Protein AF-A0A4Z1HH01-F1 (afdb_monomer_lite)

Organism: NCBI:txid54673

Sequence (434 aa):
MNLPHSQAATRRIFIFFFFFFFFFFFFFFFFFFFFFFFFLPLIAPSPYSPDILERINNDNVVVGCFHLFPAVHSRSDLEYDVPVAKSRKILGERSLLKIIENAQELRVSSKKTAKQLSYGTGRKNTQETKHRAVARFNSFRMHSLQQADLKVSLTGEDVLRFMDSIIGVIVPNRRNKPAPNASTAAAIIQVLVEYGIFTYNRSLTPQEKARIHTWYDGAKRDGRLTTGKWAERIRVGISTLSMMSKAWLRFYVKNGTISWDITLYKLFSVVLTSALACRVGDLARSTLSYSLEYTRWQDVDITIRMDSPKSVQWKDFEAQVTLRYTKFKKDTPRNNDVVYLSPLNDESTNHICPLALMILHAMRHGLVMPPSMCPNCQQFSLELIRSSAKEEEPTSFVSSTIVSSIFTAAELFDLWLLVQGTSVNNCSNRQCRL

Structure (mmCIF, N/CA/C/O backbone):
data_AF-A0A4Z1HH01-F1
#
_entry.id   AF-A0A4Z1HH01-F1
#
loop_
_atom_site.group_PDB
_atom_site.id
_atom_site.type_symbol
_atom_site.label_atom_id
_atom_site.label_alt_id
_atom_site.label_comp_id
_atom_site.label_asym_id
_atom_site.label_entity_id
_atom_site.label_seq_id
_atom_site.pdbx_PDB_ins_code
_atom_site.Cartn_x
_atom_site.Cartn_y
_atom_site.Cartn_z
_atom_site.occupancy
_atom_site.B_iso_or_equiv
_atom_site.auth_seq_id
_atom_site.auth_comp_id
_atom_site.auth_asym_id
_atom_site.auth_atom_id
_atom_site.pdbx_PDB_model_num
ATOM 1 N N . MET A 1 1 ? 75.222 27.879 10.783 1.00 40.03 1 MET A N 1
ATOM 2 C CA . MET A 1 1 ? 73.963 28.296 11.440 1.00 40.03 1 MET A CA 1
ATOM 3 C C . MET A 1 1 ? 72.925 27.216 11.183 1.00 40.03 1 MET A C 1
ATOM 5 O O . MET A 1 1 ? 72.367 27.166 10.098 1.00 40.03 1 MET A O 1
ATOM 9 N N . ASN A 1 2 ? 72.749 26.305 12.140 1.00 46.94 2 ASN A N 1
ATOM 10 C CA . ASN A 1 2 ? 71.809 25.189 12.038 1.00 46.94 2 ASN A CA 1
ATOM 11 C C . ASN A 1 2 ? 70.462 25.622 12.629 1.00 46.94 2 ASN A C 1
ATOM 13 O O . ASN A 1 2 ? 70.360 25.834 13.834 1.00 46.94 2 ASN A O 1
ATOM 17 N N . LEU A 1 3 ? 69.449 25.779 11.777 1.00 54.88 3 LEU A N 1
ATOM 18 C CA . LEU A 1 3 ? 68.059 25.984 12.192 1.00 54.88 3 LEU A CA 1
ATOM 19 C C . LEU A 1 3 ? 67.403 24.622 12.500 1.00 54.88 3 LEU A C 1
ATOM 21 O O . LEU A 1 3 ? 67.668 23.644 11.796 1.00 54.88 3 LEU A O 1
ATOM 25 N N . PRO A 1 4 ? 66.545 24.515 13.531 1.00 54.03 4 PRO A N 1
ATOM 26 C CA . PRO A 1 4 ? 66.042 23.230 13.996 1.00 54.03 4 PRO A CA 1
ATOM 27 C C . PRO A 1 4 ? 64.875 22.751 13.120 1.00 54.03 4 PRO A C 1
ATOM 29 O O . PRO A 1 4 ? 63.727 23.155 13.302 1.00 54.03 4 PRO A O 1
ATOM 32 N N . HIS A 1 5 ? 65.142 21.822 12.198 1.00 58.06 5 HIS A N 1
ATOM 33 C CA . HIS A 1 5 ? 64.122 21.184 11.347 1.00 58.06 5 HIS A CA 1
ATOM 34 C C . HIS A 1 5 ? 63.060 20.364 12.115 1.00 58.06 5 HIS A C 1
ATOM 36 O O . HIS A 1 5 ? 62.034 20.001 11.543 1.00 58.06 5 HIS A O 1
ATOM 42 N N . SER A 1 6 ? 63.253 20.121 13.415 1.00 58.69 6 SER A N 1
ATOM 43 C CA . SER A 1 6 ? 62.326 19.352 14.260 1.00 58.69 6 SER A CA 1
ATOM 44 C C . SER A 1 6 ? 61.034 20.112 14.618 1.00 58.69 6 SER A C 1
ATOM 46 O O . SER A 1 6 ? 59.965 19.512 14.710 1.00 58.69 6 SER A O 1
ATOM 48 N N . GLN A 1 7 ? 61.063 21.447 14.728 1.00 58.03 7 GLN A N 1
ATOM 49 C CA . GLN A 1 7 ? 59.871 22.205 15.152 1.00 58.03 7 GLN A CA 1
ATOM 50 C C . GLN A 1 7 ? 58.813 22.367 14.046 1.00 58.03 7 GLN A C 1
ATOM 52 O O . GLN A 1 7 ? 57.629 22.551 14.335 1.00 58.03 7 GLN A O 1
ATOM 57 N N . ALA A 1 8 ? 59.207 22.265 12.772 1.00 60.69 8 ALA A N 1
ATOM 58 C CA . ALA A 1 8 ? 58.297 22.447 11.641 1.00 60.69 8 ALA A CA 1
ATOM 59 C C . ALA A 1 8 ? 57.335 21.259 11.445 1.00 60.69 8 ALA A C 1
ATOM 61 O O . ALA A 1 8 ? 56.186 21.462 11.047 1.00 60.69 8 ALA A O 1
ATOM 62 N N . ALA A 1 9 ? 57.773 20.032 11.748 1.00 65.62 9 ALA A N 1
ATOM 63 C CA . ALA A 1 9 ? 56.953 18.828 11.602 1.00 65.62 9 ALA A CA 1
ATOM 64 C C . ALA A 1 9 ? 55.835 18.768 12.657 1.00 65.62 9 ALA A C 1
ATOM 66 O O . ALA A 1 9 ? 54.666 18.582 12.315 1.00 65.62 9 ALA A O 1
ATOM 67 N N . THR A 1 10 ? 56.163 19.040 13.922 1.00 70.25 10 THR A N 1
ATOM 68 C CA . THR A 1 10 ? 55.194 19.048 15.031 1.00 70.25 10 THR A CA 1
ATOM 69 C C . THR A 1 10 ? 54.125 20.123 14.842 1.00 70.25 10 THR A C 1
ATOM 71 O O . THR A 1 10 ? 52.947 19.891 15.111 1.00 70.25 10 THR A O 1
ATOM 74 N N . ARG A 1 11 ? 54.499 21.284 14.286 1.00 73.19 11 ARG A N 1
ATOM 75 C CA . ARG A 1 11 ? 53.557 22.377 14.010 1.00 73.19 11 ARG A CA 1
ATOM 76 C C . ARG A 1 11 ? 52.563 22.027 12.896 1.00 73.19 11 ARG A C 1
ATOM 78 O O . ARG A 1 11 ? 51.399 22.400 12.993 1.00 73.19 11 ARG A O 1
ATOM 85 N N . ARG A 1 12 ? 52.980 21.268 11.874 1.00 77.00 12 ARG A N 1
ATOM 86 C CA . ARG A 1 12 ? 52.087 20.789 10.798 1.00 77.00 12 ARG A CA 1
ATOM 87 C C . ARG A 1 12 ? 51.097 19.737 11.291 1.00 77.00 12 ARG A C 1
ATOM 89 O O . ARG A 1 12 ? 49.925 19.809 10.937 1.00 77.00 12 ARG A O 1
ATOM 96 N N . ILE A 1 13 ? 51.546 18.813 12.139 1.00 81.75 13 ILE A N 1
ATOM 97 C CA . ILE A 1 13 ? 50.675 17.802 12.757 1.00 81.75 13 ILE A CA 1
ATOM 98 C C . ILE A 1 13 ? 49.653 18.473 13.679 1.00 81.75 13 ILE A C 1
ATOM 100 O O . ILE A 1 13 ? 48.470 18.151 13.620 1.00 81.75 13 ILE A O 1
ATOM 104 N N . PHE A 1 14 ? 50.081 19.462 14.467 1.00 84.81 14 PHE A N 1
ATOM 105 C CA . PHE A 1 14 ? 49.182 20.229 15.326 1.00 84.81 14 PHE A CA 1
ATOM 106 C C . PHE A 1 14 ? 48.130 21.010 14.523 1.00 84.81 14 PHE A C 1
ATOM 108 O O . PHE A 1 14 ? 46.950 20.957 14.856 1.00 84.81 14 PHE A O 1
ATOM 115 N N . ILE A 1 15 ? 48.522 21.680 13.431 1.00 84.38 15 ILE A N 1
ATOM 116 C CA . ILE A 1 15 ? 47.585 22.409 12.558 1.00 84.38 15 ILE A CA 1
ATOM 117 C C . ILE A 1 15 ? 46.594 21.449 11.886 1.00 84.38 15 ILE A C 1
ATOM 119 O O . ILE A 1 15 ? 45.404 21.748 11.826 1.00 84.38 15 ILE A O 1
ATOM 123 N N . PHE A 1 16 ? 47.056 20.286 11.421 1.00 86.69 16 PHE A N 1
ATOM 124 C CA . PHE A 1 16 ? 46.181 19.267 10.842 1.00 86.69 16 PHE A CA 1
ATOM 125 C C . PHE A 1 16 ? 45.179 18.727 11.869 1.00 86.69 16 PHE A C 1
ATOM 127 O O . PHE A 1 16 ? 43.988 18.653 11.578 1.00 86.69 16 PHE A O 1
ATOM 134 N N . PHE A 1 17 ? 45.634 18.407 13.083 1.00 87.69 17 PHE A N 1
ATOM 135 C CA . PHE A 1 17 ? 44.762 17.914 14.149 1.00 87.69 17 PHE A CA 1
ATOM 136 C C . PHE A 1 17 ? 43.756 18.978 14.604 1.00 87.69 17 PHE A C 1
ATOM 138 O O . PHE A 1 17 ? 42.582 18.673 14.792 1.00 87.69 17 PHE A O 1
ATOM 145 N N . PHE A 1 18 ? 44.185 20.239 14.707 1.00 88.44 18 PHE A N 1
ATOM 146 C CA . PHE A 1 18 ? 43.308 21.366 15.017 1.00 88.44 18 PHE A CA 1
ATOM 147 C C . PHE A 1 18 ? 42.238 21.570 13.934 1.00 88.44 18 PHE A C 1
ATOM 149 O O . PHE A 1 18 ? 41.060 21.715 14.255 1.00 88.44 18 PHE A O 1
ATOM 156 N N . PHE A 1 19 ? 42.618 21.512 12.654 1.00 88.69 19 PHE A N 1
ATOM 157 C CA . PHE A 1 19 ? 41.676 21.629 11.540 1.00 88.69 19 PHE A CA 1
ATOM 158 C C . PHE A 1 19 ? 40.703 20.444 11.479 1.00 88.69 19 PHE A C 1
ATOM 160 O O . PHE A 1 19 ? 39.504 20.641 11.294 1.00 88.69 19 PHE A O 1
ATOM 167 N N . PHE A 1 20 ? 41.192 19.220 11.693 1.00 89.31 20 PHE A N 1
ATOM 168 C CA . PHE A 1 20 ? 40.362 18.018 11.750 1.00 89.31 20 PHE A CA 1
ATOM 169 C C . PHE A 1 20 ? 39.361 18.071 12.910 1.00 89.31 20 PHE A C 1
ATOM 171 O O . PHE A 1 20 ? 38.178 17.804 12.710 1.00 89.31 20 PHE A O 1
ATOM 178 N N . PHE A 1 21 ? 39.805 18.478 14.102 1.00 89.31 21 PHE A N 1
ATOM 179 C CA . PHE A 1 21 ? 38.939 18.643 15.269 1.00 89.31 21 PHE A CA 1
ATOM 180 C C . PHE A 1 21 ? 37.884 19.735 15.048 1.00 89.31 21 PHE A C 1
ATOM 182 O O . PHE A 1 21 ? 36.710 19.525 15.349 1.00 89.31 21 PHE A O 1
ATOM 189 N N . PHE A 1 22 ? 38.273 20.873 14.466 1.00 88.75 22 PHE A N 1
ATOM 190 C CA . PHE A 1 22 ? 37.346 21.956 14.136 1.00 88.75 22 PHE A CA 1
ATOM 191 C C . PHE A 1 22 ? 36.303 21.525 13.093 1.00 88.75 22 PHE A C 1
ATOM 193 O O . PHE A 1 22 ? 35.111 21.766 13.276 1.00 88.75 22 PHE A O 1
ATOM 200 N N . PHE A 1 23 ? 36.726 20.829 12.033 1.00 87.06 23 PHE A N 1
ATOM 201 C CA . PHE A 1 23 ? 35.827 20.284 11.014 1.00 87.06 23 PHE A CA 1
ATOM 202 C C . PHE A 1 23 ? 34.860 19.244 11.595 1.00 87.06 23 PHE A C 1
ATOM 204 O O . PHE A 1 23 ? 33.663 19.280 11.309 1.00 87.06 23 PHE A O 1
ATOM 211 N N . PHE A 1 24 ? 35.357 18.351 12.454 1.00 87.56 24 PHE A N 1
ATOM 212 C CA . PHE A 1 24 ? 34.543 17.367 13.160 1.00 87.56 24 PHE A CA 1
ATOM 213 C C . PHE A 1 24 ? 33.503 18.062 14.048 1.00 87.56 24 PHE A C 1
ATOM 215 O O . PHE A 1 24 ? 32.315 17.794 13.907 1.00 87.56 24 PHE A O 1
ATOM 222 N N . PHE A 1 25 ? 33.906 19.019 14.887 1.00 87.56 25 PHE A N 1
ATOM 223 C CA . PHE A 1 25 ? 32.987 19.785 15.737 1.00 87.56 25 PHE A CA 1
ATOM 224 C C . PHE A 1 25 ? 31.898 20.507 14.928 1.00 87.56 25 PHE A C 1
ATOM 226 O O . PHE A 1 25 ? 30.715 20.427 15.264 1.00 87.56 25 PHE A O 1
ATOM 233 N N . PHE A 1 26 ? 32.280 21.149 13.822 1.00 84.88 26 PHE A N 1
ATOM 234 C CA . PHE A 1 26 ? 31.349 21.796 12.902 1.00 84.88 26 PHE A CA 1
ATOM 235 C C . PHE A 1 26 ? 30.350 20.781 12.323 1.00 84.88 26 PHE A C 1
ATOM 237 O O . PHE A 1 26 ? 29.149 21.026 12.356 1.00 84.88 26 PHE A O 1
ATOM 244 N N . PHE A 1 27 ? 30.803 19.597 11.897 1.00 83.69 27 PHE A N 1
ATOM 245 C CA . PHE A 1 27 ? 29.930 18.517 11.424 1.00 83.69 27 PHE A CA 1
ATOM 246 C C . PHE A 1 27 ? 28.899 18.065 12.478 1.00 83.69 27 PHE A C 1
ATOM 248 O O . PHE A 1 27 ? 27.717 17.933 12.148 1.00 83.69 27 PHE A O 1
ATOM 255 N N . PHE A 1 28 ? 29.291 17.900 13.750 1.00 82.69 28 PHE A N 1
ATOM 256 C CA . PHE A 1 28 ? 28.327 17.596 14.823 1.00 82.69 28 PHE A CA 1
ATOM 257 C C . PHE A 1 28 ? 27.339 18.735 15.054 1.00 82.69 28 PHE A C 1
ATOM 259 O O . PHE A 1 28 ? 26.158 18.478 15.266 1.00 82.69 28 PHE A O 1
ATOM 266 N N . PHE A 1 29 ? 27.780 19.987 14.961 1.00 82.56 29 PHE A N 1
ATOM 267 C CA . PHE A 1 29 ? 26.905 21.149 15.088 1.00 82.56 29 PHE A CA 1
ATOM 268 C C . PHE A 1 29 ? 25.815 21.178 13.999 1.00 82.56 29 PHE A C 1
ATOM 270 O O . PHE A 1 29 ? 24.641 21.351 14.330 1.00 82.56 29 PHE A O 1
ATOM 277 N N . PHE A 1 30 ? 26.140 20.885 12.728 1.00 78.94 30 PHE A N 1
ATOM 278 C CA . PHE A 1 30 ? 25.108 20.710 11.687 1.00 78.94 30 PHE A CA 1
ATOM 279 C C . PHE A 1 30 ? 24.183 19.544 11.978 1.00 78.94 30 PHE A C 1
ATOM 281 O O . PHE A 1 30 ? 22.972 19.682 11.822 1.00 78.94 30 PHE A O 1
ATOM 288 N N . PHE A 1 31 ? 24.725 18.409 12.419 1.00 77.31 31 PHE A N 1
ATOM 289 C CA . PHE A 1 31 ? 23.915 17.255 12.788 1.00 77.31 31 PHE A CA 1
ATOM 290 C C . PHE A 1 31 ? 22.901 17.60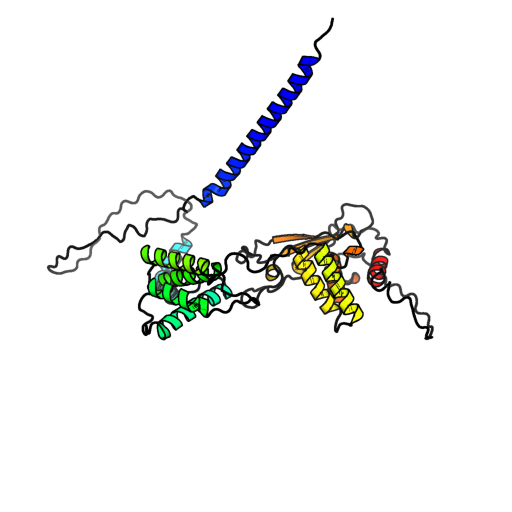7 13.887 1.00 77.31 31 PHE A C 1
ATOM 292 O O . PHE A 1 31 ? 21.723 17.287 13.747 1.00 77.31 31 PHE A O 1
ATOM 299 N N . PHE A 1 32 ? 23.305 18.353 14.919 1.00 79.00 32 PHE A N 1
ATOM 300 C CA . PHE A 1 32 ? 22.388 18.833 15.952 1.00 79.00 32 PHE A CA 1
ATOM 301 C C . PHE A 1 32 ? 21.321 19.784 15.397 1.00 79.00 32 PHE A C 1
ATOM 303 O O . PHE A 1 32 ? 20.152 19.614 15.731 1.00 79.00 32 PHE A O 1
ATOM 310 N N . PHE A 1 33 ? 21.651 20.714 14.494 1.00 77.38 33 PHE A N 1
ATOM 311 C CA . PHE A 1 33 ? 20.625 21.539 13.840 1.00 77.38 33 PHE A CA 1
ATOM 312 C C . PHE A 1 33 ? 19.644 20.722 13.004 1.00 77.38 33 PHE A C 1
ATOM 314 O O . PHE A 1 33 ? 18.440 20.960 13.079 1.00 77.38 33 PHE A O 1
ATOM 321 N N . PHE A 1 34 ? 20.118 19.725 12.252 1.00 75.44 34 PHE A N 1
ATOM 322 C CA . PHE A 1 34 ? 19.225 18.817 11.536 1.00 75.44 34 PHE A CA 1
ATOM 323 C C . PHE A 1 34 ? 18.320 18.043 12.515 1.00 75.44 34 PHE A C 1
ATOM 325 O O . PHE A 1 34 ? 17.134 17.869 12.245 1.00 75.44 34 PHE A O 1
ATOM 332 N N . PHE A 1 35 ? 18.820 17.666 13.696 1.00 74.38 35 PHE A N 1
ATOM 333 C CA . PHE A 1 35 ? 18.011 17.062 14.759 1.00 74.38 35 PHE A CA 1
ATOM 334 C C . PHE A 1 35 ? 16.950 18.017 15.341 1.00 74.38 35 PHE A C 1
ATOM 336 O O . PHE A 1 35 ? 15.771 17.659 15.392 1.00 74.38 35 PHE A O 1
ATOM 343 N N . PHE A 1 36 ? 17.317 19.244 15.720 1.00 74.62 36 PHE A N 1
ATOM 344 C CA . PHE A 1 36 ? 16.387 20.212 16.321 1.00 74.62 36 PHE A CA 1
ATOM 345 C C . PHE A 1 36 ? 15.371 20.799 15.324 1.00 74.62 36 PHE A C 1
ATOM 347 O O . PHE A 1 36 ? 14.230 21.047 15.700 1.00 74.62 36 PHE A O 1
ATOM 354 N N . PHE A 1 37 ? 15.722 20.994 14.050 1.00 74.19 37 PHE A N 1
ATOM 355 C CA . PHE A 1 37 ? 14.785 21.562 13.072 1.00 74.19 37 PHE A CA 1
ATOM 356 C C . PHE A 1 37 ? 13.889 20.515 12.398 1.00 74.19 37 PHE A C 1
ATOM 358 O O . PHE A 1 37 ? 12.735 20.821 12.101 1.00 74.19 37 PHE A O 1
ATOM 365 N N . PHE A 1 38 ? 14.369 19.284 12.177 1.00 68.50 38 PHE A N 1
ATOM 366 C CA . PHE A 1 38 ? 13.587 18.259 11.468 1.00 68.50 38 PHE A CA 1
ATOM 367 C C . PHE A 1 38 ? 12.901 17.243 12.392 1.00 68.50 38 PHE A C 1
ATOM 369 O O . PHE A 1 38 ? 11.846 16.730 12.021 1.00 68.50 38 PHE A O 1
ATOM 376 N N . PHE A 1 39 ? 13.443 16.953 13.583 1.00 60.06 39 PHE A N 1
ATOM 377 C CA . PHE A 1 39 ? 12.904 15.901 14.464 1.00 60.06 39 PHE A CA 1
ATOM 378 C C . PHE A 1 39 ? 12.187 16.424 15.718 1.00 60.06 39 PHE A C 1
ATOM 380 O O . PHE A 1 39 ? 11.318 15.731 16.243 1.00 60.06 39 PHE A O 1
ATOM 387 N N . LEU A 1 40 ? 12.457 17.652 16.172 1.00 56.91 40 LEU A N 1
ATOM 388 C CA . LEU A 1 40 ? 11.729 18.258 17.299 1.00 56.91 40 LEU A CA 1
ATOM 389 C C . LEU A 1 40 ? 10.233 18.539 17.014 1.00 56.91 40 LEU A C 1
ATOM 391 O O . LEU A 1 40 ? 9.419 18.307 17.910 1.00 56.91 40 LEU A O 1
ATOM 395 N N . PRO A 1 41 ? 9.808 18.928 15.788 1.00 55.12 41 PRO A N 1
ATOM 396 C CA . PRO A 1 41 ? 8.384 19.096 15.468 1.00 55.12 41 PRO A CA 1
ATOM 397 C C . PRO A 1 41 ? 7.566 17.792 15.502 1.00 55.12 41 PRO A C 1
ATOM 399 O O . PRO A 1 41 ? 6.342 17.847 15.492 1.00 55.12 41 PRO A O 1
ATOM 402 N N . LEU A 1 42 ? 8.221 16.623 15.532 1.00 56.22 42 LEU A N 1
ATOM 403 C CA . LEU A 1 42 ? 7.571 15.308 15.635 1.00 56.22 42 LEU A CA 1
ATOM 404 C C . LEU A 1 42 ? 7.319 14.866 17.087 1.00 56.22 42 LEU A C 1
ATOM 406 O O . LEU A 1 42 ? 6.561 13.922 17.302 1.00 56.22 42 LEU A O 1
ATOM 410 N N . ILE A 1 43 ? 7.947 15.528 18.065 1.00 55.38 43 ILE A N 1
ATOM 411 C CA . ILE A 1 43 ? 7.765 15.267 19.506 1.00 55.38 43 ILE A CA 1
ATOM 412 C C . ILE A 1 43 ? 6.946 16.387 20.165 1.00 55.38 43 ILE A C 1
ATOM 414 O O . ILE A 1 43 ? 6.349 16.173 21.218 1.00 55.38 43 ILE A O 1
ATOM 418 N N . ALA A 1 44 ? 6.841 17.557 19.528 1.00 50.22 44 ALA A N 1
ATOM 419 C CA . ALA A 1 44 ? 5.861 18.555 19.922 1.00 50.22 44 ALA A CA 1
ATOM 420 C C . ALA A 1 44 ? 4.444 17.966 19.750 1.00 50.22 44 ALA A C 1
ATOM 422 O O . ALA A 1 44 ? 4.077 17.592 18.630 1.00 50.22 44 ALA A O 1
ATOM 423 N N . PRO A 1 45 ? 3.631 17.863 20.819 1.00 42.91 45 PRO A N 1
ATOM 424 C CA . PRO A 1 45 ? 2.222 17.559 20.654 1.00 42.91 45 PRO A CA 1
ATOM 425 C C . PRO A 1 45 ? 1.638 18.617 19.722 1.00 42.91 45 PRO A C 1
ATOM 427 O O . PRO A 1 45 ? 1.855 19.816 19.901 1.00 42.91 45 PRO A O 1
ATOM 430 N N . SER A 1 46 ? 0.946 18.164 18.678 1.00 42.22 46 SER A N 1
ATOM 431 C CA . SER A 1 46 ? 0.258 19.067 17.765 1.00 42.22 46 SER A CA 1
ATOM 432 C C . SER A 1 46 ? -0.592 20.059 18.568 1.00 42.22 46 SER A C 1
ATOM 434 O O . SER A 1 46 ? -1.243 19.619 19.519 1.00 42.22 46 SER A O 1
ATOM 436 N N . PRO A 1 47 ? -0.710 21.331 18.159 1.00 44.19 47 PRO A N 1
ATOM 437 C CA . PRO A 1 47 ? -1.685 22.260 18.721 1.00 44.19 47 PRO A CA 1
ATOM 438 C C . PRO A 1 47 ? -3.117 21.919 18.256 1.00 44.19 47 PRO A C 1
ATOM 440 O O . PRO A 1 47 ? -3.917 22.798 17.950 1.00 44.19 47 PRO A O 1
ATOM 443 N N . TYR A 1 48 ? -3.464 20.631 18.200 1.00 40.81 48 TYR A N 1
ATOM 444 C CA . TYR A 1 48 ? -4.846 20.193 18.303 1.00 40.81 48 TYR A CA 1
ATOM 445 C C . TYR A 1 48 ? -5.203 20.190 19.791 1.00 40.81 48 TYR A C 1
ATOM 447 O O . TYR A 1 48 ? -4.996 19.206 20.491 1.00 40.81 48 TYR A O 1
ATOM 455 N N . SER A 1 49 ? -5.657 21.363 20.239 1.00 41.34 49 SER A N 1
ATOM 456 C CA . SER A 1 49 ? -6.632 21.605 21.311 1.00 41.34 49 SER A CA 1
ATOM 457 C C . SER A 1 49 ? -6.796 20.486 22.361 1.00 41.34 49 SER A C 1
ATOM 459 O O . SER A 1 49 ? -7.476 19.494 22.092 1.00 41.34 49 SER A O 1
ATOM 461 N N . PRO A 1 50 ? -6.300 20.678 23.598 1.00 40.78 50 PRO A N 1
ATOM 462 C CA . PRO A 1 50 ? -6.779 19.926 24.756 1.00 40.78 50 PRO A CA 1
ATOM 463 C C . PRO A 1 50 ? -8.144 20.426 25.283 1.00 40.78 50 PRO A C 1
ATOM 465 O O . PRO A 1 50 ? -8.680 19.860 26.228 1.00 40.78 50 PRO A O 1
ATOM 468 N N . ASP A 1 51 ? -8.760 21.438 24.669 1.00 44.91 51 ASP A N 1
ATOM 469 C CA . ASP A 1 51 ? -9.783 22.269 25.328 1.00 44.91 51 ASP A CA 1
ATOM 470 C C . ASP A 1 51 ? -11.247 21.804 25.193 1.00 44.91 51 ASP A C 1
ATOM 472 O O . ASP A 1 51 ? -12.165 22.522 25.586 1.00 44.91 51 ASP A O 1
ATOM 476 N N . ILE A 1 52 ? -11.517 20.605 24.663 1.00 45.25 52 ILE A N 1
ATOM 477 C CA . ILE A 1 52 ? -12.905 20.103 24.534 1.00 45.25 52 ILE A CA 1
ATOM 478 C C . ILE A 1 52 ? -13.281 19.093 25.634 1.00 45.25 52 ILE A C 1
ATOM 480 O O . ILE A 1 52 ? -14.465 18.907 25.905 1.00 45.25 52 ILE A O 1
ATOM 484 N N . LEU A 1 53 ? -12.317 18.481 26.332 1.00 43.44 53 LEU A N 1
ATOM 485 C CA . LEU A 1 53 ? -12.619 17.460 27.350 1.00 43.44 53 LEU A CA 1
ATOM 486 C C . LEU A 1 53 ? -12.557 17.953 28.803 1.00 43.44 53 LEU A C 1
ATOM 488 O O . LEU A 1 53 ? -13.074 17.263 29.677 1.00 43.44 53 LEU A O 1
ATOM 492 N N . GLU A 1 54 ? -12.021 19.146 29.074 1.00 44.03 54 GLU A N 1
ATOM 493 C CA . GLU A 1 54 ? -11.971 19.696 30.441 1.00 44.03 54 GLU A CA 1
ATOM 494 C C . GLU A 1 54 ? -13.210 20.543 30.809 1.00 44.03 54 GLU A C 1
ATOM 496 O O . GLU A 1 54 ? -13.458 20.815 31.978 1.00 44.03 54 GLU A O 1
ATOM 501 N N . ARG A 1 55 ? -14.072 20.879 29.836 1.00 39.09 55 ARG A N 1
ATOM 502 C CA . ARG A 1 55 ? -15.314 21.654 30.056 1.00 39.09 55 ARG A CA 1
ATOM 503 C C . ARG A 1 55 ? -16.586 20.829 30.293 1.00 39.09 55 ARG A C 1
ATOM 505 O O . ARG A 1 55 ? -17.664 21.406 30.352 1.00 39.09 55 ARG A O 1
ATOM 512 N N . ILE A 1 56 ? -16.498 19.503 30.425 1.00 43.41 56 ILE A N 1
ATOM 513 C CA . ILE A 1 56 ? -17.689 18.642 30.613 1.00 43.41 56 ILE A CA 1
ATOM 514 C C . ILE A 1 56 ? -17.755 18.015 32.019 1.00 43.41 56 ILE A C 1
ATOM 516 O O . ILE A 1 56 ? -18.766 17.415 32.364 1.00 43.41 56 ILE A O 1
ATOM 520 N N . ASN A 1 57 ? -16.735 18.180 32.871 1.00 41.88 57 ASN A N 1
ATOM 521 C CA . ASN A 1 57 ? -16.659 17.432 34.134 1.00 41.88 57 ASN A CA 1
ATOM 522 C C . ASN A 1 57 ? -16.860 18.240 35.427 1.00 41.88 57 ASN A C 1
ATOM 524 O O . ASN A 1 57 ? -16.640 17.698 36.505 1.00 41.88 57 ASN A O 1
ATOM 528 N N . ASN A 1 58 ? -17.317 19.488 35.342 1.00 43.34 58 ASN A N 1
ATOM 529 C CA . ASN A 1 58 ? -17.807 20.229 36.503 1.00 43.34 58 ASN A CA 1
ATOM 530 C C . ASN A 1 58 ? -19.232 20.683 36.218 1.00 43.34 58 ASN A C 1
ATOM 532 O O . ASN A 1 58 ? -19.415 21.744 35.646 1.00 43.34 58 ASN A O 1
ATOM 536 N N . ASP A 1 59 ? -20.199 19.831 36.554 1.00 39.00 59 ASP A N 1
ATOM 537 C CA . ASP A 1 59 ? -21.487 20.246 37.116 1.00 39.00 59 ASP A CA 1
ATOM 538 C C . ASP A 1 59 ? -22.218 19.002 37.632 1.00 39.00 59 ASP A C 1
ATOM 540 O O . ASP A 1 59 ? -23.067 18.400 36.975 1.00 39.00 59 ASP A O 1
ATOM 544 N N . ASN A 1 60 ? -21.858 18.607 38.854 1.00 37.91 60 ASN A N 1
ATOM 545 C CA . ASN A 1 60 ? -22.757 17.848 39.704 1.00 37.91 60 ASN A CA 1
ATOM 546 C C . ASN A 1 60 ? -23.574 18.837 40.547 1.00 37.91 60 ASN A C 1
ATOM 548 O O . ASN A 1 60 ? -23.050 19.454 41.466 1.00 37.91 60 ASN A O 1
ATOM 552 N N . VAL A 1 61 ? -24.872 18.878 40.243 1.00 36.41 61 VAL A N 1
ATOM 553 C CA . VAL A 1 61 ? -25.979 18.848 41.212 1.00 36.41 61 VAL A CA 1
ATOM 554 C C . VAL A 1 61 ? -26.073 20.011 42.210 1.00 36.41 61 VAL A C 1
ATOM 556 O O . VAL A 1 61 ? -25.486 19.964 43.283 1.00 36.41 61 VAL A O 1
ATOM 559 N N . VAL A 1 62 ? -27.036 20.909 41.964 1.00 30.95 62 VAL A N 1
ATOM 560 C CA . VAL A 1 62 ? -28.093 21.184 42.956 1.00 30.95 62 VAL A CA 1
ATOM 561 C C . VAL A 1 62 ? -29.442 21.237 42.237 1.00 30.95 62 VAL A C 1
ATOM 563 O O . VAL A 1 62 ? -29.714 22.111 41.420 1.00 30.95 62 VAL A O 1
ATOM 566 N N . VAL A 1 63 ? -30.286 20.257 42.552 1.00 37.78 63 VAL A N 1
ATOM 567 C CA . VAL A 1 63 ? -31.717 20.250 42.246 1.00 37.78 63 VAL A CA 1
ATOM 568 C C . VAL A 1 63 ? -32.406 21.198 43.225 1.00 37.78 63 VAL A C 1
ATOM 570 O O . VAL A 1 63 ? -32.288 21.028 44.435 1.00 37.78 63 VAL A O 1
ATOM 573 N N . GLY A 1 64 ? -33.154 22.164 42.700 1.00 29.59 64 GLY A N 1
ATOM 574 C CA . GLY A 1 64 ? -34.007 23.061 43.475 1.00 29.59 64 GLY A CA 1
ATOM 575 C C . GLY A 1 64 ? -35.168 23.544 42.616 1.00 29.59 64 GLY A C 1
ATOM 576 O O . GLY A 1 64 ? -35.069 24.546 41.919 1.00 29.59 64 GLY A O 1
ATOM 577 N N . CYS A 1 65 ? -36.250 22.774 42.624 1.00 35.38 65 CYS A N 1
ATOM 578 C CA . CYS A 1 65 ? -37.547 23.128 42.058 1.00 35.38 65 CYS A CA 1
ATOM 579 C C . CYS A 1 65 ? -38.158 24.298 42.856 1.00 35.38 65 CYS A C 1
ATOM 581 O O . CYS A 1 65 ? -38.042 24.260 44.074 1.00 35.38 65 CYS A O 1
ATOM 583 N N . PHE A 1 66 ? -38.800 25.287 42.210 1.00 29.81 66 PHE A N 1
ATOM 584 C CA . PHE A 1 66 ? -40.151 25.800 42.536 1.00 29.81 66 PHE A CA 1
ATOM 585 C C . PHE A 1 66 ? -40.502 27.145 41.842 1.00 29.81 66 PHE A C 1
ATOM 587 O O . PHE A 1 66 ? -39.797 28.136 41.974 1.00 29.81 66 PHE A O 1
ATOM 594 N N . HIS A 1 67 ? -41.690 27.138 41.215 1.00 33.06 67 HIS A N 1
ATOM 595 C CA . HIS A 1 67 ? -42.665 28.229 41.009 1.00 33.06 67 HIS A CA 1
ATOM 596 C C . HIS A 1 67 ? -42.584 29.258 39.842 1.00 33.06 67 HIS A C 1
ATOM 598 O O . HIS A 1 67 ? -41.808 30.201 39.858 1.00 33.06 67 HIS A O 1
ATOM 604 N N . LEU A 1 68 ? -43.608 29.123 38.969 1.00 32.56 68 LEU A N 1
ATOM 605 C CA . LEU A 1 68 ? -44.535 30.134 38.395 1.00 32.56 68 LEU A CA 1
ATOM 606 C C . LEU A 1 68 ? -44.127 31.007 37.165 1.00 32.56 68 LEU A C 1
ATOM 608 O O . LEU A 1 68 ? -43.103 31.670 37.141 1.00 32.56 68 LEU A O 1
ATOM 612 N N . PHE A 1 69 ? -45.028 30.978 36.161 1.00 33.12 69 PHE A N 1
ATOM 613 C CA . PHE A 1 69 ? -45.235 31.779 34.920 1.00 33.12 69 PHE A CA 1
ATOM 614 C C . PHE A 1 69 ? -45.028 33.322 35.018 1.00 33.12 69 PHE A C 1
ATOM 616 O O . PHE A 1 69 ? -44.952 33.804 36.144 1.00 33.12 69 PHE A O 1
ATOM 623 N N . PRO A 1 70 ? -45.151 34.150 33.930 1.00 49.16 70 PRO A N 1
ATOM 624 C CA . PRO A 1 70 ? -45.229 33.912 32.467 1.00 49.16 70 PRO A CA 1
ATOM 625 C C . PRO A 1 70 ? -44.309 34.833 31.595 1.00 49.16 70 PRO A C 1
ATOM 627 O O . PRO A 1 70 ? -43.554 35.665 32.081 1.00 49.16 70 PRO A O 1
ATOM 630 N N . ALA A 1 71 ? -44.419 34.666 30.268 1.00 46.41 71 ALA A N 1
ATOM 631 C CA . ALA A 1 71 ? -43.776 35.388 29.159 1.00 46.41 71 ALA A CA 1
ATOM 632 C C . ALA A 1 71 ? -43.729 36.928 29.228 1.00 46.41 71 ALA A C 1
ATOM 634 O O . ALA A 1 71 ? -44.757 37.538 29.495 1.00 46.41 71 ALA A O 1
ATOM 635 N N . VAL A 1 72 ? -42.618 37.539 28.776 1.00 39.75 72 VAL A N 1
ATOM 636 C CA . VAL A 1 72 ? -42.556 38.917 28.239 1.00 39.75 72 VAL A CA 1
ATOM 637 C C . VAL A 1 72 ? -41.409 39.041 27.213 1.00 39.75 72 VAL A C 1
ATOM 639 O O . VAL A 1 72 ? -40.270 38.670 27.480 1.00 39.75 72 VAL A O 1
ATOM 642 N N . HIS A 1 73 ? -41.725 39.565 26.023 1.00 47.12 73 HIS A N 1
ATOM 643 C CA . HIS A 1 73 ? -40.765 40.168 25.090 1.00 47.12 73 HIS A CA 1
ATOM 644 C C . HIS A 1 73 ? -40.071 41.368 25.752 1.00 47.12 73 HIS A C 1
ATOM 646 O O . HIS A 1 73 ? -40.786 42.237 26.226 1.00 47.12 73 HIS A O 1
ATOM 652 N N . SER A 1 74 ? -38.751 41.529 25.640 1.00 37.44 74 SER A N 1
ATOM 653 C CA . SER A 1 74 ? -38.152 42.790 25.162 1.00 37.44 74 SER A CA 1
ATOM 654 C C . SER A 1 74 ? -36.625 42.719 25.142 1.00 37.44 74 SER A C 1
ATOM 656 O O . SER A 1 74 ? -35.990 42.162 26.029 1.00 37.44 74 SER A O 1
ATOM 658 N N . ARG A 1 75 ? -36.081 43.351 24.101 1.00 47.31 75 ARG A N 1
ATOM 659 C CA . ARG A 1 75 ? -34.730 43.902 23.959 1.00 47.31 75 ARG A CA 1
ATOM 660 C C . ARG A 1 75 ? -34.097 44.344 25.284 1.00 47.31 75 ARG A C 1
ATOM 662 O O . ARG A 1 75 ? -34.708 45.166 25.959 1.00 47.31 75 ARG A O 1
ATOM 669 N N . SER A 1 76 ? -32.834 43.966 25.495 1.00 47.47 76 SER A N 1
ATOM 670 C CA . SER A 1 76 ? -31.701 44.896 25.662 1.00 47.47 76 SER A CA 1
ATOM 671 C C . SER A 1 76 ? -30.459 44.143 26.145 1.00 47.47 76 SER A C 1
ATOM 673 O O . SER A 1 76 ? -30.269 44.024 27.346 1.00 47.47 76 SER A O 1
ATOM 675 N N . ASP A 1 77 ? -29.592 43.713 25.231 1.00 37.16 77 ASP A N 1
ATOM 676 C CA . ASP A 1 77 ? -28.185 43.489 25.567 1.00 37.16 77 ASP A CA 1
ATOM 677 C C . ASP A 1 77 ? -27.356 44.300 24.575 1.00 37.16 77 ASP A C 1
ATOM 679 O O . ASP A 1 77 ? -27.276 44.005 23.382 1.00 37.16 77 ASP A O 1
ATOM 683 N N . LEU A 1 78 ? -26.853 45.430 25.072 1.00 47.56 78 LEU A N 1
ATOM 684 C CA . LEU A 1 78 ? -25.911 46.291 24.378 1.00 47.56 78 LEU A CA 1
ATOM 685 C C . LEU A 1 78 ? -24.531 45.638 24.542 1.00 47.56 78 LEU A C 1
ATOM 687 O O . LEU A 1 78 ? -23.794 45.944 25.477 1.00 47.56 78 LEU A O 1
ATOM 691 N N . GLU A 1 79 ? -24.211 44.674 23.681 1.00 49.19 79 GLU A N 1
ATOM 692 C CA . GLU A 1 79 ? -22.865 44.107 23.621 1.00 49.19 79 GLU A CA 1
ATOM 693 C C . GLU A 1 79 ? -21.913 45.150 23.012 1.00 49.19 79 GLU A C 1
ATOM 695 O O . GLU A 1 79 ? -22.106 45.632 21.894 1.00 49.19 79 GLU A O 1
ATOM 700 N N . TYR A 1 80 ? -20.896 45.550 23.778 1.00 47.19 80 TYR A N 1
ATOM 701 C CA . TYR A 1 80 ? -19.820 46.403 23.283 1.00 47.19 80 TYR A CA 1
ATOM 702 C C . TYR A 1 80 ? -18.856 45.559 22.451 1.00 47.19 80 TYR A C 1
ATOM 704 O O . TYR A 1 80 ? -18.033 44.821 22.993 1.00 47.19 80 TYR A O 1
ATOM 712 N N . ASP A 1 81 ? -18.934 45.700 21.130 1.00 51.28 81 ASP A N 1
ATOM 713 C CA . ASP A 1 81 ? -17.979 45.069 20.227 1.00 51.28 81 ASP A CA 1
ATOM 714 C C . ASP A 1 81 ? -16.593 45.722 20.327 1.00 51.28 81 ASP A C 1
ATOM 716 O O . ASP A 1 81 ? -16.417 46.937 20.192 1.00 51.28 81 ASP A O 1
ATOM 720 N N . VAL A 1 82 ? -15.574 44.876 20.489 1.00 54.50 82 VAL A N 1
ATOM 721 C CA . VAL A 1 82 ? -14.167 45.238 20.291 1.00 54.50 82 VAL A CA 1
ATOM 722 C C . VAL A 1 82 ? -13.982 45.624 18.813 1.00 54.50 82 VAL A C 1
ATOM 724 O O . VAL A 1 82 ? -14.412 44.869 17.937 1.00 54.50 82 VAL A O 1
ATOM 727 N N . PRO A 1 83 ? -13.341 46.759 18.473 1.00 52.34 83 PRO A N 1
ATOM 728 C CA . PRO A 1 83 ? -13.212 47.181 17.083 1.00 52.34 83 PRO A CA 1
ATOM 729 C C . PRO A 1 83 ? -12.344 46.190 16.298 1.00 52.34 83 PRO A C 1
ATOM 731 O O . PRO A 1 83 ? -11.118 46.168 16.411 1.00 52.34 83 PRO A O 1
ATOM 734 N N . VAL A 1 84 ? -12.986 45.365 15.469 1.00 54.38 84 VAL A N 1
ATOM 735 C CA . VAL A 1 84 ? -12.303 44.429 14.573 1.00 54.38 84 VAL A CA 1
ATOM 736 C C . VAL A 1 84 ? -11.579 45.228 13.488 1.00 54.38 84 VAL A C 1
ATOM 738 O O . VAL A 1 84 ? -12.195 45.951 12.697 1.00 54.38 84 VAL A O 1
ATOM 741 N N . ALA A 1 85 ? -10.252 45.096 13.448 1.00 53.09 85 ALA A N 1
ATOM 742 C CA . ALA A 1 85 ? -9.396 45.699 12.435 1.00 53.09 85 ALA A CA 1
ATOM 743 C C . ALA A 1 85 ? -9.928 45.399 11.019 1.00 53.09 85 ALA A C 1
ATOM 745 O O . ALA A 1 85 ? -10.201 44.249 10.670 1.00 53.09 85 ALA A O 1
ATOM 746 N N . LYS A 1 86 ? -10.078 46.443 10.191 1.00 53.97 86 LYS A N 1
ATOM 747 C CA . LYS A 1 86 ? -10.572 46.363 8.805 1.00 53.97 86 LYS A CA 1
ATOM 748 C C . LYS A 1 86 ? -9.586 45.587 7.919 1.00 53.97 86 LYS A C 1
ATOM 750 O O . LYS A 1 86 ? -8.796 46.173 7.188 1.00 53.97 86 LYS A O 1
ATOM 755 N N . SER A 1 87 ? -9.647 44.262 7.965 1.00 56.03 87 SER A N 1
ATOM 756 C CA . SER A 1 87 ? -8.895 43.361 7.092 1.00 56.03 87 SER A CA 1
ATOM 757 C C . SER A 1 87 ? -9.827 42.778 6.026 1.00 56.03 87 SER A C 1
ATOM 759 O O . SER A 1 87 ? -10.841 42.173 6.354 1.00 56.03 87 SER A O 1
ATOM 761 N N . ARG A 1 88 ? -9.511 43.028 4.746 1.00 60.12 88 ARG A N 1
ATOM 762 C CA . ARG A 1 88 ? -10.064 42.405 3.516 1.00 60.12 88 ARG A CA 1
ATOM 763 C C . ARG A 1 88 ? -11.518 41.882 3.597 1.00 60.12 88 ARG A C 1
ATOM 765 O O . ARG A 1 88 ? -11.767 40.718 3.299 1.00 60.12 88 ARG A O 1
ATOM 772 N N . LYS A 1 89 ? -12.494 42.750 3.904 1.00 56.12 89 LYS A N 1
ATOM 773 C CA . LYS A 1 89 ? -13.933 42.399 4.026 1.00 56.12 89 LYS A CA 1
ATOM 774 C C . LYS A 1 89 ? -14.565 41.712 2.799 1.00 56.12 89 LYS A C 1
ATOM 776 O O . LYS A 1 89 ? -15.573 41.035 2.937 1.00 56.12 89 LYS A O 1
ATOM 781 N N . ILE A 1 90 ? -13.976 41.846 1.610 1.00 61.72 90 ILE A N 1
ATOM 782 C CA . ILE A 1 90 ? -14.580 41.371 0.353 1.00 61.72 90 ILE A CA 1
ATOM 783 C C . ILE A 1 90 ? -14.418 39.845 0.168 1.00 61.72 90 ILE A C 1
ATOM 785 O O . ILE A 1 90 ? -15.251 39.196 -0.470 1.00 61.72 90 ILE A O 1
ATOM 789 N N . LEU A 1 91 ? -13.380 39.232 0.753 1.00 60.75 91 LEU A N 1
ATOM 790 C CA . LEU A 1 91 ? -13.168 37.780 0.694 1.00 60.75 91 LEU A CA 1
ATOM 791 C C . LEU A 1 91 ? -13.966 37.083 1.806 1.00 60.75 91 LEU A C 1
ATOM 793 O O . LEU A 1 91 ? -13.443 36.803 2.877 1.00 60.75 91 LEU A O 1
ATOM 797 N N . GLY A 1 92 ? -15.244 36.808 1.542 1.00 74.50 92 GLY A N 1
ATOM 798 C CA . GLY A 1 92 ? -16.096 35.989 2.419 1.00 74.50 92 GLY A CA 1
ATOM 799 C C . GLY A 1 92 ? -17.533 36.490 2.563 1.00 74.50 92 GLY A C 1
ATOM 800 O O . GLY A 1 92 ? -18.426 35.702 2.868 1.00 74.50 92 GLY A O 1
ATOM 801 N N . GLU A 1 93 ? -17.796 37.762 2.260 1.00 84.06 93 GLU A N 1
ATOM 802 C CA . GLU A 1 93 ? -19.138 38.357 2.359 1.00 84.06 93 GLU A CA 1
ATOM 803 C C . GLU A 1 93 ? -20.160 37.630 1.470 1.00 84.06 93 GLU A C 1
ATOM 805 O O . GLU A 1 93 ? -21.251 37.280 1.915 1.00 84.06 93 GLU A O 1
ATOM 810 N N . ARG A 1 94 ? -19.756 37.251 0.250 1.00 84.44 94 ARG A N 1
ATOM 811 C CA . ARG A 1 94 ? -20.586 36.430 -0.650 1.00 84.44 94 ARG A CA 1
ATOM 812 C C . ARG A 1 94 ? -20.918 35.049 -0.080 1.00 84.44 94 ARG A C 1
ATOM 814 O O . ARG A 1 94 ? -22.011 34.551 -0.323 1.00 84.44 94 ARG A O 1
ATOM 821 N N . SER A 1 95 ? -19.993 34.401 0.632 1.00 89.31 95 SER A N 1
ATOM 822 C CA . SER A 1 95 ? -20.287 33.112 1.274 1.00 89.31 95 SER A CA 1
ATOM 823 C C . SER A 1 95 ? -21.187 33.277 2.494 1.00 89.31 95 SER A C 1
ATOM 825 O O . SER A 1 95 ? -22.046 32.430 2.706 1.00 89.31 95 SER A O 1
ATOM 827 N N . LEU A 1 96 ? -21.040 34.369 3.252 1.00 88.56 96 LEU A N 1
ATOM 828 C CA . LEU A 1 96 ? -21.895 34.665 4.404 1.00 88.56 96 LEU A CA 1
ATOM 829 C C . LEU A 1 96 ? -23.343 34.907 3.976 1.00 88.56 96 LEU A C 1
ATOM 831 O O . LEU A 1 96 ? -24.238 34.250 4.502 1.00 88.56 96 LEU A O 1
ATOM 835 N N . LEU A 1 97 ? -23.566 35.764 2.972 1.00 91.81 97 LEU A N 1
ATOM 836 C CA . LEU A 1 97 ? -24.904 36.009 2.421 1.00 91.81 97 LEU A CA 1
ATOM 837 C C . LEU A 1 97 ? -25.543 34.708 1.927 1.00 91.81 97 LEU A C 1
ATOM 839 O O . LEU A 1 97 ? -26.658 34.391 2.322 1.00 91.81 97 LEU A O 1
ATOM 843 N N . LYS A 1 98 ? -24.795 33.878 1.187 1.00 91.31 98 LYS A N 1
ATOM 844 C CA . LYS A 1 98 ? -25.282 32.566 0.732 1.00 91.31 98 LYS A CA 1
ATOM 845 C C . LYS A 1 98 ? -25.619 31.597 1.866 1.00 91.31 98 LYS A C 1
ATOM 847 O O . LYS A 1 98 ? -26.506 30.767 1.687 1.00 91.31 98 LYS A O 1
ATOM 852 N N . ILE A 1 99 ? -24.905 31.643 2.993 1.00 93.69 99 ILE A N 1
ATOM 853 C CA . ILE A 1 99 ? -25.221 30.812 4.164 1.00 93.69 99 ILE A CA 1
ATOM 854 C C . ILE A 1 99 ? -26.522 31.287 4.813 1.00 93.69 99 ILE A C 1
ATOM 856 O O . ILE A 1 99 ? -27.340 30.449 5.181 1.00 93.69 99 ILE A O 1
ATOM 860 N N . ILE A 1 100 ? -26.717 32.604 4.930 1.00 93.94 100 ILE A N 1
ATOM 861 C CA . ILE A 1 100 ? -27.929 33.201 5.507 1.00 93.94 100 ILE A CA 1
ATOM 862 C C . ILE A 1 100 ? -29.139 32.910 4.611 1.00 93.94 100 ILE A C 1
ATOM 864 O O . ILE A 1 100 ? -30.142 32.393 5.096 1.00 93.94 100 ILE A O 1
ATOM 868 N N . GLU A 1 101 ? -29.019 33.170 3.308 1.00 95.19 101 GLU A N 1
ATOM 869 C CA . GLU A 1 101 ? -30.070 32.925 2.312 1.00 95.19 101 GLU A CA 1
ATOM 870 C C . GLU A 1 101 ? -30.494 31.449 2.282 1.00 95.19 101 GLU A C 1
ATOM 872 O O . GLU A 1 101 ? -31.685 31.149 2.276 1.00 95.19 101 GLU A O 1
ATOM 877 N N . ASN A 1 102 ? -29.535 30.514 2.340 1.00 95.56 102 ASN A N 1
ATOM 878 C CA . ASN A 1 102 ? -29.801 29.072 2.233 1.00 95.56 102 ASN A CA 1
ATOM 879 C C . ASN A 1 102 ? -29.819 28.340 3.590 1.00 95.56 102 ASN A C 1
ATOM 881 O O . ASN A 1 102 ? -29.672 27.114 3.639 1.00 95.56 102 ASN A O 1
ATOM 885 N N . ALA A 1 103 ? -29.978 29.051 4.712 1.00 94.50 103 ALA A N 1
ATOM 886 C CA . ALA A 1 103 ? -29.785 28.492 6.055 1.00 94.50 103 ALA A CA 1
ATOM 887 C C . ALA A 1 103 ? -30.661 27.254 6.337 1.00 94.50 103 ALA A C 1
ATOM 889 O O . ALA A 1 103 ? -30.197 26.272 6.927 1.00 94.50 103 ALA A O 1
ATOM 890 N N . GLN A 1 104 ? -31.917 27.272 5.884 1.00 92.94 104 GLN A N 1
ATOM 891 C CA . GLN A 1 104 ? -32.867 26.176 6.087 1.00 92.94 104 GLN A CA 1
ATOM 892 C C . GLN A 1 104 ? -32.449 24.908 5.318 1.00 92.94 104 GLN A C 1
ATOM 894 O O . GLN A 1 104 ? -32.443 23.808 5.879 1.00 92.94 104 GLN A O 1
ATOM 899 N N . GLU A 1 105 ? -32.035 25.052 4.057 1.00 93.56 105 GLU A N 1
ATOM 900 C CA . GLU A 1 105 ? -31.569 23.941 3.217 1.00 93.56 105 GLU A CA 1
ATOM 901 C C . GLU A 1 105 ? -30.242 23.366 3.725 1.00 93.56 105 GLU A C 1
ATOM 903 O O . GLU A 1 105 ? -30.072 22.144 3.830 1.00 93.56 105 GLU A O 1
ATOM 908 N N . LEU A 1 106 ? -29.313 24.239 4.127 1.00 94.12 106 LEU A N 1
ATOM 909 C CA . LEU A 1 106 ? -28.048 23.850 4.750 1.00 94.12 106 LEU A CA 1
ATOM 910 C C . LEU A 1 106 ? -28.280 23.092 6.063 1.00 94.12 106 LEU A C 1
ATOM 912 O O . LEU A 1 106 ? -27.593 22.109 6.346 1.00 94.12 106 LEU A O 1
ATOM 916 N N . ARG A 1 107 ? -29.294 23.468 6.851 1.00 93.06 107 ARG A N 1
ATOM 917 C CA . ARG A 1 107 ? -29.672 22.753 8.080 1.00 93.06 107 ARG A CA 1
ATOM 918 C C . ARG A 1 107 ? -30.198 21.345 7.799 1.00 93.06 107 ARG A C 1
ATOM 920 O O . ARG A 1 107 ? -29.842 20.411 8.517 1.00 93.06 107 ARG A O 1
ATOM 927 N N . VAL A 1 108 ? -31.044 21.168 6.785 1.00 93.56 108 VAL A N 1
ATOM 928 C CA . VAL A 1 108 ? -31.580 19.841 6.428 1.00 93.56 108 VAL A CA 1
ATOM 929 C C . VAL A 1 108 ? -30.481 18.951 5.844 1.00 93.56 108 VAL A C 1
ATOM 931 O O . VAL A 1 108 ? -30.315 17.811 6.287 1.00 93.56 108 VAL A O 1
ATOM 934 N N . SER A 1 109 ? -29.695 19.469 4.898 1.00 93.00 109 SER A N 1
ATOM 935 C CA . SER A 1 109 ? -28.611 18.722 4.247 1.00 93.00 109 SER A CA 1
ATOM 936 C C . SER A 1 109 ? -27.489 18.341 5.218 1.00 93.00 109 SER A C 1
ATOM 938 O O . SER A 1 109 ? -27.037 17.194 5.198 1.00 93.00 109 SER A O 1
ATOM 940 N N . SER A 1 110 ? -27.094 19.233 6.134 1.00 92.75 110 SER A N 1
ATOM 941 C CA . SER A 1 110 ? -26.099 18.929 7.176 1.00 92.75 110 SER A CA 1
ATOM 942 C C . SER A 1 110 ? -26.590 17.854 8.146 1.00 92.75 110 SER A C 1
ATOM 944 O O . SER A 1 110 ? -25.863 16.896 8.409 1.00 92.75 110 SER A O 1
ATOM 946 N N . LYS A 1 111 ? -27.844 17.931 8.616 1.00 92.12 111 LYS A N 1
ATOM 947 C CA . LYS A 1 111 ? -28.442 16.892 9.475 1.00 92.12 111 LYS A CA 1
ATOM 948 C C . LYS A 1 111 ? -28.539 15.544 8.771 1.00 92.12 111 LYS A C 1
ATOM 950 O O . LYS A 1 111 ? -28.253 14.518 9.387 1.00 92.12 111 LYS A O 1
ATOM 955 N N . LYS A 1 112 ? -28.948 15.533 7.500 1.00 91.31 112 LYS A N 1
ATOM 956 C CA . LYS A 1 112 ? -29.006 14.313 6.688 1.00 91.31 112 LYS A CA 1
ATOM 957 C C . LYS A 1 112 ? -27.615 13.702 6.548 1.00 91.31 112 LYS A C 1
ATOM 959 O O . LYS A 1 112 ? -27.456 12.521 6.827 1.00 91.31 112 LYS A O 1
ATOM 964 N N . THR A 1 113 ? -26.619 14.521 6.211 1.00 88.81 113 THR A N 1
ATOM 965 C CA . THR A 1 113 ? -25.223 14.088 6.082 1.00 88.81 113 THR A CA 1
ATOM 966 C C . THR A 1 113 ? -24.719 13.497 7.394 1.00 88.81 113 THR A C 1
ATOM 968 O O . THR A 1 113 ? -24.262 12.363 7.395 1.00 88.81 113 THR A O 1
ATOM 971 N N . ALA A 1 114 ? -24.895 14.199 8.519 1.00 88.38 114 ALA A N 1
ATOM 972 C CA . ALA A 1 114 ? -24.462 13.737 9.837 1.00 88.38 114 ALA A CA 1
ATOM 973 C C . ALA A 1 114 ? -25.104 12.399 10.247 1.00 88.38 114 ALA A C 1
ATOM 975 O O . ALA A 1 114 ? -24.418 11.528 10.772 1.00 88.38 114 ALA A O 1
ATOM 976 N N . LYS A 1 115 ? -26.402 12.205 9.970 1.00 87.62 115 LYS A N 1
ATOM 977 C CA . LYS A 1 115 ? -27.116 10.950 10.274 1.00 87.62 115 LYS A CA 1
ATOM 978 C C . LYS A 1 115 ? -26.773 9.796 9.329 1.00 87.62 115 LYS A C 1
ATOM 980 O O . LYS A 1 115 ? -26.954 8.645 9.704 1.00 87.62 115 LYS A O 1
ATOM 985 N N . GLN A 1 116 ? -26.334 10.093 8.108 1.00 88.94 116 GLN A N 1
ATOM 986 C CA . GLN A 1 116 ? -25.975 9.093 7.098 1.00 88.94 116 GLN A CA 1
ATOM 987 C C . GLN A 1 116 ? -24.497 8.688 7.150 1.00 88.94 116 GLN A C 1
ATOM 989 O O . GLN A 1 116 ? -24.077 7.839 6.364 1.00 88.94 116 GLN A O 1
ATOM 994 N N . LEU A 1 117 ? -23.701 9.263 8.058 1.00 88.81 117 LEU A N 1
ATOM 995 C CA . LEU A 1 117 ? -22.317 8.846 8.253 1.00 88.81 117 LEU A CA 1
ATOM 996 C C . LEU A 1 117 ? -22.274 7.389 8.727 1.00 88.81 117 LEU A C 1
ATOM 998 O O . LEU A 1 117 ? -22.756 7.048 9.804 1.00 88.81 117 LEU A O 1
ATOM 1002 N N . SER A 1 118 ? -21.649 6.531 7.927 1.00 88.62 118 SER A N 1
ATOM 1003 C CA . SER A 1 118 ? -21.318 5.160 8.302 1.00 88.62 118 SER A CA 1
ATOM 1004 C C . SER A 1 118 ? -19.857 5.061 8.728 1.00 88.62 118 SER A C 1
ATOM 1006 O O . SER A 1 118 ? -18.991 5.728 8.156 1.00 88.62 118 SER A O 1
ATOM 1008 N N . TYR A 1 119 ? -19.555 4.170 9.674 1.00 88.88 119 TYR A N 1
ATOM 1009 C CA . TYR A 1 119 ? -18.173 3.858 10.028 1.00 88.88 119 TYR A CA 1
ATOM 1010 C C . TYR A 1 119 ? -17.423 3.342 8.796 1.00 88.88 119 TYR A C 1
ATOM 1012 O O . TYR A 1 119 ? -17.894 2.416 8.148 1.00 88.88 119 TYR A O 1
ATOM 1020 N N . GLY A 1 120 ? -16.261 3.910 8.478 1.00 84.00 120 GLY A N 1
ATOM 1021 C CA . GLY A 1 120 ? -15.504 3.514 7.291 1.00 84.00 120 GLY A CA 1
ATOM 1022 C C . GLY A 1 120 ? -14.686 4.663 6.727 1.00 84.00 120 GLY A C 1
ATOM 1023 O O . GLY A 1 120 ? -15.039 5.260 5.714 1.00 84.00 120 GLY A O 1
ATOM 1024 N N . THR A 1 121 ? -13.564 4.981 7.367 1.00 85.75 121 THR A N 1
ATOM 1025 C CA . THR A 1 121 ? -12.630 5.996 6.862 1.00 85.75 121 THR A CA 1
ATOM 1026 C C . THR A 1 121 ? -11.561 5.386 5.954 1.00 85.75 121 THR A C 1
ATOM 1028 O O . THR A 1 121 ? -11.143 4.237 6.132 1.00 85.75 121 THR A O 1
ATOM 1031 N N . GLY A 1 122 ? -11.081 6.179 4.993 1.00 85.31 122 GLY A N 1
ATOM 1032 C CA . GLY A 1 122 ? -9.994 5.811 4.083 1.00 85.31 122 GLY A CA 1
ATOM 1033 C C . GLY A 1 122 ? -10.463 5.368 2.696 1.00 85.31 122 GLY A C 1
ATOM 1034 O O . GLY A 1 122 ? -11.588 5.620 2.282 1.00 85.31 122 GLY A O 1
ATOM 1035 N N . ARG A 1 123 ? -9.560 4.728 1.945 1.00 82.19 123 ARG A N 1
ATOM 1036 C CA . ARG A 1 123 ? -9.845 4.203 0.596 1.00 82.19 123 ARG A CA 1
ATOM 1037 C C . ARG A 1 123 ? -10.759 2.980 0.674 1.00 82.19 123 ARG A C 1
ATOM 1039 O O . ARG A 1 123 ? -10.737 2.281 1.682 1.00 82.19 123 ARG A O 1
ATOM 1046 N N . LYS A 1 124 ? -11.444 2.649 -0.425 1.00 84.50 124 LYS A N 1
ATOM 1047 C CA . LYS A 1 124 ? -12.382 1.515 -0.517 1.00 84.50 124 LYS A CA 1
ATOM 1048 C C . LYS A 1 124 ? -11.836 0.205 0.077 1.00 84.50 124 LYS A C 1
ATOM 1050 O O . LYS A 1 124 ? -12.431 -0.338 0.996 1.00 84.50 124 LYS A O 1
ATOM 1055 N N . ASN A 1 125 ? -10.636 -0.233 -0.320 1.00 83.50 125 ASN A N 1
ATOM 1056 C CA . ASN A 1 125 ? -10.023 -1.452 0.242 1.00 83.50 125 ASN A CA 1
ATOM 1057 C C . ASN A 1 125 ? -9.747 -1.355 1.757 1.00 83.50 125 ASN A C 1
ATOM 1059 O O . ASN A 1 125 ? -9.831 -2.347 2.486 1.00 83.50 125 ASN A O 1
ATOM 1063 N N . THR A 1 126 ? -9.383 -0.166 2.247 1.00 88.12 126 THR A N 1
ATOM 1064 C CA . THR A 1 126 ? -9.190 0.080 3.682 1.00 88.12 126 THR A CA 1
ATOM 1065 C C . THR A 1 126 ? -10.527 0.015 4.411 1.00 88.12 126 THR A C 1
ATOM 1067 O O . THR A 1 126 ? -10.608 -0.660 5.433 1.00 88.12 126 THR A O 1
ATOM 1070 N N . GLN A 1 127 ? -11.576 0.632 3.862 1.00 90.81 127 GLN A N 1
ATOM 1071 C CA . GLN A 1 127 ? -12.938 0.562 4.394 1.00 90.81 127 GLN A CA 1
ATOM 1072 C C . GLN A 1 127 ? -13.425 -0.887 4.459 1.00 90.81 127 GLN A C 1
ATOM 1074 O O . GLN A 1 127 ? -13.830 -1.337 5.522 1.00 90.81 127 GLN A O 1
ATOM 1079 N N . GLU A 1 128 ? -13.292 -1.662 3.380 1.00 91.19 128 GLU A N 1
ATOM 1080 C CA . GLU A 1 128 ? -13.659 -3.085 3.347 1.00 91.19 128 GLU A CA 1
ATOM 1081 C C . GLU A 1 128 ? -12.915 -3.904 4.412 1.00 91.19 128 GLU A C 1
ATOM 1083 O O . GLU A 1 128 ? -13.498 -4.773 5.061 1.00 91.19 128 GLU A O 1
ATOM 1088 N N . THR A 1 129 ? -11.632 -3.607 4.641 1.00 90.88 129 THR A N 1
ATOM 1089 C CA . THR A 1 129 ? -10.843 -4.258 5.697 1.00 90.88 129 THR A CA 1
ATOM 1090 C C . THR A 1 129 ? -11.380 -3.910 7.088 1.00 90.88 129 THR A C 1
ATOM 1092 O O . THR A 1 129 ? -11.535 -4.806 7.922 1.00 90.88 129 THR A O 1
ATOM 1095 N N . LYS A 1 130 ? -11.708 -2.633 7.331 1.00 95.00 130 LYS A N 1
ATOM 1096 C CA . LYS A 1 130 ? -12.315 -2.172 8.588 1.00 95.00 130 LYS A CA 1
ATOM 1097 C C . LYS A 1 130 ? -13.686 -2.816 8.812 1.00 95.00 130 LYS A C 1
ATOM 1099 O O . LYS A 1 130 ? -13.916 -3.407 9.864 1.00 95.00 130 LYS A O 1
ATOM 1104 N N . HIS A 1 131 ? -14.557 -2.795 7.803 1.00 94.88 131 HIS A N 1
ATOM 1105 C CA . HIS A 1 131 ? -15.872 -3.434 7.845 1.00 94.88 131 HIS A CA 1
ATOM 1106 C C . HIS A 1 131 ? -15.775 -4.931 8.119 1.00 94.88 131 HIS A C 1
ATOM 1108 O O . HIS A 1 131 ? -16.537 -5.448 8.926 1.00 94.88 131 HIS A O 1
ATOM 1114 N N . ARG A 1 132 ? -14.812 -5.634 7.513 1.00 94.69 132 ARG A N 1
ATOM 1115 C CA . ARG A 1 132 ? -14.596 -7.063 7.771 1.00 94.69 132 ARG A CA 1
ATOM 1116 C C . ARG A 1 132 ? -14.188 -7.334 9.218 1.00 94.69 132 ARG A C 1
ATOM 1118 O O . ARG A 1 132 ? -14.650 -8.314 9.796 1.00 94.69 132 ARG A O 1
ATOM 1125 N N . ALA A 1 133 ? -13.327 -6.501 9.800 1.00 95.25 133 ALA A N 1
ATOM 1126 C CA . ALA A 1 133 ? -12.943 -6.630 11.205 1.00 95.25 133 ALA A CA 1
ATOM 1127 C C . ALA A 1 133 ? -14.145 -6.399 12.138 1.00 95.25 133 ALA A C 1
ATOM 1129 O O . ALA A 1 133 ? -14.384 -7.214 13.027 1.00 95.25 133 ALA A O 1
ATOM 1130 N N . VAL A 1 134 ? -14.947 -5.363 11.874 1.00 96.19 134 VAL A N 1
ATOM 1131 C CA . VAL A 1 134 ? -16.178 -5.070 12.627 1.00 96.19 134 VAL A CA 1
ATOM 1132 C C . VAL A 1 134 ? -17.216 -6.183 12.469 1.00 96.19 134 VAL A C 1
ATOM 1134 O O . VAL A 1 134 ? -17.788 -6.628 13.457 1.00 96.19 134 VAL A O 1
ATOM 1137 N N . ALA A 1 135 ? -17.430 -6.694 11.255 1.00 96.00 135 ALA A N 1
ATOM 1138 C CA . ALA A 1 135 ? -18.369 -7.783 10.998 1.00 96.00 135 ALA A CA 1
ATOM 1139 C C . ALA A 1 135 ? -17.978 -9.058 11.757 1.00 96.00 135 ALA A C 1
ATOM 1141 O O . ALA A 1 135 ? -18.833 -9.699 12.367 1.00 96.00 135 ALA A O 1
ATOM 1142 N N . ARG A 1 136 ? -16.681 -9.397 11.784 1.00 96.12 136 ARG A N 1
ATOM 1143 C CA . ARG A 1 136 ? -16.159 -10.516 12.587 1.00 96.12 136 ARG A CA 1
ATOM 1144 C C . ARG A 1 136 ? -16.399 -10.301 14.077 1.00 96.12 136 ARG A C 1
ATOM 1146 O O . ARG A 1 136 ? -16.842 -11.225 14.750 1.00 96.12 136 ARG A O 1
ATOM 1153 N N . PHE A 1 137 ? -16.141 -9.095 14.575 1.00 96.69 137 PHE A N 1
ATOM 1154 C CA . PHE A 1 137 ? -16.356 -8.758 15.978 1.00 96.69 137 PHE A CA 1
ATOM 1155 C C . PHE A 1 137 ? -17.834 -8.830 16.373 1.00 96.69 137 PHE A C 1
ATOM 1157 O O . PHE A 1 137 ? -18.175 -9.500 17.339 1.00 96.69 137 PHE A O 1
ATOM 1164 N N . ASN A 1 138 ? -18.729 -8.223 15.594 1.00 95.81 138 ASN A N 1
ATOM 1165 C CA . ASN A 1 138 ? -20.166 -8.271 15.864 1.00 95.81 138 ASN A CA 1
ATOM 1166 C C . ASN A 1 138 ? -20.715 -9.702 15.763 1.00 95.81 138 ASN A C 1
ATOM 1168 O O . ASN A 1 138 ? -21.528 -10.095 16.593 1.00 95.81 138 ASN A O 1
ATOM 1172 N N . SER A 1 139 ? -20.222 -10.511 14.818 1.00 95.81 139 SER A N 1
ATOM 1173 C CA . SER A 1 139 ? -20.572 -11.939 14.744 1.00 95.81 139 SER A CA 1
ATOM 1174 C C . SER A 1 139 ? -20.135 -12.688 16.006 1.00 95.81 139 SER A C 1
ATOM 1176 O O . SER A 1 139 ? -20.906 -13.464 16.560 1.00 95.81 139 SER A O 1
ATOM 1178 N N . PHE A 1 140 ? -18.929 -12.416 16.513 1.00 96.25 140 PHE A N 1
ATOM 1179 C CA . PHE A 1 140 ? -18.456 -12.980 17.778 1.00 96.25 140 PHE A CA 1
ATOM 1180 C C . PHE A 1 140 ? -19.308 -12.527 18.974 1.00 96.25 140 PHE A C 1
ATOM 1182 O O . PHE A 1 140 ? -19.670 -13.346 19.814 1.00 96.25 140 PHE A O 1
ATOM 1189 N N . ARG A 1 141 ? -19.699 -11.249 19.042 1.00 95.19 141 ARG A N 1
ATOM 1190 C CA . ARG A 1 141 ? -20.583 -10.749 20.107 1.00 95.19 141 ARG A CA 1
ATOM 1191 C C . ARG A 1 141 ? -21.937 -11.459 20.107 1.00 95.19 141 ARG A C 1
ATOM 1193 O O . ARG A 1 141 ? -22.369 -11.935 21.152 1.00 95.19 141 ARG A O 1
ATOM 1200 N N . MET A 1 142 ? -22.567 -11.584 18.941 1.00 94.81 142 MET A N 1
ATOM 1201 C CA . MET A 1 142 ? -23.878 -12.227 18.819 1.00 94.81 142 MET A CA 1
ATOM 1202 C C . MET A 1 142 ? -23.815 -13.728 19.110 1.00 94.81 142 MET A C 1
ATOM 1204 O O . MET A 1 142 ? -24.635 -14.239 19.865 1.00 94.81 142 MET A O 1
ATOM 1208 N N . HIS A 1 143 ? -22.846 -14.439 18.530 1.00 95.19 143 HIS A N 1
ATOM 1209 C CA . HIS A 1 143 ? -22.838 -15.904 18.556 1.00 95.19 143 HIS A CA 1
ATOM 1210 C C . HIS A 1 143 ? -22.009 -16.504 19.696 1.00 95.19 143 HIS A C 1
ATOM 1212 O O . HIS A 1 143 ? -22.349 -17.576 20.185 1.00 95.19 143 HIS A O 1
ATOM 1218 N N . SER A 1 144 ? -20.933 -15.843 20.131 1.00 94.19 144 SER A N 1
ATOM 1219 C CA . SER A 1 144 ? -20.039 -16.356 21.180 1.00 94.19 144 SER A CA 1
ATOM 1220 C C . SER A 1 144 ? -20.297 -15.718 22.543 1.00 94.19 144 SER A C 1
ATOM 1222 O O . SER A 1 144 ? -20.234 -16.412 23.552 1.00 94.19 144 SER A O 1
ATOM 1224 N N . LEU A 1 145 ? -20.600 -14.415 22.592 1.00 93.88 145 LEU A N 1
ATOM 1225 C CA . LEU A 1 145 ? -20.950 -13.727 23.845 1.00 93.88 145 LEU A CA 1
ATOM 1226 C C . LEU A 1 145 ? -22.459 -13.699 24.117 1.00 93.88 145 LEU A C 1
ATOM 1228 O O . LEU A 1 145 ? -22.863 -13.208 25.167 1.00 93.88 145 LEU A O 1
ATOM 1232 N N . GLN A 1 146 ? -23.277 -14.204 23.183 1.00 92.31 146 GLN A N 1
ATOM 1233 C CA . GLN A 1 146 ? -24.744 -14.201 23.261 1.00 92.31 146 GLN A CA 1
ATOM 1234 C C . GLN A 1 146 ? -25.333 -12.798 23.505 1.00 92.31 146 GLN A C 1
ATOM 1236 O O . GLN A 1 146 ? -26.408 -12.635 24.078 1.00 92.31 146 GLN A O 1
ATOM 1241 N N . GLN A 1 147 ? -24.634 -11.758 23.042 1.00 90.00 147 GLN A N 1
ATOM 1242 C CA . GLN A 1 147 ? -25.095 -10.376 23.109 1.00 90.00 147 GLN A CA 1
ATOM 1243 C C . GLN A 1 147 ? -26.001 -10.098 21.906 1.00 90.00 147 GLN A C 1
ATOM 1245 O O . GLN A 1 147 ? -25.529 -9.713 20.836 1.00 90.00 147 GLN A O 1
ATOM 1250 N N . ALA A 1 148 ? -27.306 -10.318 22.081 1.00 80.38 148 ALA A N 1
ATOM 1251 C CA . ALA A 1 148 ? -28.298 -10.098 21.028 1.00 80.38 148 ALA A CA 1
ATOM 1252 C C . ALA A 1 148 ? -28.434 -8.613 20.636 1.00 80.38 148 ALA A C 1
ATOM 1254 O O . ALA A 1 148 ? -28.697 -8.307 19.474 1.00 80.38 148 ALA A O 1
ATOM 1255 N N . ASP A 1 149 ? -28.223 -7.689 21.583 1.00 87.25 149 ASP A N 1
ATOM 1256 C CA . ASP A 1 149 ? -28.320 -6.252 21.326 1.00 87.25 149 ASP A CA 1
ATOM 1257 C C . ASP A 1 149 ? -26.949 -5.609 21.068 1.00 87.25 149 ASP A C 1
ATOM 1259 O O . ASP A 1 149 ? -26.173 -5.311 21.980 1.00 87.25 149 ASP A O 1
ATOM 1263 N N . LEU A 1 150 ? -26.673 -5.329 19.793 1.00 87.94 150 LEU A N 1
ATOM 1264 C CA . LEU A 1 150 ? -25.473 -4.612 19.364 1.00 87.94 150 LEU A CA 1
ATOM 1265 C C . LEU A 1 150 ? -25.519 -3.107 19.668 1.00 87.94 150 LEU A C 1
ATOM 1267 O O . LEU A 1 150 ? -24.528 -2.426 19.401 1.00 87.94 150 LEU A O 1
ATOM 1271 N N . LYS A 1 151 ? -26.614 -2.567 20.222 1.00 87.00 151 LYS A N 1
ATOM 1272 C CA . LYS A 1 151 ? -26.664 -1.182 20.723 1.00 87.00 151 LYS A CA 1
ATOM 1273 C C . LYS A 1 151 ? -25.896 -1.015 22.028 1.00 87.00 151 LYS A C 1
ATOM 1275 O O . LYS A 1 151 ? -25.442 0.089 22.321 1.00 87.00 151 LYS A O 1
ATOM 1280 N N . VAL A 1 152 ? -25.707 -2.098 22.784 1.00 87.81 152 VAL A N 1
ATOM 1281 C CA . VAL A 1 152 ? -24.868 -2.083 23.982 1.00 87.81 152 VAL A CA 1
ATOM 1282 C C . VAL A 1 152 ? -23.423 -1.808 23.573 1.00 87.81 152 VAL A C 1
ATOM 1284 O O . VAL A 1 152 ? -22.878 -2.462 22.672 1.00 87.81 152 VAL A O 1
ATOM 1287 N N . SER A 1 153 ? -22.800 -0.836 24.242 1.00 88.81 153 SER A N 1
ATOM 1288 C CA . SER A 1 153 ? -21.419 -0.442 23.976 1.00 88.81 153 SER A CA 1
ATOM 1289 C C . SER A 1 153 ? -20.463 -1.611 24.179 1.00 88.81 153 SER A C 1
ATOM 1291 O O . SER A 1 153 ? -20.604 -2.359 25.144 1.00 88.81 153 SER A O 1
ATOM 1293 N N . LEU A 1 154 ? -19.456 -1.725 23.315 1.00 92.62 154 LEU A N 1
ATOM 1294 C CA . LEU A 1 154 ? -18.388 -2.705 23.503 1.00 92.62 154 LEU A CA 1
ATOM 1295 C C . LEU A 1 154 ? -17.565 -2.407 24.765 1.00 92.62 154 LEU A C 1
ATOM 1297 O O . LEU A 1 154 ? -17.294 -1.247 25.088 1.00 92.62 154 LEU A O 1
ATOM 1301 N N . THR A 1 155 ? -17.126 -3.462 25.441 1.00 93.44 155 THR A N 1
ATOM 1302 C CA . THR A 1 155 ? -16.204 -3.397 26.580 1.00 93.44 155 THR A CA 1
ATOM 1303 C C . THR A 1 155 ? -14.800 -3.845 26.177 1.00 93.44 155 THR A C 1
ATOM 1305 O O . THR A 1 155 ? -14.603 -4.527 25.167 1.00 93.44 155 THR A O 1
ATOM 1308 N N . GLY A 1 156 ? -13.794 -3.486 26.975 1.00 93.88 156 GLY A N 1
ATOM 1309 C CA . GLY A 1 156 ? -12.433 -3.990 26.780 1.00 93.88 156 GLY A CA 1
ATOM 1310 C C . GLY A 1 156 ? -12.332 -5.508 26.937 1.00 93.88 156 GLY A C 1
ATOM 1311 O O . GLY A 1 156 ? -11.508 -6.133 26.273 1.00 93.88 156 GLY A O 1
ATOM 1312 N N . GLU A 1 157 ? -13.202 -6.104 27.757 1.00 95.19 157 GLU A N 1
ATOM 1313 C CA . GLU A 1 157 ? -13.311 -7.557 27.906 1.00 95.19 157 GLU A CA 1
ATOM 1314 C C . GLU A 1 157 ? -13.821 -8.214 26.617 1.00 95.19 157 GLU A C 1
ATOM 1316 O O . GLU A 1 157 ? -13.239 -9.200 26.168 1.00 95.19 157 GLU A O 1
ATOM 1321 N N . ASP A 1 158 ? -14.844 -7.641 25.967 1.00 95.44 158 ASP A N 1
ATOM 1322 C CA . ASP A 1 158 ? -15.353 -8.152 24.685 1.00 95.44 158 ASP A CA 1
ATOM 1323 C C . ASP A 1 158 ? -14.248 -8.156 23.622 1.00 95.44 158 ASP A C 1
ATOM 1325 O O . ASP A 1 158 ? -14.079 -9.136 22.892 1.00 95.44 158 ASP A O 1
ATOM 1329 N N . VAL A 1 159 ? -13.470 -7.067 23.552 1.00 96.38 159 VAL A N 1
ATOM 1330 C CA . VAL A 1 159 ? -12.337 -6.939 22.626 1.00 96.38 159 VAL A CA 1
ATOM 1331 C C . VAL A 1 159 ? -11.260 -7.969 22.948 1.00 96.38 159 VAL A C 1
ATOM 1333 O O . VAL A 1 159 ? -10.795 -8.646 22.037 1.00 96.38 159 VAL A O 1
ATOM 1336 N N . LEU A 1 160 ? -10.877 -8.128 24.216 1.00 97.19 160 LEU A N 1
ATOM 1337 C CA . LEU A 1 160 ? -9.857 -9.094 24.629 1.00 97.19 160 LEU A CA 1
ATOM 1338 C C . LEU A 1 160 ? -10.274 -10.528 24.277 1.00 97.19 160 LEU A C 1
ATOM 1340 O O . LEU A 1 160 ? -9.515 -11.240 23.622 1.00 97.19 160 LEU A O 1
ATOM 1344 N N . ARG A 1 161 ? -11.499 -10.932 24.633 1.00 97.25 161 ARG A N 1
ATOM 1345 C CA . ARG A 1 161 ? -12.034 -12.274 24.343 1.00 97.25 161 ARG A CA 1
ATOM 1346 C C . ARG A 1 161 ? -12.152 -12.535 22.845 1.00 97.25 161 ARG A C 1
ATOM 1348 O O . ARG A 1 161 ? -11.816 -13.627 22.379 1.00 97.25 161 ARG A O 1
ATOM 1355 N N . PHE A 1 162 ? -12.590 -11.533 22.083 1.00 97.50 162 PHE A N 1
ATOM 1356 C CA . PHE A 1 162 ? -12.611 -11.614 20.627 1.00 97.50 162 PHE A CA 1
ATOM 1357 C C . PHE A 1 162 ? -11.208 -11.810 20.070 1.00 97.50 162 PHE A C 1
ATOM 1359 O O . PHE A 1 162 ? -10.999 -12.691 19.240 1.00 97.50 162 PHE A O 1
ATOM 1366 N N . MET A 1 163 ? -10.252 -11.000 20.523 1.00 97.06 163 MET A N 1
ATOM 1367 C CA . MET A 1 163 ? -8.884 -11.045 20.035 1.00 97.06 163 MET A CA 1
ATOM 1368 C C . MET A 1 163 ? -8.207 -12.378 20.362 1.00 97.06 163 MET A C 1
ATOM 1370 O O . MET A 1 163 ? -7.532 -12.924 19.493 1.00 97.06 163 MET A O 1
ATOM 1374 N N . ASP A 1 164 ? -8.446 -12.947 21.545 1.00 96.00 164 ASP A N 1
ATOM 1375 C CA . ASP A 1 164 ? -7.944 -14.276 21.902 1.00 96.00 164 ASP A CA 1
ATOM 1376 C C . ASP A 1 164 ? -8.528 -15.379 21.003 1.00 96.00 164 ASP A C 1
ATOM 1378 O O . ASP A 1 164 ? -7.804 -16.241 20.502 1.00 96.00 164 ASP A O 1
ATOM 1382 N N . SER A 1 165 ? -9.822 -15.293 20.696 1.00 95.94 165 SER A N 1
ATOM 1383 C CA . SER A 1 165 ? -10.509 -16.278 19.854 1.00 95.94 165 SER A CA 1
ATOM 1384 C C . SER A 1 165 ? -10.104 -16.160 18.379 1.00 95.94 165 SER A C 1
ATOM 1386 O O . SER A 1 165 ? -9.774 -17.144 17.717 1.00 95.94 165 SER A O 1
ATOM 1388 N N . ILE A 1 166 ? -10.095 -14.940 17.835 1.00 95.31 166 ILE A N 1
ATOM 1389 C CA . ILE A 1 166 ? -9.944 -14.701 16.396 1.00 95.31 166 ILE A CA 1
ATOM 1390 C C . ILE A 1 166 ? -8.535 -15.023 15.891 1.00 95.31 166 ILE A C 1
ATOM 1392 O O . ILE A 1 166 ? -8.390 -15.428 14.739 1.00 95.31 166 ILE A O 1
ATOM 1396 N N . ILE A 1 167 ? -7.492 -14.891 16.721 1.00 94.06 167 ILE A N 1
ATOM 1397 C CA . ILE A 1 167 ? -6.122 -15.230 16.302 1.00 94.06 167 ILE A CA 1
ATOM 1398 C C . ILE A 1 167 ? -5.938 -16.731 16.051 1.00 94.06 167 ILE A C 1
ATOM 1400 O O . ILE A 1 167 ? -5.095 -17.086 15.234 1.00 94.06 167 ILE A O 1
ATOM 1404 N N . GLY A 1 168 ? -6.748 -17.587 16.690 1.00 91.00 168 GLY A N 1
ATOM 1405 C CA . GLY A 1 168 ? -6.786 -19.027 16.414 1.00 91.00 168 GLY A CA 1
ATOM 1406 C C . GLY A 1 168 ? -7.569 -19.388 15.148 1.00 91.00 168 GLY A C 1
ATOM 1407 O O . GLY A 1 168 ? -7.353 -20.445 14.569 1.00 91.00 168 GLY A O 1
ATOM 1408 N N . VAL A 1 169 ? -8.454 -18.498 14.688 1.00 92.12 169 VAL A N 1
ATOM 1409 C CA . VAL A 1 169 ? -9.312 -18.714 13.509 1.00 92.12 169 VAL A CA 1
ATOM 1410 C C . VAL A 1 169 ? -8.718 -18.089 12.241 1.00 92.12 169 VAL A C 1
ATOM 1412 O O . VAL A 1 169 ? -8.953 -18.563 11.129 1.00 92.12 169 VAL A O 1
ATOM 1415 N N . ILE A 1 170 ? -7.954 -16.998 12.363 1.00 90.12 170 ILE A N 1
ATOM 1416 C CA . ILE A 1 170 ? -7.355 -16.319 11.209 1.00 90.12 170 ILE A CA 1
ATOM 1417 C C . ILE A 1 170 ? -6.264 -17.196 10.593 1.00 90.12 170 ILE A C 1
ATOM 1419 O O . ILE A 1 170 ? -5.173 -17.333 11.139 1.00 90.12 170 ILE A O 1
ATOM 1423 N N . VAL A 1 171 ? -6.522 -17.671 9.375 1.00 86.56 171 VAL A N 1
ATOM 1424 C CA . VAL A 1 171 ? -5.523 -18.358 8.551 1.00 86.56 171 VAL A CA 1
ATOM 1425 C C . VAL A 1 171 ? -4.586 -17.332 7.898 1.00 86.56 171 VAL A C 1
ATOM 1427 O O . VAL A 1 171 ? -5.046 -16.447 7.163 1.00 86.56 171 VAL A O 1
ATOM 1430 N N . PRO A 1 172 ? -3.263 -17.401 8.131 1.00 88.56 172 PRO A N 1
ATOM 1431 C CA . PRO A 1 172 ? -2.316 -16.514 7.471 1.00 88.56 172 PRO A CA 1
ATOM 1432 C C . PRO A 1 172 ? -2.241 -16.773 5.958 1.00 88.56 172 PRO A C 1
ATOM 1434 O O . PRO A 1 172 ? -2.126 -17.907 5.511 1.00 88.56 172 PRO A O 1
ATOM 1437 N N . ASN A 1 173 ? -2.183 -15.709 5.150 1.00 84.25 173 ASN A N 1
ATOM 1438 C CA . ASN A 1 173 ? -2.081 -15.791 3.680 1.00 84.25 173 ASN A CA 1
ATOM 1439 C C . ASN A 1 173 ? -0.686 -16.235 3.162 1.00 84.25 173 ASN A C 1
ATOM 1441 O O . ASN A 1 173 ? -0.271 -15.892 2.058 1.00 84.25 173 ASN A O 1
ATOM 1445 N N . ARG A 1 174 ? 0.130 -16.901 3.984 1.00 86.19 174 ARG A N 1
ATOM 1446 C CA . ARG A 1 174 ? 1.485 -17.336 3.615 1.00 86.19 174 ARG A CA 1
ATOM 1447 C C . ARG A 1 174 ? 1.644 -18.804 3.965 1.00 86.19 174 ARG A C 1
ATOM 1449 O O . ARG A 1 174 ? 1.365 -19.199 5.093 1.00 86.19 174 ARG A O 1
ATOM 1456 N N . ARG A 1 175 ? 2.139 -19.581 3.000 1.00 83.69 175 ARG A N 1
ATOM 1457 C CA . ARG A 1 175 ? 2.436 -21.003 3.182 1.00 83.69 175 ARG A CA 1
ATOM 1458 C C . ARG A 1 175 ? 3.373 -21.188 4.380 1.00 83.69 175 ARG A C 1
ATOM 1460 O O . ARG A 1 175 ? 4.339 -20.438 4.522 1.00 83.69 175 ARG A O 1
ATOM 1467 N N . ASN A 1 176 ? 3.056 -22.168 5.224 1.00 87.62 176 ASN A N 1
ATOM 1468 C CA . ASN A 1 176 ? 3.807 -22.552 6.425 1.00 87.62 176 ASN A CA 1
ATOM 1469 C C . ASN A 1 176 ? 3.927 -21.469 7.512 1.00 87.62 176 ASN A C 1
ATOM 1471 O O . ASN A 1 176 ? 4.750 -21.611 8.411 1.00 87.62 176 ASN A O 1
ATOM 1475 N N . LYS A 1 177 ? 3.139 -20.388 7.462 1.00 91.12 177 LYS A N 1
ATOM 1476 C CA . LYS A 1 177 ? 3.128 -19.394 8.540 1.00 91.12 177 LYS A CA 1
ATOM 1477 C C . LYS A 1 177 ? 2.214 -19.884 9.674 1.00 91.12 177 LYS A C 1
ATOM 1479 O O . LYS A 1 177 ? 1.017 -20.007 9.428 1.00 91.12 177 LYS A O 1
ATOM 1484 N N . PRO A 1 178 ? 2.737 -20.125 10.892 1.00 89.75 178 PRO A N 1
ATOM 1485 C CA . PRO A 1 178 ? 1.989 -20.803 11.954 1.00 89.75 178 PRO A CA 1
ATOM 1486 C C . PRO A 1 178 ? 0.905 -19.925 12.586 1.00 89.75 178 PRO A C 1
ATOM 1488 O O . PRO A 1 178 ? -0.110 -20.432 13.042 1.00 89.75 178 PRO A O 1
ATOM 1491 N N . ALA A 1 179 ? 1.108 -18.605 12.606 1.00 92.88 179 ALA A N 1
ATOM 1492 C CA . ALA A 1 179 ? 0.246 -17.678 13.330 1.00 92.88 179 ALA A CA 1
ATOM 1493 C C . ALA A 1 179 ? 0.137 -16.313 12.623 1.00 92.88 179 ALA A C 1
ATOM 1495 O O . ALA A 1 179 ? 1.004 -15.966 11.805 1.00 92.88 179 ALA A O 1
ATOM 1496 N N . PRO A 1 180 ? -0.901 -15.496 12.890 1.00 94.31 180 PRO A N 1
ATOM 1497 C CA . PRO A 1 180 ? -1.017 -14.143 12.346 1.00 94.31 180 PRO A CA 1
ATOM 1498 C C . PRO A 1 180 ? 0.100 -13.206 12.840 1.00 94.31 180 PRO A C 1
ATOM 1500 O O . PRO A 1 180 ? 0.844 -13.506 13.768 1.00 94.31 180 PRO A O 1
ATOM 1503 N N . ASN A 1 181 ? 0.294 -12.073 12.153 1.00 94.38 181 ASN A N 1
ATOM 1504 C CA . ASN A 1 181 ? 1.312 -11.098 12.557 1.00 94.38 181 ASN A CA 1
ATOM 1505 C C . ASN A 1 181 ? 0.781 -10.234 13.707 1.00 94.38 181 ASN A C 1
ATOM 1507 O O . ASN A 1 181 ? -0.364 -9.784 13.650 1.00 94.38 181 ASN A O 1
ATOM 1511 N N . ALA A 1 182 ? 1.627 -9.940 14.692 1.00 95.12 182 ALA A N 1
ATOM 1512 C CA . ALA A 1 182 ? 1.313 -9.027 15.785 1.00 95.12 182 ALA A CA 1
ATOM 1513 C C . ALA A 1 182 ? 0.805 -7.662 15.268 1.00 95.12 182 ALA A C 1
ATOM 1515 O O . ALA A 1 182 ? -0.211 -7.153 15.731 1.00 95.12 182 ALA A O 1
ATOM 1516 N N . SER A 1 183 ? 1.408 -7.133 14.196 1.00 93.94 183 SER A N 1
ATOM 1517 C CA . SER A 1 183 ? 0.937 -5.898 13.538 1.00 93.94 183 SER A CA 1
ATOM 1518 C C . SER A 1 183 ? -0.492 -5.990 12.985 1.00 93.94 183 SER A C 1
ATOM 1520 O O . SER A 1 183 ? -1.216 -4.998 12.978 1.00 93.94 183 SER A O 1
ATOM 1522 N N . THR A 1 184 ? -0.928 -7.173 12.542 1.00 93.00 184 THR A N 1
ATOM 1523 C CA . THR A 1 184 ? -2.308 -7.402 12.094 1.00 93.00 184 THR A CA 1
ATOM 1524 C C . THR A 1 184 ? -3.273 -7.383 13.274 1.00 93.00 184 THR A C 1
ATOM 1526 O O . THR A 1 184 ? -4.326 -6.763 13.175 1.00 93.00 184 THR A O 1
ATOM 1529 N N . ALA A 1 185 ? -2.905 -8.011 14.394 1.00 94.94 185 ALA A N 1
ATOM 1530 C CA . ALA A 1 185 ? -3.708 -7.976 15.614 1.00 94.94 185 ALA A CA 1
ATOM 1531 C C . ALA A 1 185 ? -3.848 -6.543 16.156 1.00 94.94 185 ALA A C 1
ATOM 1533 O O . ALA A 1 185 ? -4.960 -6.102 16.430 1.00 94.94 185 ALA A O 1
ATOM 1534 N N . ALA A 1 186 ? -2.749 -5.783 16.204 1.00 95.69 186 ALA A N 1
ATOM 1535 C CA . ALA A 1 186 ? -2.765 -4.376 16.605 1.00 95.69 186 ALA A CA 1
ATOM 1536 C C . ALA A 1 186 ? -3.672 -3.518 15.703 1.00 95.69 186 ALA A C 1
ATOM 1538 O O . ALA A 1 186 ? -4.459 -2.716 16.203 1.00 95.69 186 ALA A O 1
ATOM 1539 N N . ALA A 1 187 ? -3.623 -3.727 14.382 1.00 95.25 187 ALA A N 1
ATOM 1540 C CA . ALA A 1 187 ? -4.493 -3.020 13.444 1.00 95.25 187 ALA A CA 1
ATOM 1541 C C . ALA A 1 187 ? -5.981 -3.340 13.667 1.00 95.25 187 ALA A C 1
ATOM 1543 O O . ALA A 1 187 ? -6.814 -2.441 13.592 1.00 95.25 187 ALA A O 1
ATOM 1544 N N . ILE A 1 188 ? -6.326 -4.597 13.970 1.00 95.75 188 ILE A N 1
ATOM 1545 C CA . ILE A 1 188 ? -7.707 -4.980 14.302 1.00 95.75 188 ILE A CA 1
ATOM 1546 C C . ILE A 1 188 ? -8.155 -4.287 15.593 1.00 95.75 188 ILE A C 1
ATOM 1548 O O . ILE A 1 188 ? -9.225 -3.687 15.603 1.00 95.75 188 ILE A O 1
ATOM 1552 N N . ILE A 1 189 ? -7.333 -4.303 16.649 1.00 96.25 189 ILE A N 1
ATOM 1553 C CA . ILE A 1 189 ? -7.643 -3.626 17.920 1.00 96.25 189 ILE A CA 1
ATOM 1554 C C . ILE A 1 189 ? -7.917 -2.139 17.681 1.00 96.25 189 ILE A C 1
ATOM 1556 O O . ILE A 1 189 ? -8.931 -1.623 18.141 1.00 96.25 189 ILE A O 1
ATOM 1560 N N . GLN A 1 190 ? -7.062 -1.461 16.911 1.00 95.69 190 GLN A N 1
ATOM 1561 C CA . GLN A 1 190 ? -7.255 -0.050 16.585 1.00 95.69 190 GLN A CA 1
ATOM 1562 C C . GLN A 1 190 ? -8.585 0.198 15.859 1.00 95.69 190 GLN A C 1
ATOM 1564 O O . GLN A 1 190 ? -9.310 1.127 16.209 1.00 95.69 190 GLN A O 1
ATOM 1569 N N . VAL A 1 191 ? -8.941 -0.650 14.889 1.00 96.06 191 VAL A N 1
ATOM 1570 C CA . VAL A 1 191 ? -10.231 -0.563 14.187 1.00 96.06 191 VAL A CA 1
ATOM 1571 C C . VAL A 1 191 ? -11.404 -0.704 15.156 1.00 96.06 191 VAL A C 1
ATOM 1573 O O . VAL A 1 191 ? -12.363 0.055 15.053 1.00 96.06 191 VAL A O 1
ATOM 1576 N N . LEU A 1 192 ? -11.329 -1.623 16.122 1.00 95.69 192 LEU A N 1
ATOM 1577 C CA . LEU A 1 192 ? -12.392 -1.810 17.114 1.00 95.69 192 LEU A CA 1
ATOM 1578 C C . LEU A 1 192 ? -12.508 -0.631 18.084 1.00 95.69 192 LEU A C 1
ATOM 1580 O O . LEU A 1 192 ? -13.620 -0.242 18.430 1.00 95.69 192 LEU A O 1
ATOM 1584 N N . VAL A 1 193 ? -11.388 -0.020 18.475 1.00 94.94 193 VAL A N 1
ATOM 1585 C CA . VAL A 1 193 ? -11.389 1.205 19.291 1.00 94.94 193 VAL A CA 1
ATOM 1586 C C . VAL A 1 193 ? -12.027 2.366 18.526 1.00 94.94 193 VAL A C 1
ATOM 1588 O O . VAL A 1 193 ? -12.912 3.034 19.056 1.00 94.94 193 VAL A O 1
ATOM 1591 N N . GLU A 1 194 ? -11.634 2.580 17.267 1.00 94.81 194 GLU A N 1
ATOM 1592 C CA . GLU A 1 194 ? -12.232 3.610 16.404 1.00 94.81 194 GLU A CA 1
ATOM 1593 C C . GLU A 1 194 ? -13.733 3.366 16.185 1.00 94.81 194 GLU A C 1
ATOM 1595 O O . GLU A 1 194 ? -14.526 4.305 16.218 1.00 94.81 194 GLU A O 1
ATOM 1600 N N . TYR A 1 195 ? -14.133 2.108 15.985 1.00 95.56 195 TYR A N 1
ATOM 1601 C CA . TYR A 1 195 ? -15.535 1.711 15.862 1.00 95.56 195 TYR A CA 1
ATOM 1602 C C . TYR A 1 195 ? -16.321 1.980 17.152 1.00 95.56 195 TYR A C 1
ATOM 1604 O O . TYR A 1 195 ? -17.458 2.450 17.084 1.00 95.56 195 TYR A O 1
ATOM 1612 N N . GLY A 1 196 ? -15.708 1.735 18.315 1.00 94.50 196 GLY A N 1
ATOM 1613 C CA . GLY A 1 196 ? -16.279 2.018 19.629 1.00 94.50 196 GLY A CA 1
ATOM 1614 C C . GLY A 1 196 ? -16.597 3.498 19.832 1.00 94.50 196 GLY A C 1
ATOM 1615 O O . GLY A 1 196 ? -17.714 3.853 20.214 1.00 94.50 196 GLY A O 1
ATOM 1616 N N . ILE A 1 197 ? -15.636 4.357 19.487 1.00 94.25 197 ILE A N 1
ATOM 1617 C CA . ILE A 1 197 ? -15.783 5.814 19.557 1.00 94.25 197 ILE A CA 1
ATOM 1618 C C . ILE A 1 197 ? -16.857 6.284 18.572 1.00 94.25 197 ILE A C 1
ATOM 1620 O O . ILE A 1 197 ? -17.757 7.020 18.957 1.00 94.25 197 ILE A O 1
ATOM 1624 N N . PHE A 1 198 ? -16.801 5.828 17.318 1.00 93.94 198 PHE A N 1
ATOM 1625 C CA . PHE A 1 198 ? -17.739 6.264 16.283 1.00 93.94 198 PHE A CA 1
ATOM 1626 C C . PHE A 1 198 ? -19.188 5.842 16.569 1.00 93.94 198 PHE A C 1
ATOM 1628 O O . PHE A 1 198 ? -20.111 6.618 16.345 1.00 93.94 198 PHE A O 1
ATOM 1635 N N . THR A 1 199 ? -19.394 4.612 17.045 1.00 93.25 199 THR A N 1
ATOM 1636 C CA . THR A 1 199 ? -20.736 4.012 17.150 1.00 93.25 199 THR A CA 1
ATOM 1637 C C . THR A 1 199 ? -21.384 4.261 18.507 1.00 93.25 199 THR A C 1
ATOM 1639 O O . THR A 1 199 ? -22.592 4.466 18.577 1.00 93.25 199 THR A O 1
ATOM 1642 N N . TYR A 1 200 ? -20.595 4.245 19.586 1.00 93.12 200 TYR A N 1
ATOM 1643 C CA . TYR A 1 200 ? -21.106 4.299 20.961 1.00 93.12 200 TYR A CA 1
ATOM 1644 C C . TYR A 1 200 ? -20.631 5.527 21.738 1.00 93.12 200 TYR A C 1
ATOM 1646 O O . TYR A 1 200 ? -20.953 5.645 22.916 1.00 93.12 200 TYR A O 1
ATOM 1654 N N . ASN A 1 201 ? -19.830 6.406 21.121 1.00 93.19 201 ASN A N 1
ATOM 1655 C CA . ASN A 1 201 ? -19.157 7.510 21.809 1.00 93.19 201 ASN A CA 1
ATOM 1656 C C . ASN A 1 201 ? -18.374 7.043 23.055 1.00 93.19 201 ASN A C 1
ATOM 1658 O O . ASN A 1 201 ? -18.321 7.725 24.076 1.00 93.19 201 ASN A O 1
ATOM 1662 N N . ARG A 1 202 ? -17.786 5.840 22.986 1.00 93.50 202 ARG A N 1
ATOM 1663 C CA . ARG A 1 202 ? -17.050 5.213 24.090 1.00 93.50 202 ARG A CA 1
ATOM 1664 C C . ARG A 1 202 ? -15.621 4.910 23.666 1.00 93.50 202 ARG A C 1
ATOM 1666 O O . ARG A 1 202 ? -15.385 4.213 22.683 1.00 93.50 202 ARG A O 1
ATOM 1673 N N . SER A 1 203 ? -14.672 5.370 24.471 1.00 93.44 203 SER A N 1
ATOM 1674 C CA . SER A 1 203 ? -13.270 4.959 24.395 1.00 93.44 203 SER A CA 1
ATOM 1675 C C . SER A 1 203 ? -12.982 3.880 25.439 1.00 93.44 203 SER A C 1
ATOM 1677 O O . SER A 1 203 ? -13.645 3.823 26.474 1.00 93.44 203 SER A O 1
ATOM 1679 N N . LEU A 1 204 ? -11.983 3.034 25.183 1.00 93.81 204 LEU A N 1
ATOM 1680 C CA . LEU A 1 204 ? -11.521 2.066 26.178 1.00 93.81 204 LEU A CA 1
ATOM 1681 C C . LEU A 1 204 ? -10.872 2.786 27.365 1.00 93.81 204 LEU A C 1
ATOM 1683 O O . LEU A 1 204 ? -10.057 3.699 27.174 1.00 93.81 204 LEU A O 1
ATOM 1687 N N . THR A 1 205 ? -11.189 2.336 28.578 1.00 95.88 205 THR A N 1
ATOM 1688 C CA . THR A 1 205 ? -10.595 2.874 29.806 1.00 95.88 205 THR A CA 1
ATOM 1689 C C . THR A 1 205 ? -9.094 2.556 29.874 1.00 95.88 205 THR A C 1
ATOM 1691 O O . THR A 1 205 ? -8.620 1.621 29.215 1.00 95.88 205 THR A O 1
ATOM 1694 N N . PRO A 1 206 ? -8.304 3.296 30.674 1.00 96.38 206 PRO A N 1
ATOM 1695 C CA . PRO A 1 206 ? -6.886 2.985 30.869 1.00 96.38 206 PRO A CA 1
ATOM 1696 C C . PRO A 1 206 ? -6.648 1.543 31.342 1.00 96.38 206 PRO A C 1
ATOM 1698 O O . PRO A 1 206 ? -5.738 0.875 30.854 1.00 96.38 206 PRO A O 1
ATOM 1701 N N . GLN A 1 207 ? -7.513 1.034 32.224 1.00 96.75 207 GLN A N 1
ATOM 1702 C CA . GLN A 1 207 ? -7.441 -0.338 32.726 1.00 96.75 207 GLN A CA 1
ATOM 1703 C C . GLN A 1 207 ? -7.720 -1.371 31.625 1.00 96.75 207 GLN A C 1
ATOM 1705 O O . GLN A 1 207 ? -6.990 -2.352 31.496 1.00 96.75 207 GLN A O 1
ATOM 1710 N N . GLU A 1 208 ? -8.745 -1.149 30.798 1.00 96.50 208 GLU A N 1
ATOM 1711 C CA . GLU A 1 208 ? -9.059 -2.018 29.658 1.00 96.50 208 GLU A CA 1
ATOM 1712 C C . GLU A 1 208 ? -7.895 -2.069 28.658 1.00 96.50 208 GLU A C 1
ATOM 1714 O O . GLU A 1 208 ? -7.486 -3.149 28.226 1.00 96.50 208 GLU A O 1
ATOM 1719 N N . LYS A 1 209 ? -7.309 -0.908 28.338 1.00 96.00 209 LYS A N 1
ATOM 1720 C CA . LYS A 1 209 ? -6.132 -0.812 27.462 1.00 96.00 209 LYS A CA 1
ATOM 1721 C C . LYS A 1 209 ? -4.938 -1.575 28.031 1.00 96.00 209 LYS A C 1
ATOM 1723 O O . LYS A 1 209 ? -4.295 -2.310 27.285 1.00 96.00 209 LYS A O 1
ATOM 1728 N N . ALA A 1 210 ? -4.670 -1.441 29.331 1.00 97.06 210 ALA A N 1
ATOM 1729 C CA . ALA A 1 210 ? -3.588 -2.162 29.995 1.00 97.06 210 ALA A CA 1
ATOM 1730 C C . ALA A 1 210 ? -3.776 -3.683 29.885 1.00 97.06 210 ALA A C 1
ATOM 1732 O O . ALA A 1 210 ? -2.851 -4.379 29.477 1.00 97.06 210 ALA A O 1
ATOM 1733 N N . ARG A 1 211 ? -4.988 -4.199 30.134 1.00 97.75 211 ARG A N 1
ATOM 1734 C CA . ARG A 1 211 ? -5.287 -5.638 30.010 1.00 97.75 211 ARG A CA 1
ATOM 1735 C C . ARG A 1 211 ? -5.105 -6.157 28.583 1.00 97.75 211 ARG A C 1
ATOM 1737 O O . ARG A 1 211 ? -4.501 -7.211 28.392 1.00 97.75 211 ARG A O 1
ATOM 1744 N N . ILE A 1 212 ? -5.572 -5.410 27.580 1.00 97.19 212 ILE A N 1
ATOM 1745 C CA . ILE A 1 212 ? -5.377 -5.764 26.164 1.00 97.19 212 ILE A CA 1
ATOM 1746 C C . ILE A 1 212 ? -3.887 -5.756 25.803 1.00 97.19 212 ILE A C 1
ATOM 1748 O O . ILE A 1 212 ? -3.431 -6.639 25.081 1.00 97.19 212 ILE A O 1
ATOM 1752 N N . HIS A 1 213 ? -3.116 -4.798 26.322 1.00 96.38 213 HIS A N 1
ATOM 1753 C CA . HIS A 1 213 ? -1.671 -4.747 26.107 1.00 96.38 213 HIS A CA 1
ATOM 1754 C C . HIS A 1 213 ? -0.960 -5.947 26.745 1.00 96.38 213 HIS A C 1
ATOM 1756 O O . HIS A 1 213 ? -0.148 -6.598 26.089 1.00 96.38 213 HIS A O 1
ATOM 1762 N N . THR A 1 214 ? -1.305 -6.299 27.986 1.00 97.88 214 THR A N 1
ATOM 1763 C CA . THR A 1 214 ? -0.769 -7.487 28.666 1.00 97.88 214 THR A CA 1
ATOM 1764 C C . THR A 1 214 ? -1.082 -8.765 27.890 1.00 97.88 214 THR A C 1
ATOM 1766 O O . THR A 1 214 ? -0.194 -9.596 27.698 1.00 97.88 214 THR A O 1
ATOM 1769 N N . TRP A 1 215 ? -2.313 -8.910 27.386 1.00 97.25 215 TRP A N 1
ATOM 1770 C CA . TRP A 1 215 ? -2.684 -10.026 26.513 1.00 97.25 215 TRP A CA 1
ATOM 1771 C C . TRP A 1 215 ? -1.864 -10.033 25.216 1.00 97.25 215 TRP A C 1
ATOM 1773 O O . TRP A 1 215 ? -1.329 -11.069 24.833 1.00 97.25 215 TRP A O 1
ATOM 1783 N N . TYR A 1 216 ? -1.712 -8.881 24.560 1.00 97.06 216 TYR A N 1
ATOM 1784 C CA . TYR A 1 216 ? -0.959 -8.756 23.311 1.00 97.06 216 TYR A CA 1
ATOM 1785 C C . TYR A 1 216 ? 0.513 -9.156 23.484 1.00 97.06 216 TYR A C 1
ATOM 1787 O O . TYR A 1 216 ? 1.090 -9.817 22.617 1.00 97.06 216 TYR A O 1
ATOM 1795 N N . ASP A 1 217 ? 1.120 -8.799 24.617 1.00 96.81 217 ASP A N 1
ATOM 1796 C CA . ASP A 1 217 ? 2.471 -9.226 24.979 1.00 96.81 217 ASP A CA 1
ATOM 1797 C C . ASP A 1 217 ? 2.552 -10.718 25.309 1.00 96.81 217 ASP A C 1
ATOM 1799 O O . ASP A 1 217 ? 3.485 -11.386 24.860 1.00 96.81 217 ASP A O 1
ATOM 1803 N N . GLY A 1 218 ? 1.566 -11.259 26.031 1.00 97.31 218 GLY A N 1
ATOM 1804 C CA . GLY A 1 218 ? 1.417 -12.699 26.263 1.00 97.31 218 GLY A CA 1
ATOM 1805 C C . GLY A 1 218 ? 1.347 -13.484 24.954 1.00 97.31 218 GLY A C 1
ATOM 1806 O O . GLY A 1 218 ? 2.205 -14.316 24.690 1.00 97.31 218 GLY A O 1
ATOM 1807 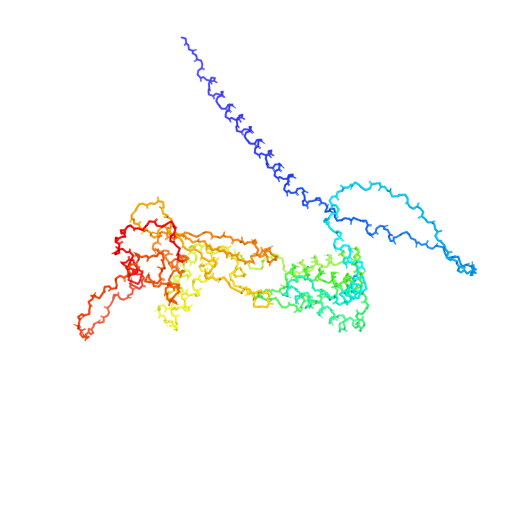N N . ALA A 1 219 ? 0.434 -13.114 24.056 1.00 96.50 219 ALA A N 1
ATOM 1808 C CA . ALA A 1 219 ? 0.234 -13.790 22.776 1.00 96.50 219 ALA A CA 1
ATOM 1809 C C . ALA A 1 219 ? 1.479 -13.774 21.866 1.00 96.50 219 ALA A C 1
ATOM 1811 O O . ALA A 1 219 ? 1.679 -14.702 21.080 1.00 96.50 219 ALA A O 1
ATOM 1812 N N . LYS A 1 220 ? 2.335 -12.746 21.963 1.00 96.12 220 LYS A N 1
ATOM 1813 C CA . LYS A 1 220 ? 3.649 -12.735 21.293 1.00 96.12 220 LYS A CA 1
ATOM 1814 C C . LYS A 1 220 ? 4.621 -13.729 21.931 1.00 96.12 220 LYS A C 1
ATOM 1816 O O . LYS A 1 220 ? 5.302 -14.441 21.200 1.00 96.12 220 LYS A O 1
ATOM 1821 N N . ARG A 1 221 ? 4.702 -13.764 23.267 1.00 96.31 221 ARG A N 1
ATOM 1822 C CA . ARG A 1 221 ? 5.580 -14.691 24.004 1.00 96.31 221 ARG A CA 1
ATOM 1823 C C . ARG A 1 221 ? 5.183 -16.148 23.779 1.00 96.31 221 ARG A C 1
ATOM 1825 O O . ARG A 1 221 ? 6.057 -16.974 23.556 1.00 96.31 221 ARG A O 1
ATOM 1832 N N . ASP A 1 222 ? 3.885 -16.423 23.722 1.00 95.31 222 ASP A N 1
ATOM 1833 C CA . ASP A 1 222 ? 3.329 -17.766 23.526 1.00 95.31 222 ASP A CA 1
ATOM 1834 C C . ASP A 1 222 ? 3.412 -18.248 22.063 1.00 95.31 222 ASP A C 1
ATOM 1836 O O . ASP A 1 222 ? 2.896 -19.307 21.717 1.00 95.31 222 ASP A O 1
ATOM 1840 N N . GLY A 1 223 ? 3.985 -17.451 21.153 1.00 93.56 223 GLY A N 1
ATOM 1841 C CA . GLY A 1 223 ? 4.080 -17.789 19.729 1.00 93.56 223 GLY A CA 1
ATOM 1842 C C . GLY A 1 223 ? 2.747 -17.757 18.967 1.00 93.56 223 GLY A C 1
ATOM 1843 O O . GLY A 1 223 ? 2.727 -18.011 17.761 1.00 93.56 223 GLY A O 1
ATOM 1844 N N . ARG A 1 224 ? 1.639 -17.372 19.620 1.00 95.06 224 ARG A N 1
ATOM 1845 C CA . ARG A 1 224 ? 0.318 -17.172 18.990 1.00 95.06 224 ARG A CA 1
ATOM 1846 C C . ARG A 1 224 ? 0.286 -15.958 18.054 1.00 95.06 224 ARG A C 1
ATOM 1848 O O . ARG A 1 224 ? -0.646 -15.811 17.265 1.00 95.06 224 ARG A O 1
ATOM 1855 N N . LEU A 1 225 ? 1.297 -15.089 18.118 1.00 95.88 225 LEU A N 1
ATOM 1856 C CA . LEU A 1 225 ? 1.527 -13.983 17.191 1.00 95.88 225 LEU A CA 1
ATOM 1857 C C . LEU A 1 225 ? 2.986 -13.952 16.732 1.00 95.88 225 LEU A C 1
ATOM 1859 O O . LEU A 1 225 ? 3.906 -13.853 17.537 1.00 95.88 225 LEU A O 1
ATOM 1863 N N . THR A 1 226 ? 3.209 -13.930 15.416 1.00 94.00 226 THR A N 1
ATOM 1864 C CA . THR A 1 226 ? 4.558 -13.751 14.854 1.00 94.00 226 THR A CA 1
ATOM 1865 C C . THR A 1 226 ? 4.956 -12.276 14.870 1.00 94.00 226 THR A C 1
ATOM 1867 O O . THR A 1 226 ? 4.165 -11.430 14.435 1.00 94.00 226 THR A O 1
ATOM 1870 N N . THR A 1 227 ? 6.193 -11.965 15.250 1.00 92.06 227 THR A N 1
ATOM 1871 C CA . THR A 1 227 ? 6.766 -10.612 15.179 1.00 92.06 227 THR A CA 1
ATOM 1872 C C . THR A 1 227 ? 7.610 -10.420 13.914 1.00 92.06 227 THR A C 1
ATOM 1874 O O . THR A 1 227 ? 8.043 -11.372 13.267 1.00 92.06 227 THR A O 1
ATOM 1877 N N . GLY A 1 228 ? 7.809 -9.163 13.509 1.00 88.94 228 GLY A N 1
ATOM 1878 C CA . GLY A 1 228 ? 8.642 -8.830 12.354 1.00 88.94 228 GLY A CA 1
ATOM 1879 C C . GLY A 1 228 ? 8.064 -9.268 11.002 1.00 88.94 228 GLY A C 1
ATOM 1880 O O . GLY A 1 228 ? 6.847 -9.363 10.798 1.00 88.94 228 GLY A O 1
ATOM 1881 N N . LYS A 1 229 ? 8.958 -9.459 10.027 1.00 85.81 229 LYS A N 1
ATOM 1882 C CA . LYS A 1 229 ? 8.610 -9.932 8.682 1.00 85.81 229 LYS A CA 1
ATOM 1883 C C . LYS A 1 229 ? 8.817 -11.437 8.632 1.00 85.81 229 LYS A C 1
ATOM 1885 O O . LYS A 1 229 ? 9.908 -11.905 8.908 1.00 85.81 229 LYS A O 1
ATOM 1890 N N . TRP A 1 230 ? 7.775 -12.159 8.230 1.00 86.75 230 TRP A N 1
ATOM 1891 C CA . TRP A 1 230 ? 7.816 -13.620 8.123 1.00 86.75 230 TRP A CA 1
ATOM 1892 C C . TRP A 1 230 ? 8.815 -14.126 7.078 1.00 86.75 230 TRP A C 1
ATOM 1894 O O . TRP A 1 230 ? 9.507 -15.104 7.310 1.00 86.75 230 TRP A O 1
ATOM 1904 N N . ALA A 1 231 ? 8.866 -13.467 5.921 1.00 84.81 231 ALA A N 1
ATOM 1905 C CA . ALA A 1 231 ? 9.794 -13.807 4.854 1.00 84.81 231 ALA A CA 1
ATOM 1906 C C . ALA A 1 231 ? 10.899 -12.756 4.776 1.00 84.81 231 ALA A C 1
ATOM 1908 O O . ALA A 1 231 ? 10.627 -11.549 4.882 1.00 84.81 231 ALA A O 1
ATOM 1909 N N . GLU A 1 232 ? 12.122 -13.223 4.543 1.00 86.31 232 GLU A N 1
ATOM 1910 C CA . GLU A 1 232 ? 13.252 -12.362 4.234 1.00 86.31 232 GLU A CA 1
ATOM 1911 C C . GLU A 1 232 ? 12.969 -11.554 2.961 1.00 86.31 232 GLU A C 1
ATOM 1913 O O . GLU A 1 232 ? 12.376 -12.036 1.991 1.00 86.31 232 GLU A O 1
ATOM 1918 N N . ARG A 1 233 ? 13.358 -10.276 2.974 1.00 83.25 233 ARG A N 1
ATOM 1919 C CA . ARG A 1 233 ? 13.239 -9.425 1.791 1.00 83.25 233 ARG A CA 1
ATOM 1920 C C . ARG A 1 233 ? 14.488 -9.576 0.941 1.00 83.25 233 ARG A C 1
ATOM 1922 O O . ARG A 1 233 ? 15.487 -8.916 1.206 1.00 83.25 233 ARG A O 1
ATOM 1929 N N . ILE A 1 234 ? 14.378 -10.361 -0.119 1.00 85.62 234 ILE A N 1
ATOM 1930 C CA . ILE A 1 234 ? 15.407 -10.433 -1.153 1.00 85.62 234 ILE A CA 1
ATOM 1931 C C . ILE A 1 234 ? 15.330 -9.155 -1.992 1.00 85.62 234 ILE A C 1
ATOM 1933 O O . ILE A 1 234 ? 14.263 -8.790 -2.495 1.00 85.62 234 ILE A O 1
ATOM 1937 N N . ARG A 1 235 ? 16.455 -8.445 -2.111 1.00 84.75 235 ARG A N 1
ATOM 1938 C CA . ARG A 1 235 ? 16.574 -7.302 -3.021 1.00 84.75 235 ARG A CA 1
ATOM 1939 C C . ARG A 1 235 ? 16.936 -7.823 -4.403 1.00 84.75 235 ARG A C 1
ATOM 1941 O O . ARG A 1 235 ? 17.897 -8.569 -4.548 1.00 84.75 235 ARG A O 1
ATOM 1948 N N . VAL A 1 236 ? 16.174 -7.411 -5.407 1.00 86.19 236 VAL A N 1
ATOM 1949 C CA . VAL A 1 236 ? 16.468 -7.722 -6.806 1.00 86.19 236 VAL A CA 1
ATOM 1950 C C . VAL A 1 236 ? 17.333 -6.593 -7.351 1.00 86.19 236 VAL A C 1
ATOM 1952 O O . VAL A 1 236 ? 16.877 -5.456 -7.443 1.00 86.19 236 VAL A O 1
ATOM 1955 N N . GLY A 1 237 ? 18.596 -6.900 -7.642 1.00 90.75 237 GLY A N 1
ATOM 1956 C CA . GLY A 1 237 ? 19.512 -5.983 -8.318 1.00 90.75 237 GLY A CA 1
ATOM 1957 C C . GLY A 1 237 ? 19.452 -6.128 -9.838 1.00 90.75 237 GLY A C 1
ATOM 1958 O O . GLY A 1 237 ? 18.771 -7.008 -10.370 1.00 90.75 237 GLY A O 1
ATOM 1959 N N . ILE A 1 238 ? 20.226 -5.299 -10.540 1.00 90.62 238 ILE A N 1
ATOM 1960 C CA . ILE A 1 238 ? 20.309 -5.324 -12.008 1.00 90.62 238 ILE A CA 1
ATOM 1961 C C . ILE A 1 238 ? 20.808 -6.675 -12.549 1.00 90.62 238 ILE A C 1
ATOM 1963 O O . ILE A 1 238 ? 20.297 -7.167 -13.551 1.00 90.62 238 ILE A O 1
ATOM 1967 N N . SER A 1 239 ? 21.744 -7.327 -11.851 1.00 91.81 239 SER A N 1
ATOM 1968 C CA . SER A 1 239 ? 22.269 -8.648 -12.220 1.00 91.81 239 SER A CA 1
ATOM 1969 C C . SER A 1 239 ? 21.203 -9.740 -12.118 1.00 91.81 239 SER A C 1
ATOM 1971 O O . SER A 1 239 ? 21.032 -10.532 -13.044 1.00 91.81 239 SER A O 1
ATOM 1973 N N . THR A 1 240 ? 20.433 -9.750 -11.027 1.00 93.75 240 THR A N 1
ATOM 1974 C CA . THR A 1 240 ? 19.311 -10.674 -10.835 1.00 93.75 240 THR A CA 1
ATOM 1975 C C . THR A 1 240 ? 18.222 -10.432 -11.875 1.00 93.75 240 THR A C 1
ATOM 1977 O O . THR A 1 240 ? 17.757 -11.385 -12.495 1.00 93.75 240 THR A O 1
ATOM 1980 N N . LEU A 1 241 ? 17.862 -9.168 -12.132 1.00 93.88 241 LEU A N 1
ATOM 1981 C CA . LEU A 1 241 ? 16.892 -8.808 -13.169 1.00 93.88 241 LEU A CA 1
ATOM 1982 C C . LEU A 1 241 ? 17.359 -9.268 -14.557 1.00 93.88 241 LEU A C 1
ATOM 1984 O O . LEU A 1 241 ? 16.576 -9.848 -15.307 1.00 93.88 241 LEU A O 1
ATOM 1988 N N . SER A 1 242 ? 18.641 -9.074 -14.874 1.00 94.00 242 SER A N 1
ATOM 1989 C CA . SER A 1 242 ? 19.264 -9.539 -16.117 1.00 94.00 242 SER A CA 1
ATOM 1990 C C . SER A 1 242 ? 19.176 -11.057 -16.264 1.00 94.00 242 SER A C 1
ATOM 1992 O O . SER A 1 242 ? 18.754 -11.550 -17.310 1.00 94.00 242 SER A O 1
ATOM 1994 N N . MET A 1 243 ? 19.507 -11.802 -15.208 1.00 94.50 243 MET A N 1
ATOM 1995 C CA . MET A 1 243 ? 19.437 -13.263 -15.195 1.00 94.50 243 MET A CA 1
ATOM 1996 C C . MET A 1 243 ? 18.001 -13.768 -15.373 1.00 94.50 243 MET A C 1
ATOM 1998 O O . MET A 1 243 ? 17.760 -14.640 -16.206 1.00 94.50 243 MET A O 1
ATOM 2002 N N . MET A 1 244 ? 17.043 -13.187 -14.643 1.00 94.81 244 MET A N 1
ATOM 2003 C CA . MET A 1 244 ? 15.619 -13.521 -14.755 1.00 94.81 244 MET A CA 1
ATOM 2004 C C . MET A 1 244 ? 15.090 -13.252 -16.165 1.00 94.81 244 MET A C 1
ATOM 2006 O O . MET A 1 244 ? 14.412 -14.098 -16.743 1.00 94.81 244 MET A O 1
ATOM 2010 N N . SER A 1 245 ? 15.446 -12.103 -16.737 1.00 94.00 245 SER A N 1
ATOM 2011 C CA . SER A 1 245 ? 15.022 -11.688 -18.075 1.00 94.00 245 SER A CA 1
ATOM 2012 C C . SER A 1 245 ? 15.598 -12.605 -19.160 1.00 94.00 245 SER A C 1
ATOM 2014 O O . SER A 1 245 ? 14.865 -13.058 -20.037 1.00 94.00 245 SER A O 1
ATOM 2016 N N . LYS A 1 246 ? 16.884 -12.979 -19.064 1.00 93.12 246 LYS A N 1
ATOM 2017 C CA . LYS A 1 246 ? 17.504 -13.969 -19.965 1.00 93.12 246 LYS A CA 1
ATOM 2018 C C . LYS A 1 246 ? 16.857 -15.346 -19.833 1.00 93.12 246 LYS A C 1
ATOM 2020 O O . LYS A 1 246 ? 16.603 -15.989 -20.846 1.00 93.12 246 LYS A O 1
ATOM 2025 N N . ALA A 1 247 ? 16.591 -15.806 -18.610 1.00 95.12 247 ALA A N 1
ATOM 2026 C CA . ALA A 1 247 ? 15.932 -17.090 -18.377 1.00 95.12 247 ALA A CA 1
ATOM 2027 C C . ALA A 1 247 ? 14.511 -17.114 -18.963 1.00 95.12 247 ALA A C 1
ATOM 2029 O O . ALA A 1 247 ? 14.150 -18.078 -19.634 1.00 95.12 247 ALA A O 1
ATOM 2030 N N . TRP A 1 248 ? 13.745 -16.032 -18.777 1.00 94.25 248 TRP A N 1
ATOM 2031 C CA . TRP A 1 248 ? 12.418 -15.845 -19.367 1.00 94.25 248 TRP A CA 1
ATOM 2032 C C . TRP A 1 248 ? 12.464 -15.938 -20.894 1.00 94.25 248 TRP A C 1
ATOM 2034 O O . TRP A 1 248 ? 11.765 -16.757 -21.483 1.00 94.25 248 TRP A O 1
ATOM 2044 N N . LEU A 1 249 ? 13.337 -15.160 -21.538 1.00 90.69 249 LEU A N 1
ATOM 2045 C CA . LEU A 1 249 ? 13.471 -15.156 -22.996 1.00 90.69 249 LEU A CA 1
ATOM 2046 C C . LEU A 1 249 ? 13.916 -16.523 -23.532 1.00 90.69 249 LEU A C 1
ATOM 2048 O O . LEU A 1 249 ? 13.273 -17.064 -24.426 1.00 90.69 249 LEU A O 1
ATOM 2052 N N . ARG A 1 250 ? 14.951 -17.137 -22.942 1.00 92.69 250 ARG A N 1
ATOM 2053 C CA . ARG A 1 250 ? 15.431 -18.476 -23.338 1.00 92.69 250 ARG A CA 1
ATOM 2054 C C . ARG A 1 250 ? 14.350 -19.545 -23.219 1.00 92.69 250 ARG A C 1
ATOM 2056 O O . ARG A 1 250 ? 14.279 -20.428 -24.069 1.00 92.69 250 ARG A O 1
ATOM 2063 N N . PHE A 1 251 ? 13.514 -19.470 -22.183 1.00 94.12 251 PHE A N 1
ATOM 2064 C CA . PHE A 1 251 ? 12.401 -20.395 -22.005 1.00 94.12 251 PHE A CA 1
ATOM 2065 C C . PHE A 1 251 ? 11.412 -20.314 -23.175 1.00 94.12 251 PHE A C 1
ATOM 2067 O O . PHE A 1 251 ? 11.055 -21.353 -23.724 1.00 94.12 251 PHE A O 1
ATOM 2074 N N . TYR A 1 252 ? 11.008 -19.112 -23.592 1.00 91.19 252 TYR A N 1
ATOM 2075 C CA . TYR A 1 252 ? 10.049 -18.949 -24.693 1.00 91.19 252 TYR A CA 1
ATOM 2076 C C . TYR A 1 252 ? 10.662 -19.151 -26.079 1.00 91.19 252 TYR A C 1
ATOM 2078 O O . TYR A 1 252 ? 9.967 -19.619 -26.972 1.00 91.19 252 TYR A O 1
ATOM 2086 N N . VAL A 1 253 ? 11.961 -18.893 -26.258 1.00 89.06 253 VAL A N 1
ATOM 2087 C CA . VAL A 1 253 ? 12.676 -19.294 -27.483 1.00 89.06 253 VAL A CA 1
ATOM 2088 C C . VAL A 1 253 ? 12.671 -20.816 -27.629 1.00 89.06 253 VAL A C 1
ATOM 2090 O O . VAL A 1 253 ? 12.392 -21.330 -28.706 1.00 89.06 253 VAL A O 1
ATOM 2093 N N . LYS A 1 254 ? 12.952 -21.553 -26.545 1.00 91.88 254 LYS A N 1
ATOM 2094 C CA . LYS A 1 254 ? 13.045 -23.018 -26.587 1.00 91.88 254 LYS A CA 1
ATOM 2095 C C . LYS A 1 254 ? 11.686 -23.708 -26.711 1.00 91.88 254 LYS A C 1
ATOM 2097 O O . LYS A 1 254 ? 11.586 -24.711 -27.406 1.00 91.88 254 LYS A O 1
ATOM 2102 N N . ASN A 1 255 ? 10.674 -23.223 -25.994 1.00 93.75 255 ASN A N 1
ATOM 2103 C CA . ASN A 1 255 ? 9.372 -23.893 -25.900 1.00 93.75 255 ASN A CA 1
ATOM 2104 C C . ASN A 1 255 ? 8.297 -23.270 -26.808 1.00 93.75 255 ASN A C 1
ATOM 2106 O O . ASN A 1 255 ? 7.188 -23.792 -26.877 1.00 93.75 255 ASN A O 1
ATOM 2110 N N . GLY A 1 256 ? 8.605 -22.159 -27.481 1.00 88.62 256 GLY A N 1
ATOM 2111 C CA . GLY A 1 256 ? 7.631 -21.354 -28.213 1.00 88.62 256 GLY A CA 1
ATOM 2112 C C . GLY A 1 256 ? 6.762 -20.484 -27.297 1.00 88.62 256 GLY A C 1
ATOM 2113 O O . GLY A 1 256 ? 6.700 -20.661 -26.079 1.00 88.62 256 GLY A O 1
ATOM 2114 N N . THR A 1 257 ? 6.073 -19.511 -27.895 1.00 90.56 257 THR A N 1
ATOM 2115 C CA . THR A 1 257 ? 5.059 -18.678 -27.235 1.00 90.56 257 THR A CA 1
ATOM 2116 C C . THR A 1 257 ? 3.889 -18.431 -28.179 1.00 90.56 257 THR A C 1
ATOM 2118 O O . THR A 1 257 ? 4.067 -18.415 -29.393 1.00 90.56 257 THR A O 1
ATOM 2121 N N . ILE A 1 258 ? 2.695 -18.209 -27.624 1.00 89.06 258 ILE A N 1
ATOM 2122 C CA . ILE A 1 258 ? 1.492 -17.880 -28.406 1.00 89.06 258 ILE A CA 1
ATOM 2123 C C . ILE A 1 258 ? 1.651 -16.515 -29.092 1.00 89.06 258 ILE A C 1
ATOM 2125 O O . ILE A 1 258 ? 1.214 -16.326 -30.220 1.00 89.06 258 ILE A O 1
ATOM 2129 N N . SER A 1 259 ? 2.265 -15.548 -28.405 1.00 89.38 259 SER A N 1
ATOM 2130 C CA . SER A 1 259 ? 2.512 -14.207 -28.938 1.00 89.38 259 SER A CA 1
ATOM 2131 C C . SER A 1 259 ? 3.765 -13.609 -28.311 1.00 89.38 259 SER A C 1
ATOM 2133 O O . SER A 1 259 ? 3.888 -13.498 -27.081 1.00 89.38 259 SER A O 1
ATOM 2135 N N . TRP A 1 260 ? 4.692 -13.187 -29.169 1.00 87.12 260 TRP A N 1
ATOM 2136 C CA . TRP A 1 260 ? 5.878 -12.449 -28.749 1.00 87.12 260 TRP A CA 1
ATOM 2137 C C . TRP A 1 260 ? 5.527 -11.079 -28.173 1.00 87.12 260 TRP A C 1
ATOM 2139 O O . TRP A 1 260 ? 6.176 -10.658 -27.222 1.00 87.12 260 TRP A O 1
ATOM 2149 N N . ASP A 1 261 ? 4.451 -10.440 -28.632 1.00 88.69 261 ASP A N 1
ATOM 2150 C CA . ASP A 1 261 ? 4.009 -9.141 -28.111 1.00 88.69 261 ASP A CA 1
ATOM 2151 C C . ASP A 1 261 ? 3.623 -9.239 -26.635 1.00 88.69 261 ASP A C 1
ATOM 2153 O O . ASP A 1 261 ? 4.123 -8.484 -25.803 1.00 88.69 261 ASP A O 1
ATOM 2157 N N . ILE A 1 262 ? 2.810 -10.239 -26.275 1.00 90.00 262 ILE A N 1
ATOM 2158 C CA . ILE A 1 262 ? 2.412 -10.478 -24.880 1.00 90.00 262 ILE A CA 1
ATOM 2159 C C . ILE A 1 262 ? 3.628 -10.874 -24.032 1.00 90.00 262 ILE A C 1
ATOM 2161 O O . ILE A 1 262 ? 3.756 -10.463 -22.875 1.00 90.00 262 ILE A O 1
ATOM 2165 N N . THR A 1 263 ? 4.527 -11.683 -24.594 1.00 90.12 263 THR A N 1
ATOM 2166 C CA . THR A 1 263 ? 5.719 -12.182 -23.891 1.00 90.12 263 THR A CA 1
ATOM 2167 C C . THR A 1 263 ? 6.697 -11.053 -23.573 1.00 90.12 263 THR A C 1
ATOM 2169 O O . THR A 1 263 ? 7.174 -10.954 -22.437 1.00 90.12 263 THR A O 1
ATOM 2172 N N . LEU A 1 264 ? 6.955 -10.183 -24.550 1.00 89.88 264 LEU A N 1
ATOM 2173 C CA . LEU A 1 264 ? 7.809 -9.007 -24.414 1.00 89.88 264 LEU A CA 1
ATOM 2174 C C . LEU A 1 264 ? 7.150 -7.939 -23.546 1.00 89.88 264 LEU A C 1
ATOM 2176 O O . LEU A 1 264 ? 7.830 -7.361 -22.708 1.00 89.88 264 LEU A O 1
ATOM 2180 N N . TYR A 1 265 ? 5.835 -7.732 -23.652 1.00 90.81 265 TYR A N 1
ATOM 2181 C CA . TYR A 1 265 ? 5.108 -6.805 -22.784 1.00 90.81 265 TYR A CA 1
ATOM 2182 C C . TYR A 1 265 ? 5.200 -7.206 -21.305 1.00 90.81 265 TYR A C 1
ATOM 2184 O O . TYR A 1 265 ? 5.458 -6.368 -20.441 1.00 90.81 265 TYR A O 1
ATOM 2192 N N . LYS A 1 266 ? 5.058 -8.502 -20.992 1.00 93.12 266 LYS A N 1
ATOM 2193 C CA . LYS A 1 266 ? 5.241 -9.007 -19.621 1.00 93.12 266 LYS A CA 1
ATOM 2194 C C . LYS A 1 266 ? 6.654 -8.735 -19.111 1.00 93.12 266 LYS A C 1
ATOM 2196 O O . LYS A 1 266 ? 6.797 -8.222 -18.002 1.00 93.12 266 LYS A O 1
ATOM 2201 N N . LEU A 1 267 ? 7.676 -9.018 -19.919 1.00 93.56 267 LEU A N 1
ATOM 2202 C CA . LEU A 1 267 ? 9.067 -8.705 -19.582 1.00 93.56 267 LEU A CA 1
ATOM 2203 C C . LEU A 1 267 ? 9.260 -7.196 -19.355 1.00 93.56 267 LEU A C 1
ATOM 2205 O O . LEU A 1 267 ? 9.757 -6.784 -18.306 1.00 93.56 267 LEU A O 1
ATOM 2209 N N . PHE A 1 268 ? 8.799 -6.382 -20.304 1.00 93.25 268 PHE A N 1
ATOM 2210 C CA . PHE A 1 268 ? 8.852 -4.927 -20.252 1.00 93.25 268 PHE A CA 1
ATOM 2211 C C . PHE A 1 268 ? 8.193 -4.380 -18.986 1.00 93.25 268 PHE A C 1
ATOM 2213 O O . PHE A 1 268 ? 8.794 -3.552 -18.315 1.00 93.25 268 PHE A O 1
ATOM 2220 N N . SER A 1 269 ? 7.023 -4.883 -18.584 1.00 93.44 269 SER A N 1
ATOM 2221 C CA . SER A 1 269 ? 6.334 -4.415 -17.373 1.00 93.44 269 SER A CA 1
ATOM 2222 C C . SER A 1 269 ? 7.176 -4.587 -16.094 1.00 93.44 269 SER A C 1
ATOM 2224 O O . SER A 1 269 ? 7.195 -3.705 -15.228 1.00 93.44 269 SER A O 1
ATOM 2226 N N . VAL A 1 270 ? 7.934 -5.686 -15.989 1.00 93.94 270 VAL A N 1
ATOM 2227 C CA . VAL A 1 270 ? 8.827 -5.968 -14.852 1.00 93.94 270 VAL A CA 1
ATOM 2228 C C . VAL A 1 270 ? 10.076 -5.090 -14.905 1.00 93.94 270 VAL A C 1
ATOM 2230 O O . VAL A 1 270 ? 10.470 -4.518 -13.883 1.00 93.94 270 VAL A O 1
ATOM 2233 N N . VAL A 1 271 ? 10.684 -4.952 -16.085 1.00 94.75 271 VAL A N 1
ATOM 2234 C CA . VAL A 1 271 ? 11.854 -4.089 -16.297 1.00 94.75 271 VAL A CA 1
ATOM 2235 C C . VAL A 1 271 ? 11.507 -2.624 -16.030 1.00 94.75 271 VAL A C 1
ATOM 2237 O O . VAL A 1 271 ? 12.218 -1.964 -15.279 1.00 94.75 271 VAL A O 1
ATOM 2240 N N . LEU A 1 272 ? 10.382 -2.134 -16.553 1.00 94.19 272 LEU A N 1
ATOM 2241 C CA . LEU A 1 272 ? 9.918 -0.759 -16.378 1.00 94.19 272 LEU A CA 1
ATOM 2242 C C . LEU A 1 272 ? 9.657 -0.439 -14.903 1.00 94.19 272 LEU A C 1
ATOM 2244 O O . LEU A 1 272 ? 10.152 0.564 -14.397 1.00 94.19 272 LEU A O 1
ATOM 2248 N N . THR A 1 273 ? 8.946 -1.314 -14.183 1.00 93.94 273 THR A N 1
ATOM 2249 C CA . THR A 1 273 ? 8.705 -1.130 -12.738 1.00 93.94 273 THR A CA 1
ATOM 2250 C C . THR A 1 273 ? 10.023 -1.056 -11.959 1.00 93.94 273 THR A C 1
ATOM 2252 O O . THR A 1 273 ? 10.159 -0.256 -11.033 1.00 93.94 273 THR A O 1
ATOM 2255 N N . SER A 1 274 ? 11.004 -1.878 -12.348 1.00 93.12 274 SER A N 1
ATOM 2256 C CA . SER A 1 274 ? 12.330 -1.908 -11.722 1.00 93.12 274 SER A CA 1
ATOM 2257 C C . SER A 1 274 ? 13.132 -0.637 -12.020 1.00 93.12 274 SER A C 1
ATOM 2259 O O . SER A 1 274 ? 13.699 -0.051 -11.102 1.00 93.12 274 SER A O 1
ATOM 2261 N N . ALA A 1 275 ? 13.141 -0.184 -13.276 1.00 93.50 275 ALA A N 1
ATOM 2262 C CA . ALA A 1 275 ? 13.854 1.012 -13.719 1.00 93.50 275 ALA A CA 1
ATOM 2263 C C . ALA A 1 275 ? 13.285 2.301 -13.110 1.00 93.50 275 ALA A C 1
ATOM 2265 O O . ALA A 1 275 ? 14.038 3.190 -12.727 1.00 93.50 275 ALA A O 1
ATOM 2266 N N . LEU A 1 276 ? 11.961 2.379 -12.962 1.00 93.50 276 LEU A N 1
ATOM 2267 C CA . LEU A 1 276 ? 11.287 3.517 -12.336 1.00 93.50 276 LEU A CA 1
ATOM 2268 C C . LEU A 1 276 ? 11.352 3.496 -10.801 1.00 93.50 276 LEU A C 1
ATOM 2270 O O . LEU A 1 276 ? 10.875 4.431 -10.160 1.00 93.50 276 LEU A O 1
ATOM 2274 N N . ALA A 1 277 ? 11.893 2.424 -10.207 1.00 91.25 277 ALA A N 1
ATOM 2275 C CA . ALA A 1 277 ? 11.962 2.206 -8.762 1.00 91.25 277 ALA A CA 1
ATOM 2276 C C . ALA A 1 277 ? 10.615 2.439 -8.038 1.00 91.25 277 ALA A C 1
ATOM 2278 O O . ALA A 1 277 ? 10.567 2.891 -6.889 1.00 91.25 277 ALA A O 1
ATOM 2279 N N . CYS A 1 278 ? 9.506 2.128 -8.711 1.00 91.25 278 CYS A N 1
ATOM 2280 C CA . CYS A 1 278 ? 8.157 2.433 -8.249 1.00 91.25 278 CYS A CA 1
ATOM 2281 C C . CYS A 1 278 ? 7.401 1.170 -7.817 1.00 91.25 278 CYS A C 1
ATOM 2283 O O . CYS A 1 278 ? 7.867 0.035 -7.953 1.00 91.25 278 CYS A O 1
ATOM 2285 N N . ARG A 1 279 ? 6.215 1.344 -7.225 1.00 89.94 279 ARG A N 1
ATOM 2286 C CA . ARG A 1 279 ? 5.328 0.212 -6.934 1.00 89.94 279 ARG A CA 1
ATOM 2287 C C . ARG A 1 279 ? 4.575 -0.152 -8.202 1.00 89.94 279 ARG A C 1
ATOM 2289 O O . ARG A 1 279 ? 4.176 0.723 -8.956 1.00 89.94 279 ARG A O 1
ATOM 2296 N N . VAL A 1 280 ? 4.219 -1.428 -8.338 1.00 89.19 280 VAL A N 1
ATOM 2297 C CA . VAL A 1 280 ? 3.304 -1.879 -9.403 1.00 89.19 280 VAL A CA 1
ATOM 2298 C C . VAL A 1 280 ? 2.013 -1.048 -9.407 1.00 89.19 280 VAL A C 1
ATOM 2300 O O . VAL A 1 280 ? 1.542 -0.649 -10.460 1.00 89.19 280 VAL A O 1
ATOM 2303 N N . GLY A 1 281 ? 1.506 -0.698 -8.218 1.00 87.31 281 GLY A N 1
ATOM 2304 C CA . GLY A 1 281 ? 0.328 0.157 -8.042 1.00 87.31 281 GLY A CA 1
ATOM 2305 C C . GLY A 1 281 ? 0.477 1.616 -8.497 1.00 87.31 281 GLY A C 1
ATOM 2306 O O . GLY A 1 281 ? -0.531 2.313 -8.557 1.00 87.31 281 GLY A O 1
ATOM 2307 N N . ASP A 1 282 ? 1.700 2.079 -8.769 1.00 88.81 282 ASP A N 1
ATOM 2308 C CA . ASP A 1 282 ? 1.969 3.408 -9.329 1.00 88.81 282 ASP A CA 1
ATOM 2309 C C . ASP A 1 282 ? 1.863 3.379 -10.874 1.00 88.81 282 ASP A C 1
ATOM 2311 O O . ASP A 1 282 ? 1.529 4.392 -11.481 1.00 88.81 282 ASP A O 1
ATOM 2315 N N . LEU A 1 283 ? 2.070 2.210 -11.504 1.00 89.19 283 LEU A N 1
ATOM 2316 C CA . LEU A 1 283 ? 1.922 2.003 -12.953 1.00 89.19 283 LEU A CA 1
ATOM 2317 C C . LEU A 1 283 ? 0.558 1.434 -13.350 1.00 89.19 283 LEU A C 1
ATOM 2319 O O . LEU A 1 283 ? -0.027 1.883 -14.331 1.00 89.19 283 LEU A O 1
ATOM 2323 N N . ALA A 1 284 ? 0.047 0.466 -12.589 1.00 87.50 284 ALA A N 1
ATOM 2324 C CA . ALA A 1 284 ? -1.218 -0.225 -12.819 1.00 87.50 284 ALA A CA 1
ATOM 2325 C C . ALA A 1 284 ? -2.058 -0.223 -11.533 1.00 87.50 284 ALA A C 1
ATOM 2327 O O . ALA A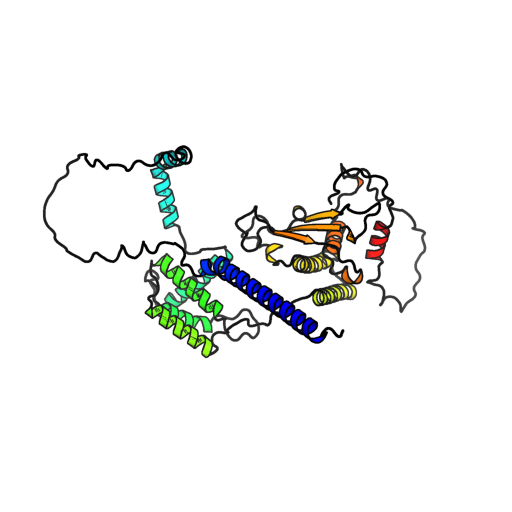 1 284 ? -1.702 -0.807 -10.509 1.00 87.50 284 ALA A O 1
ATOM 2328 N N . ARG A 1 285 ? -3.182 0.481 -11.584 1.00 82.88 285 ARG A N 1
ATOM 2329 C CA . ARG A 1 285 ? -4.067 0.828 -10.474 1.00 82.88 285 ARG A CA 1
ATOM 2330 C C . ARG A 1 285 ? -5.339 -0.015 -10.521 1.00 82.88 285 ARG A C 1
ATOM 2332 O O . ARG A 1 285 ? -5.719 -0.562 -11.547 1.00 82.88 285 ARG A O 1
ATOM 2339 N N . SER A 1 286 ? -6.009 -0.121 -9.376 1.00 71.31 286 SER A N 1
ATOM 2340 C CA . SER A 1 286 ? -7.264 -0.869 -9.252 1.00 71.31 286 SER A CA 1
ATOM 2341 C C . SER A 1 286 ? -8.422 -0.155 -9.951 1.00 71.31 286 SER A C 1
ATOM 2343 O O . SER A 1 286 ? -8.642 1.031 -9.691 1.00 71.31 286 SER A O 1
ATOM 2345 N N . THR A 1 287 ? -9.229 -0.908 -10.693 1.00 66.44 287 THR A N 1
ATOM 2346 C CA . THR A 1 287 ? -10.367 -0.404 -11.482 1.00 66.44 287 THR A CA 1
ATOM 2347 C C . THR A 1 287 ? -11.437 0.327 -10.662 1.00 66.44 287 THR A C 1
ATOM 2349 O O . THR A 1 287 ? -12.102 1.247 -11.117 1.00 66.44 287 THR A O 1
ATOM 2352 N N . LEU A 1 288 ? -11.586 -0.029 -9.386 1.00 64.56 288 LEU A N 1
ATOM 2353 C CA . LEU A 1 288 ? -12.699 0.432 -8.552 1.00 64.56 288 LEU A CA 1
ATOM 2354 C C . LEU A 1 288 ? -12.513 1.816 -7.905 1.00 64.56 288 LEU A C 1
ATOM 2356 O O . LEU A 1 288 ? -13.351 2.212 -7.094 1.00 64.56 288 LEU A O 1
ATOM 2360 N N . SER A 1 289 ? -11.394 2.518 -8.113 1.00 64.56 289 SER A N 1
ATOM 2361 C CA . SER A 1 289 ? -11.081 3.721 -7.311 1.00 64.56 289 SER A CA 1
ATOM 2362 C C . SER A 1 289 ? -10.315 4.829 -8.028 1.00 64.56 289 SER A C 1
ATOM 2364 O O . SER A 1 289 ? -10.029 5.848 -7.397 1.00 64.56 289 SER A O 1
ATOM 2366 N N . TYR A 1 290 ? -9.967 4.655 -9.302 1.00 68.31 290 TYR A N 1
ATOM 2367 C CA . TYR A 1 290 ? -9.189 5.638 -10.049 1.00 68.31 290 TYR A CA 1
ATOM 2368 C C . TYR A 1 290 ? -9.825 5.891 -11.409 1.00 68.31 290 TYR A C 1
ATOM 2370 O O . TYR A 1 290 ? -10.184 4.950 -12.100 1.00 68.31 290 TYR A O 1
ATOM 2378 N N . SER A 1 291 ? -9.920 7.162 -11.803 1.00 73.31 291 SER A N 1
ATOM 2379 C CA . SER A 1 291 ? -10.353 7.545 -13.154 1.00 73.31 291 SER A CA 1
ATOM 2380 C C . SER A 1 291 ? -9.350 7.130 -14.231 1.00 73.31 291 SER A C 1
ATOM 2382 O O . SER A 1 291 ? -9.711 6.967 -15.389 1.00 73.31 291 SER A O 1
ATOM 2384 N N . LEU A 1 292 ? -8.082 6.981 -13.845 1.00 77.88 292 LEU A N 1
ATOM 2385 C CA . LEU A 1 292 ? -7.013 6.497 -14.698 1.00 77.88 292 LEU A CA 1
ATOM 2386 C C . LEU A 1 292 ? -6.409 5.249 -14.055 1.00 77.88 292 LEU A C 1
ATOM 2388 O O . LEU A 1 292 ? -5.927 5.306 -12.922 1.00 77.88 292 LEU A O 1
ATOM 2392 N N . GLU A 1 293 ? -6.432 4.137 -14.779 1.00 83.88 293 GLU A N 1
ATOM 2393 C CA . GLU A 1 293 ? -6.063 2.825 -14.244 1.00 83.88 293 GLU A CA 1
ATOM 2394 C C . GLU A 1 293 ? -4.627 2.424 -14.581 1.00 83.88 293 GLU A C 1
ATOM 2396 O O . GLU A 1 293 ? -4.035 1.618 -13.878 1.00 83.88 293 GLU A O 1
ATOM 2401 N N . TYR A 1 294 ? -4.015 3.009 -15.603 1.00 87.19 294 TYR A N 1
ATOM 2402 C CA . TYR A 1 294 ? -2.663 2.652 -16.029 1.00 87.19 294 TYR A CA 1
ATOM 2403 C C . TYR A 1 294 ? -1.893 3.870 -16.537 1.00 87.19 294 TYR A C 1
ATOM 2405 O O . TYR A 1 294 ? -2.485 4.891 -16.900 1.00 87.19 294 TYR A O 1
ATOM 2413 N N . THR A 1 295 ? -0.564 3.804 -16.478 1.00 88.38 295 THR A N 1
ATOM 2414 C CA . THR A 1 295 ? 0.312 4.787 -17.131 1.00 88.38 295 THR A CA 1
ATOM 2415 C C . THR A 1 295 ? 0.104 4.717 -18.637 1.00 88.38 295 THR A C 1
ATOM 2417 O O . THR A 1 295 ? 0.034 3.628 -19.205 1.00 88.38 295 THR A O 1
ATOM 2420 N N . ARG A 1 296 ? -0.035 5.875 -19.280 1.00 88.06 296 ARG A N 1
ATOM 2421 C CA . ARG A 1 296 ? -0.307 5.975 -20.717 1.00 88.06 296 ARG A CA 1
ATOM 2422 C C . ARG A 1 296 ? 0.926 6.468 -21.462 1.00 88.06 296 ARG A C 1
ATOM 2424 O O . ARG A 1 296 ? 1.799 7.084 -20.864 1.00 88.06 296 ARG A O 1
ATOM 2431 N N . TRP A 1 297 ? 0.932 6.297 -22.780 1.00 88.06 297 TRP A N 1
ATOM 2432 C CA . TRP A 1 297 ? 1.962 6.870 -23.651 1.00 88.06 297 TRP A CA 1
ATOM 2433 C C . TRP A 1 297 ? 2.090 8.387 -23.514 1.00 88.06 297 TRP A C 1
ATOM 2435 O O . TRP A 1 297 ? 3.192 8.888 -23.426 1.00 88.06 297 TRP A O 1
ATOM 2445 N N . GLN A 1 298 ? 0.981 9.108 -23.332 1.00 88.25 298 GLN A N 1
ATOM 2446 C CA . GLN A 1 298 ? 0.989 10.550 -23.031 1.00 88.25 298 GLN A CA 1
ATOM 2447 C C . GLN A 1 298 ? 1.653 10.944 -21.692 1.00 88.25 298 GLN A C 1
ATOM 2449 O O . GLN A 1 298 ? 1.695 12.122 -21.350 1.00 88.25 298 GLN A O 1
ATOM 2454 N N . ASP A 1 299 ? 2.040 9.971 -20.866 1.00 89.69 299 ASP A N 1
ATOM 2455 C CA . ASP A 1 299 ? 2.785 10.198 -19.630 1.00 89.69 299 ASP A CA 1
ATOM 2456 C C . ASP A 1 299 ? 4.286 9.888 -19.813 1.00 89.69 299 ASP A C 1
ATOM 2458 O O . ASP A 1 299 ? 5.038 9.955 -18.842 1.00 89.69 299 ASP A O 1
ATOM 2462 N N . VAL A 1 300 ? 4.708 9.541 -21.034 1.00 91.38 300 VAL A N 1
ATOM 2463 C CA . VAL A 1 300 ? 6.083 9.237 -21.428 1.00 91.38 300 VAL A CA 1
ATOM 2464 C C . VAL A 1 300 ? 6.493 10.199 -22.538 1.00 91.38 300 VAL A C 1
ATOM 2466 O O . VAL A 1 300 ? 5.882 10.204 -23.599 1.00 91.38 300 VAL A O 1
ATOM 2469 N N . ASP A 1 301 ? 7.559 10.956 -22.316 1.00 90.31 301 ASP A N 1
ATOM 2470 C CA . ASP A 1 301 ? 8.197 11.771 -23.349 1.00 90.31 301 ASP A CA 1
ATOM 2471 C C . ASP A 1 301 ? 9.570 11.165 -23.660 1.00 90.31 301 ASP A C 1
ATOM 2473 O O . ASP A 1 301 ? 10.400 11.052 -22.758 1.00 90.31 301 ASP A O 1
ATOM 2477 N N . ILE A 1 302 ? 9.821 10.765 -24.911 1.00 88.50 302 ILE A N 1
ATOM 2478 C CA . ILE A 1 302 ? 11.148 10.320 -25.366 1.00 88.50 302 ILE A CA 1
ATOM 2479 C C . ILE A 1 302 ? 11.760 11.434 -26.212 1.00 88.50 302 ILE A C 1
ATOM 2481 O O . ILE A 1 302 ? 11.180 11.881 -27.203 1.00 88.50 302 ILE A O 1
ATOM 2485 N N . THR A 1 303 ? 12.945 11.885 -25.821 1.00 85.50 303 THR A N 1
ATOM 2486 C CA . THR A 1 303 ? 13.646 13.009 -26.444 1.00 85.50 303 THR A CA 1
ATOM 2487 C C . THR A 1 303 ? 15.085 12.647 -26.764 1.00 85.50 303 THR A C 1
ATOM 2489 O O . THR A 1 303 ? 15.695 11.834 -26.076 1.00 85.50 303 THR A O 1
ATOM 2492 N N . ILE A 1 304 ? 15.646 13.287 -27.787 1.00 83.75 304 ILE A N 1
ATOM 2493 C CA . ILE A 1 304 ? 17.066 13.179 -28.126 1.00 83.75 304 ILE A CA 1
ATOM 2494 C C . ILE A 1 304 ? 17.768 14.442 -27.630 1.00 83.75 304 ILE A C 1
ATOM 2496 O O . ILE A 1 304 ? 17.370 15.561 -27.972 1.00 83.75 304 ILE A O 1
ATOM 2500 N N . ARG A 1 305 ? 18.816 14.275 -26.826 1.00 72.06 305 ARG A N 1
ATOM 2501 C CA . ARG A 1 305 ? 19.619 15.378 -26.306 1.00 72.06 305 ARG A CA 1
ATOM 2502 C C . ARG A 1 305 ? 20.535 15.920 -27.405 1.00 72.06 305 ARG A C 1
ATOM 2504 O O . ARG A 1 305 ? 21.412 15.223 -27.898 1.00 72.06 305 ARG A O 1
ATOM 2511 N N . MET A 1 306 ? 20.344 17.181 -27.794 1.00 67.12 306 MET A N 1
ATOM 2512 C CA . MET A 1 306 ? 21.006 17.778 -28.969 1.00 67.12 306 MET A CA 1
ATOM 2513 C C . MET A 1 306 ? 22.384 18.411 -28.685 1.00 67.12 306 MET A C 1
ATOM 2515 O O . MET A 1 306 ? 22.856 19.226 -29.473 1.00 67.12 306 MET A O 1
ATOM 2519 N N . ASP A 1 307 ? 23.058 18.048 -27.591 1.00 64.69 307 ASP A N 1
ATOM 2520 C CA . ASP A 1 307 ? 24.304 18.709 -27.157 1.00 64.69 307 ASP A CA 1
ATOM 2521 C C . ASP A 1 307 ? 25.570 18.284 -27.961 1.00 64.69 307 ASP A C 1
ATOM 2523 O O . ASP A 1 307 ? 26.681 18.645 -27.580 1.00 64.69 307 ASP A O 1
ATOM 2527 N N . SER A 1 308 ? 25.450 17.530 -29.070 1.00 49.62 308 SER A N 1
ATOM 2528 C CA . SER A 1 308 ? 26.590 16.974 -29.845 1.00 49.62 308 SER A CA 1
ATOM 2529 C C . SER A 1 308 ? 26.371 16.994 -31.377 1.00 49.62 308 SER A C 1
ATOM 2531 O O . SER A 1 308 ? 25.227 16.960 -31.826 1.00 49.62 308 SER A O 1
ATOM 2533 N N . PRO A 1 309 ? 27.436 17.035 -32.214 1.00 51.12 309 PRO A N 1
ATOM 2534 C CA . PRO A 1 309 ? 27.338 17.384 -33.635 1.00 51.12 309 PRO A CA 1
ATOM 2535 C C . PRO A 1 309 ? 26.955 16.209 -34.563 1.00 51.12 309 PRO A C 1
ATOM 2537 O O . PRO A 1 309 ? 27.500 15.115 -34.473 1.00 51.12 309 PRO A O 1
ATOM 2540 N N . LYS A 1 310 ? 26.084 16.506 -35.539 1.00 62.25 310 LYS A N 1
ATOM 2541 C CA . LYS A 1 310 ? 25.803 15.813 -36.822 1.00 62.25 310 LYS A CA 1
ATOM 2542 C C . LYS A 1 310 ? 25.290 14.356 -36.831 1.00 62.25 310 LYS A C 1
ATOM 2544 O O . LYS A 1 310 ? 24.639 14.013 -37.813 1.00 62.25 310 LYS A O 1
ATOM 2549 N N . SER A 1 311 ? 25.496 13.521 -35.808 1.00 67.81 311 SER A N 1
ATOM 2550 C CA . SER A 1 311 ? 24.971 12.136 -35.779 1.00 67.81 311 SER A CA 1
ATOM 2551 C C . SER A 1 311 ? 24.309 11.787 -34.445 1.00 67.81 311 SER A C 1
ATOM 2553 O O . SER A 1 311 ? 24.964 11.880 -33.410 1.00 67.81 311 SER A O 1
ATOM 2555 N N . VAL A 1 312 ? 23.050 11.342 -34.480 1.00 73.62 312 VAL A N 1
ATOM 2556 C CA . VAL A 1 312 ? 22.317 10.849 -33.302 1.00 73.62 312 VAL A CA 1
ATOM 2557 C C . VAL A 1 312 ? 22.808 9.446 -32.944 1.00 73.62 312 VAL A C 1
ATOM 2559 O O . VAL A 1 312 ? 22.800 8.555 -33.789 1.00 73.62 312 VAL A O 1
ATOM 2562 N N . GLN A 1 313 ? 23.222 9.243 -31.696 1.00 79.06 313 GLN A N 1
ATOM 2563 C CA . GLN A 1 313 ? 23.654 7.954 -31.158 1.00 79.06 313 GLN A CA 1
ATOM 2564 C C . GLN A 1 313 ? 22.639 7.416 -30.143 1.00 79.06 313 GLN A C 1
ATOM 2566 O O . GLN A 1 313 ? 21.885 8.169 -29.530 1.00 79.06 313 GLN A O 1
ATOM 2571 N N . TRP A 1 314 ? 22.656 6.100 -29.897 1.00 81.44 314 TRP A N 1
ATOM 2572 C CA . TRP A 1 314 ? 21.749 5.458 -28.931 1.00 81.44 314 TRP A CA 1
ATOM 2573 C C . TRP A 1 314 ? 21.816 6.087 -27.535 1.00 81.44 314 TRP A C 1
ATOM 2575 O O . TRP A 1 314 ? 20.787 6.280 -26.902 1.00 81.44 314 TRP A O 1
ATOM 2585 N N . LYS A 1 315 ? 23.012 6.476 -27.085 1.00 82.56 315 LYS A N 1
ATOM 2586 C CA . LYS A 1 315 ? 23.251 7.134 -25.789 1.00 82.56 315 LYS A CA 1
ATOM 2587 C C . LYS A 1 315 ? 22.596 8.516 -25.645 1.00 82.56 315 LYS A C 1
ATOM 2589 O O . LYS A 1 315 ? 22.497 9.007 -24.525 1.00 82.56 315 LYS A O 1
ATOM 2594 N N . ASP A 1 316 ? 22.196 9.141 -26.754 1.00 82.12 316 ASP A N 1
ATOM 2595 C CA . ASP A 1 316 ? 21.647 10.501 -26.770 1.00 82.12 316 ASP A CA 1
ATOM 2596 C C . ASP A 1 316 ? 20.137 10.515 -26.484 1.00 82.12 316 ASP A C 1
ATOM 2598 O O . ASP A 1 316 ? 19.541 11.582 -26.344 1.00 82.12 316 ASP A O 1
ATOM 2602 N N . PHE A 1 317 ? 19.505 9.341 -26.398 1.00 85.50 317 PHE A N 1
ATOM 2603 C CA . PHE A 1 317 ? 18.104 9.220 -26.020 1.00 85.50 317 PHE A CA 1
ATOM 2604 C C . PHE A 1 317 ? 17.926 9.436 -24.516 1.00 85.50 317 PHE A C 1
ATOM 2606 O O . PHE A 1 317 ? 18.676 8.926 -23.689 1.00 85.50 317 PHE A O 1
ATOM 2613 N N . GLU A 1 318 ? 16.868 10.140 -24.151 1.00 90.12 318 GLU A N 1
ATOM 2614 C CA . GLU A 1 318 ? 16.409 10.306 -22.780 1.00 90.12 318 GLU A CA 1
ATOM 2615 C C . GLU A 1 318 ? 14.894 10.109 -22.766 1.00 90.12 318 GLU A C 1
ATOM 2617 O O . GLU A 1 318 ? 14.201 10.468 -23.719 1.00 90.12 318 GLU A O 1
ATOM 2622 N N . ALA A 1 319 ? 14.366 9.517 -21.699 1.00 91.75 319 ALA A N 1
ATOM 2623 C CA . ALA A 1 319 ? 12.929 9.416 -21.507 1.00 91.75 319 ALA A CA 1
ATOM 2624 C C . ALA A 1 319 ? 12.521 10.009 -20.165 1.00 91.75 319 ALA A C 1
ATOM 2626 O O . ALA A 1 319 ? 13.137 9.744 -19.133 1.00 91.75 319 ALA A O 1
ATOM 2627 N N . GLN A 1 320 ? 11.441 10.773 -20.173 1.00 94.56 320 GLN A N 1
ATOM 2628 C CA . GLN A 1 320 ? 10.789 11.295 -18.990 1.00 94.56 320 GLN A CA 1
ATOM 2629 C C . GLN A 1 320 ? 9.478 10.539 -18.785 1.00 94.56 320 GLN A C 1
ATOM 2631 O O . GLN A 1 320 ? 8.615 10.531 -19.655 1.00 94.56 320 GLN A O 1
ATOM 2636 N N . VAL A 1 321 ? 9.306 9.922 -17.617 1.00 94.31 321 VAL A N 1
ATOM 2637 C CA . VAL A 1 321 ? 8.089 9.186 -17.259 1.00 94.31 321 VAL A CA 1
ATOM 2638 C C . VAL A 1 321 ? 7.397 9.872 -16.090 1.00 94.31 321 VAL A C 1
ATOM 2640 O O . VAL A 1 321 ? 7.949 9.985 -14.994 1.00 94.31 321 VAL A O 1
ATOM 2643 N N . THR A 1 322 ? 6.160 10.306 -16.311 1.00 93.06 322 THR A N 1
ATOM 2644 C CA . THR A 1 322 ? 5.316 10.951 -15.304 1.00 93.06 322 THR A CA 1
ATOM 2645 C C . THR A 1 322 ? 4.456 9.914 -14.585 1.00 93.06 322 THR A C 1
ATOM 2647 O O . THR A 1 322 ? 3.497 9.367 -15.128 1.00 93.06 322 THR A O 1
ATOM 2650 N N . LEU A 1 323 ? 4.754 9.677 -13.312 1.00 91.38 323 LEU A N 1
ATOM 2651 C CA . LEU A 1 323 ? 3.988 8.803 -12.434 1.00 91.38 323 LEU A CA 1
ATOM 2652 C C . LEU A 1 323 ? 2.876 9.589 -11.740 1.00 91.38 323 LEU A C 1
ATOM 2654 O O . LEU A 1 323 ? 3.113 10.458 -10.895 1.00 91.38 323 LEU A O 1
ATOM 2658 N N . ARG A 1 324 ? 1.632 9.256 -12.086 1.00 87.56 324 ARG A N 1
ATOM 2659 C CA . ARG A 1 324 ? 0.439 9.880 -11.505 1.00 87.56 324 ARG A CA 1
ATOM 2660 C C . ARG A 1 324 ? -0.098 9.067 -10.336 1.00 87.56 324 ARG A C 1
ATOM 2662 O O . ARG A 1 324 ? -0.066 7.841 -10.356 1.00 87.56 324 ARG A O 1
ATOM 2669 N N . TYR A 1 325 ? -0.687 9.755 -9.357 1.00 84.56 325 TYR A N 1
ATOM 2670 C CA . TYR A 1 325 ? -1.340 9.132 -8.195 1.00 84.56 325 TYR A CA 1
ATOM 2671 C C . TYR A 1 325 ? -0.418 8.200 -7.394 1.00 84.56 325 TYR A C 1
ATOM 2673 O O . TYR A 1 325 ? -0.874 7.198 -6.824 1.00 84.56 325 TYR A O 1
ATOM 2681 N N . THR A 1 326 ? 0.870 8.539 -7.324 1.00 86.50 326 THR A N 1
ATOM 2682 C CA . THR A 1 326 ? 1.834 7.797 -6.514 1.00 86.50 326 THR A CA 1
ATOM 2683 C C . THR A 1 326 ? 1.417 7.798 -5.048 1.00 86.50 326 THR A C 1
ATOM 2685 O O . THR A 1 326 ? 0.573 8.580 -4.585 1.00 86.50 326 THR A O 1
ATOM 2688 N N . LYS A 1 327 ? 1.972 6.860 -4.278 1.00 82.88 327 LYS A N 1
ATOM 2689 C CA . LYS A 1 327 ? 1.692 6.772 -2.841 1.00 82.88 327 LYS A CA 1
ATOM 2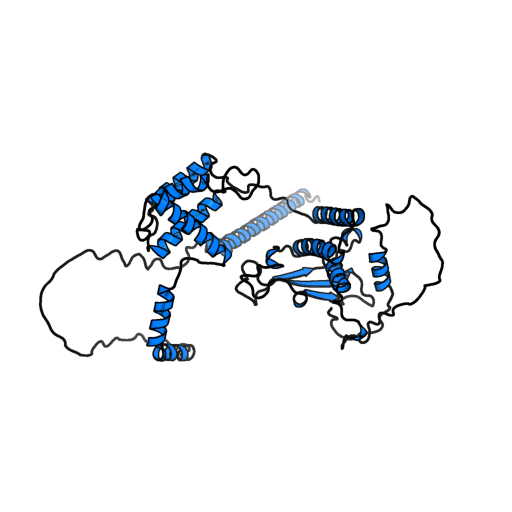690 C C . LYS A 1 327 ? 1.856 8.149 -2.170 1.00 82.88 327 LYS A C 1
ATOM 2692 O O . LYS A 1 327 ? 2.862 8.813 -2.363 1.00 82.88 327 LYS A O 1
ATOM 2697 N N . PHE A 1 328 ? 0.871 8.526 -1.350 1.00 80.75 328 PHE A N 1
ATOM 2698 C CA . PHE A 1 328 ? 0.748 9.825 -0.663 1.00 80.75 328 PHE A CA 1
ATOM 2699 C C . PHE A 1 328 ? 0.334 11.024 -1.533 1.00 80.75 328 PHE A C 1
ATOM 2701 O O . PHE A 1 328 ? -0.083 12.029 -0.975 1.00 80.75 328 PHE A O 1
ATOM 2708 N N . LYS A 1 329 ? 0.330 10.904 -2.866 1.00 84.06 329 LYS A N 1
ATOM 2709 C CA . LYS A 1 329 ? -0.072 11.972 -3.803 1.00 84.06 329 LYS A CA 1
ATOM 2710 C C . LYS A 1 329 ? -1.379 11.667 -4.546 1.00 84.06 329 LYS A C 1
ATOM 2712 O O . LYS A 1 329 ? -1.673 12.214 -5.603 1.00 84.06 329 LYS A O 1
ATOM 2717 N N . LYS A 1 330 ? -2.191 10.765 -3.990 1.00 78.06 330 LYS A N 1
ATOM 2718 C CA . LYS A 1 330 ? -3.396 10.223 -4.643 1.00 78.06 330 LYS A CA 1
ATOM 2719 C C . LYS A 1 330 ? -4.565 11.209 -4.719 1.00 78.06 330 LYS A C 1
ATOM 2721 O O . LYS A 1 330 ? -5.426 11.030 -5.570 1.00 78.06 330 LYS A O 1
ATOM 2726 N N . ASP A 1 331 ? -4.588 12.217 -3.848 1.00 79.75 331 ASP A N 1
ATOM 2727 C CA . ASP A 1 331 ? -5.628 13.259 -3.793 1.00 79.75 331 ASP A CA 1
ATOM 2728 C C . ASP A 1 331 ? -5.147 14.599 -4.376 1.00 79.75 331 ASP A C 1
ATOM 2730 O O . ASP A 1 331 ? -5.883 15.580 -4.406 1.00 79.75 331 ASP A O 1
ATOM 2734 N N . THR A 1 332 ? -3.912 14.641 -4.884 1.00 82.50 332 THR A N 1
ATOM 2735 C CA . THR A 1 332 ? -3.280 15.838 -5.447 1.00 82.50 332 THR A CA 1
ATOM 2736 C C . THR A 1 332 ? -2.941 15.599 -6.918 1.00 82.50 332 THR A C 1
ATOM 2738 O O . THR A 1 332 ? -1.779 15.366 -7.242 1.00 82.50 332 THR A O 1
ATOM 2741 N N . PRO A 1 333 ? -3.922 15.665 -7.840 1.00 73.00 333 PRO A N 1
ATOM 2742 C CA . PRO A 1 333 ? -3.746 15.260 -9.244 1.00 73.00 333 PRO A CA 1
ATOM 2743 C C . PRO A 1 333 ? -2.694 16.075 -10.017 1.00 73.00 333 PRO A C 1
ATOM 2745 O O . PRO A 1 333 ? -2.242 15.664 -11.087 1.00 73.00 333 PRO A O 1
ATOM 2748 N N . ARG A 1 334 ? -2.305 17.240 -9.487 1.00 81.25 334 ARG A N 1
ATOM 2749 C CA . ARG A 1 334 ? -1.281 18.122 -10.064 1.00 81.25 334 ARG A CA 1
ATOM 2750 C C . ARG A 1 334 ? 0.123 17.892 -9.496 1.00 81.25 334 ARG A C 1
ATOM 2752 O O . ARG A 1 334 ? 1.072 18.454 -10.022 1.00 81.25 334 ARG A O 1
ATOM 2759 N N . ASN A 1 335 ? 0.263 17.086 -8.446 1.00 86.81 335 ASN A N 1
ATOM 2760 C CA . ASN A 1 335 ? 1.550 16.761 -7.837 1.00 86.81 335 ASN A CA 1
ATOM 2761 C C . ASN A 1 335 ? 1.933 15.336 -8.251 1.00 86.81 335 ASN A C 1
ATOM 2763 O O . ASN A 1 335 ? 1.554 14.374 -7.586 1.00 86.81 335 ASN A O 1
ATOM 2767 N N . ASN A 1 336 ? 2.626 15.216 -9.382 1.00 89.44 336 ASN A N 1
ATOM 2768 C CA . ASN A 1 336 ? 3.068 13.938 -9.941 1.00 89.44 336 ASN A CA 1
ATOM 2769 C C . ASN A 1 336 ? 4.574 13.771 -9.739 1.00 89.44 336 ASN A C 1
ATOM 2771 O O . ASN A 1 336 ? 5.308 14.758 -9.687 1.00 89.44 336 ASN A O 1
ATOM 2775 N N . ASP A 1 337 ? 5.022 12.525 -9.618 1.00 90.94 337 ASP A N 1
ATOM 2776 C CA . ASP A 1 337 ? 6.450 12.216 -9.614 1.00 90.94 337 ASP A CA 1
ATOM 2777 C C . ASP A 1 337 ? 6.927 12.059 -11.055 1.00 90.94 337 ASP A C 1
ATOM 2779 O O . ASP A 1 337 ? 6.204 11.536 -11.900 1.00 90.94 337 ASP A O 1
ATOM 2783 N N . VAL A 1 338 ? 8.140 12.516 -11.340 1.00 92.88 338 VAL A N 1
ATOM 2784 C CA . VAL A 1 338 ? 8.750 12.409 -12.664 1.00 92.88 338 VAL A CA 1
ATO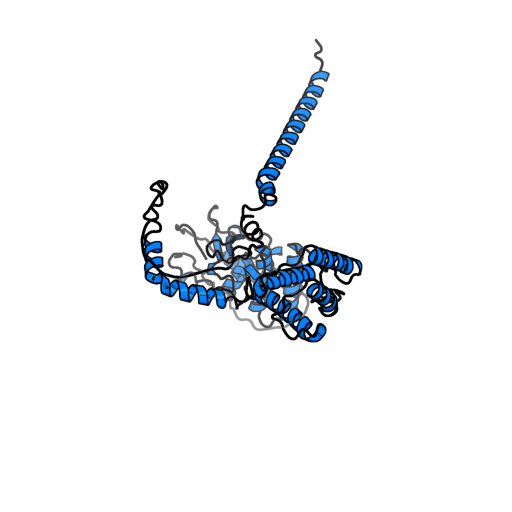M 2785 C C . VAL A 1 338 ? 10.056 11.648 -12.517 1.00 92.88 338 VAL A C 1
ATOM 2787 O O . VAL A 1 338 ? 10.872 11.980 -11.657 1.00 92.88 338 VAL A O 1
ATOM 2790 N N . VAL A 1 339 ? 10.238 10.621 -13.341 1.00 94.94 339 VAL A N 1
ATOM 2791 C CA . VAL A 1 339 ? 11.452 9.807 -13.377 1.00 94.94 339 VAL A CA 1
ATOM 2792 C C . VAL A 1 339 ? 12.095 9.951 -14.745 1.00 94.94 339 VAL A C 1
ATOM 2794 O O . VAL A 1 339 ? 11.426 9.791 -15.763 1.00 94.94 339 VAL A O 1
ATOM 2797 N N . TYR A 1 340 ? 13.391 10.234 -14.754 1.00 94.31 340 TYR A N 1
ATOM 2798 C CA . TYR A 1 340 ? 14.190 10.321 -15.969 1.00 94.31 340 TYR A CA 1
ATOM 2799 C C . TYR A 1 340 ? 14.941 9.011 -16.175 1.00 94.31 340 TYR A C 1
ATOM 2801 O O . TYR A 1 340 ? 15.485 8.438 -15.230 1.00 94.31 340 TYR A O 1
ATOM 2809 N N . LEU A 1 341 ? 14.948 8.537 -17.411 1.00 93.31 341 LEU A N 1
ATOM 2810 C CA . LEU A 1 341 ? 15.591 7.308 -17.830 1.00 93.31 341 LEU A CA 1
ATOM 2811 C C . LEU A 1 341 ? 16.575 7.615 -18.955 1.00 93.31 341 LEU A C 1
ATOM 2813 O O . LEU A 1 341 ? 16.266 8.363 -19.881 1.00 93.31 341 LEU A O 1
ATOM 2817 N N . SER A 1 342 ? 17.727 6.963 -18.889 1.00 90.94 342 SER A N 1
ATOM 2818 C CA . SER A 1 342 ? 18.734 6.961 -19.944 1.00 90.94 342 SER A CA 1
ATOM 2819 C C . SER A 1 342 ? 18.940 5.525 -20.437 1.00 90.94 342 SER A C 1
ATOM 2821 O O . SER A 1 342 ? 18.692 4.570 -19.688 1.00 90.94 342 SER A O 1
ATOM 2823 N N . PRO A 1 343 ? 19.361 5.344 -21.694 1.00 89.31 343 PRO A N 1
ATOM 2824 C CA . PRO A 1 343 ? 19.656 4.041 -22.265 1.00 89.31 343 PRO A CA 1
ATOM 2825 C C . PRO A 1 343 ? 20.808 3.368 -21.517 1.00 89.31 343 PRO A C 1
ATOM 2827 O O . PRO A 1 343 ? 21.733 4.016 -21.027 1.00 89.31 343 PRO A O 1
ATOM 2830 N N . LEU A 1 344 ? 20.767 2.038 -21.459 1.00 88.19 344 LEU A N 1
ATOM 2831 C CA . LEU A 1 344 ? 21.939 1.256 -21.082 1.00 88.19 344 LEU A CA 1
ATOM 2832 C C . LEU A 1 344 ? 22.874 1.162 -22.295 1.00 88.19 344 LEU A C 1
ATOM 2834 O O . LEU A 1 344 ? 22.419 0.895 -23.406 1.00 88.19 344 LEU A O 1
ATOM 2838 N N . ASN A 1 345 ? 24.168 1.398 -22.068 1.00 78.75 345 ASN A N 1
ATOM 2839 C CA . ASN A 1 345 ? 25.172 1.513 -23.133 1.00 78.75 345 ASN A CA 1
ATOM 2840 C C . ASN A 1 345 ? 25.756 0.168 -23.591 1.00 78.75 345 ASN A C 1
ATOM 2842 O O . ASN A 1 345 ? 26.445 0.124 -24.603 1.00 78.75 345 ASN A O 1
ATOM 2846 N N . ASP A 1 346 ? 25.530 -0.907 -22.837 1.00 82.75 346 ASP A N 1
ATOM 2847 C CA . ASP A 1 346 ? 26.065 -2.232 -23.143 1.00 82.75 346 ASP A CA 1
ATOM 2848 C C . ASP A 1 346 ? 25.004 -3.092 -23.836 1.00 82.75 346 ASP A C 1
ATOM 2850 O O . ASP A 1 346 ? 23.936 -3.349 -23.272 1.00 82.75 346 ASP A O 1
ATOM 2854 N N . GLU A 1 347 ? 25.325 -3.597 -25.026 1.00 78.12 347 GLU A N 1
ATOM 2855 C CA . GLU A 1 347 ? 24.464 -4.498 -25.796 1.00 78.12 347 GLU A CA 1
ATOM 2856 C C . GLU A 1 347 ? 24.046 -5.729 -24.988 1.00 78.12 347 GLU A C 1
ATOM 2858 O O . GLU A 1 347 ? 22.909 -6.201 -25.089 1.00 78.12 347 GLU A O 1
ATOM 2863 N N . SER A 1 348 ? 24.928 -6.207 -24.101 1.00 81.50 348 SER A N 1
ATOM 2864 C CA . SER A 1 348 ? 24.664 -7.366 -23.246 1.00 81.50 348 SER A CA 1
ATOM 2865 C C . SER A 1 348 ? 23.519 -7.142 -22.244 1.00 81.50 348 SER A C 1
ATOM 2867 O O . SER A 1 348 ? 23.051 -8.110 -21.622 1.00 81.50 348 SER A O 1
ATOM 2869 N N . THR A 1 349 ? 23.074 -5.884 -22.100 1.00 86.06 349 THR A N 1
ATOM 2870 C CA . THR A 1 349 ? 22.014 -5.406 -21.204 1.00 86.06 349 THR A CA 1
ATOM 2871 C C . THR A 1 349 ? 20.750 -4.928 -21.924 1.00 86.06 349 THR A C 1
ATOM 2873 O O . THR A 1 349 ? 19.792 -4.527 -21.262 1.00 86.06 349 THR A O 1
ATOM 2876 N N . ASN A 1 350 ? 20.678 -5.027 -23.256 1.00 86.06 350 ASN A N 1
ATOM 2877 C CA . ASN A 1 350 ? 19.517 -4.573 -24.034 1.00 86.06 350 ASN A CA 1
ATOM 2878 C C . ASN A 1 350 ? 18.195 -5.221 -23.589 1.00 86.06 350 ASN A C 1
ATOM 2880 O O . ASN A 1 350 ? 17.158 -4.563 -23.541 1.00 86.06 350 ASN A O 1
ATOM 2884 N N . HIS A 1 351 ? 18.235 -6.486 -23.163 1.00 88.06 351 HIS A N 1
ATOM 2885 C CA . HIS A 1 351 ? 17.080 -7.240 -22.654 1.00 88.06 351 HIS A CA 1
ATOM 2886 C C . HIS A 1 351 ? 16.523 -6.721 -21.315 1.00 88.06 351 HIS A C 1
ATOM 2888 O O . HIS A 1 351 ? 15.452 -7.157 -20.898 1.00 88.06 351 HIS A O 1
ATOM 2894 N N . ILE A 1 352 ? 17.237 -5.818 -20.636 1.00 93.69 352 ILE A N 1
ATOM 2895 C CA . ILE A 1 352 ? 16.783 -5.101 -19.432 1.00 93.69 352 ILE A CA 1
ATOM 2896 C C . ILE A 1 352 ? 16.823 -3.577 -19.593 1.00 93.69 352 ILE A C 1
ATOM 2898 O O . ILE A 1 352 ? 16.623 -2.857 -18.615 1.00 93.69 352 ILE A O 1
ATOM 2902 N N . CYS A 1 353 ? 17.075 -3.069 -20.799 1.00 93.19 353 CYS A N 1
ATOM 2903 C CA . CYS A 1 353 ? 17.047 -1.639 -21.062 1.00 93.19 353 CYS A CA 1
ATOM 2904 C C . CYS A 1 353 ? 15.583 -1.181 -21.206 1.00 93.19 353 CYS A C 1
ATOM 2906 O O . CYS A 1 353 ? 14.907 -1.593 -22.154 1.00 93.19 353 CYS A O 1
ATOM 2908 N N . PRO A 1 354 ? 15.058 -0.335 -20.296 1.00 93.06 354 PRO A N 1
ATOM 2909 C CA . PRO A 1 354 ? 13.655 0.070 -20.330 1.00 93.06 354 PRO A CA 1
ATOM 2910 C C . PRO A 1 354 ? 13.317 0.869 -21.594 1.00 93.06 354 PRO A C 1
ATOM 2912 O O . PRO A 1 354 ? 12.248 0.657 -22.155 1.00 93.06 354 PRO A O 1
ATOM 2915 N N . LEU A 1 355 ? 14.225 1.730 -22.077 1.00 91.31 355 LEU A N 1
ATOM 2916 C CA . LEU A 1 355 ? 14.029 2.499 -23.313 1.00 91.31 355 LEU A CA 1
ATOM 2917 C C . LEU A 1 355 ? 13.964 1.592 -24.544 1.00 91.31 355 LEU A C 1
ATOM 2919 O O . LEU A 1 355 ? 13.056 1.746 -25.354 1.00 91.31 355 LEU A O 1
ATOM 2923 N N . ALA A 1 356 ? 14.880 0.624 -24.662 1.00 89.75 356 ALA A N 1
ATOM 2924 C CA . ALA A 1 356 ? 14.894 -0.303 -25.794 1.00 89.75 356 ALA A CA 1
ATOM 2925 C C . ALA A 1 356 ? 13.595 -1.117 -25.859 1.00 89.75 356 ALA A C 1
ATOM 2927 O O . ALA A 1 356 ? 12.954 -1.188 -26.904 1.00 89.75 356 ALA A O 1
ATOM 2928 N N . LEU A 1 357 ? 13.162 -1.678 -24.723 1.00 91.12 357 LEU A N 1
ATOM 2929 C CA . LEU A 1 357 ? 11.921 -2.450 -24.646 1.00 91.12 357 LEU A CA 1
ATOM 2930 C C . LEU A 1 357 ? 10.674 -1.591 -24.892 1.00 91.12 357 LEU A C 1
ATOM 2932 O O . LEU A 1 357 ? 9.709 -2.073 -25.481 1.00 91.12 357 LEU A O 1
ATOM 2936 N N . MET A 1 358 ? 10.694 -0.328 -24.468 1.00 89.94 358 MET A N 1
ATOM 2937 C CA . MET A 1 358 ? 9.602 0.615 -24.694 1.00 89.94 358 MET A CA 1
ATOM 2938 C C . MET A 1 358 ? 9.468 0.979 -26.175 1.00 89.94 358 MET A C 1
ATOM 2940 O O . MET A 1 358 ? 8.374 0.879 -26.722 1.00 89.94 358 MET A O 1
ATOM 2944 N N . ILE A 1 359 ? 10.572 1.329 -26.841 1.00 87.12 359 ILE A N 1
ATOM 2945 C CA . ILE A 1 359 ? 10.586 1.624 -28.283 1.00 87.12 359 ILE A CA 1
ATOM 2946 C C . ILE A 1 359 ? 10.181 0.381 -29.080 1.00 87.12 359 ILE A C 1
ATOM 2948 O O . ILE A 1 359 ? 9.318 0.467 -29.951 1.00 87.12 359 ILE A O 1
ATOM 2952 N N . LEU A 1 360 ? 10.715 -0.793 -28.727 1.00 86.31 360 LEU A N 1
ATOM 2953 C CA . LEU A 1 360 ? 10.327 -2.064 -29.339 1.00 86.31 360 LEU A CA 1
ATOM 2954 C C . LEU A 1 360 ? 8.818 -2.308 -29.211 1.00 86.31 360 LEU A C 1
ATOM 2956 O O . LEU A 1 360 ? 8.166 -2.671 -30.187 1.00 86.31 360 LEU A O 1
ATOM 2960 N N . HIS A 1 361 ? 8.248 -2.088 -28.025 1.00 87.94 361 HIS A N 1
ATOM 2961 C CA . HIS A 1 361 ? 6.811 -2.222 -27.808 1.00 87.94 361 HIS A CA 1
ATOM 2962 C C . HIS A 1 361 ? 6.018 -1.224 -28.669 1.00 87.94 361 HIS A C 1
ATOM 2964 O O . HIS A 1 361 ? 5.070 -1.629 -29.338 1.00 87.94 361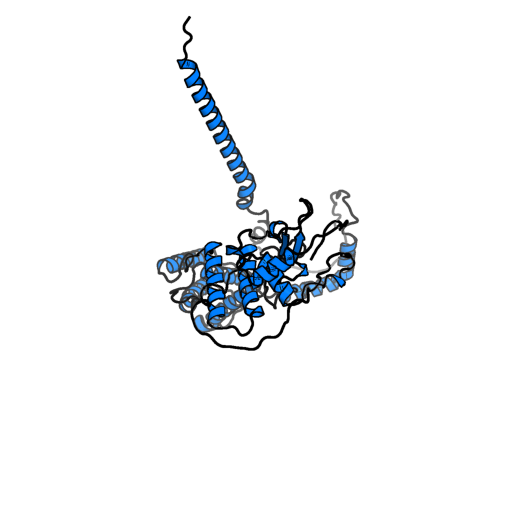 HIS A O 1
ATOM 2970 N N . ALA A 1 362 ? 6.430 0.046 -28.732 1.00 86.12 362 ALA A N 1
ATOM 2971 C CA . ALA A 1 362 ? 5.778 1.046 -29.579 1.00 86.12 362 ALA A CA 1
ATOM 2972 C C . ALA A 1 362 ? 5.781 0.641 -31.062 1.00 86.12 362 ALA A C 1
ATOM 2974 O O . ALA A 1 362 ? 4.735 0.669 -31.711 1.00 86.12 362 ALA A O 1
ATOM 2975 N N . MET A 1 363 ? 6.930 0.200 -31.583 1.00 84.00 363 MET A N 1
ATOM 2976 C CA . MET A 1 363 ? 7.080 -0.214 -32.981 1.00 84.00 363 MET A CA 1
ATOM 2977 C C . MET A 1 363 ? 6.229 -1.441 -33.313 1.00 84.00 363 MET A C 1
ATOM 2979 O O . MET A 1 363 ? 5.511 -1.437 -34.310 1.00 84.00 363 MET A O 1
ATOM 2983 N N . ARG A 1 364 ? 6.253 -2.474 -32.461 1.00 84.38 364 ARG A N 1
ATOM 2984 C CA . ARG A 1 364 ? 5.494 -3.717 -32.685 1.00 84.38 364 ARG A CA 1
ATOM 2985 C C . ARG A 1 364 ? 3.980 -3.506 -32.702 1.00 84.38 364 ARG A C 1
ATOM 2987 O O . ARG A 1 364 ? 3.272 -4.258 -33.361 1.00 84.38 364 ARG A O 1
ATOM 2994 N N . HIS A 1 365 ? 3.492 -2.479 -32.011 1.00 83.75 365 HIS A N 1
ATOM 2995 C CA . HIS A 1 365 ? 2.071 -2.132 -31.974 1.00 83.75 365 HIS A CA 1
ATOM 2996 C C . HIS A 1 365 ? 1.680 -0.999 -32.931 1.00 83.75 365 HIS A C 1
ATOM 2998 O O . HIS A 1 365 ? 0.541 -0.541 -32.879 1.00 83.75 365 HIS A O 1
ATOM 3004 N N . GLY A 1 366 ? 2.594 -0.536 -33.792 1.00 82.81 366 GLY A N 1
ATOM 3005 C CA . GLY A 1 366 ? 2.309 0.554 -34.728 1.00 82.81 366 GLY A CA 1
ATOM 3006 C C . GLY A 1 366 ? 1.981 1.881 -34.034 1.00 82.81 366 GLY A C 1
ATOM 3007 O O . GLY A 1 366 ? 1.254 2.700 -34.584 1.00 82.81 366 GLY A O 1
ATOM 3008 N N . LEU A 1 367 ? 2.500 2.099 -32.822 1.00 80.12 367 LEU A N 1
ATOM 3009 C CA . LEU A 1 367 ? 2.303 3.323 -32.032 1.00 80.12 367 LEU A CA 1
ATOM 3010 C C . LEU A 1 367 ? 3.318 4.418 -32.382 1.00 80.12 367 LEU A C 1
ATOM 3012 O O . LEU A 1 367 ? 3.498 5.370 -31.629 1.00 80.12 367 LEU A O 1
ATOM 3016 N N . VAL A 1 368 ? 3.998 4.264 -33.515 1.00 77.12 368 VAL A N 1
ATOM 3017 C CA . VAL A 1 368 ? 4.967 5.215 -34.047 1.00 77.12 368 VAL A CA 1
ATOM 3018 C C . VAL A 1 368 ? 4.363 5.803 -35.311 1.00 77.12 368 VAL A C 1
ATOM 3020 O O . VAL A 1 368 ? 3.919 5.064 -36.190 1.00 77.12 368 VAL A O 1
ATOM 3023 N N . MET A 1 369 ? 4.326 7.131 -35.404 1.00 64.56 369 MET A N 1
ATOM 3024 C CA . MET A 1 369 ? 3.865 7.774 -36.628 1.00 64.56 369 MET A CA 1
ATOM 3025 C C . MET A 1 369 ? 4.856 7.499 -37.762 1.00 64.56 369 MET A C 1
ATOM 3027 O O . MET A 1 369 ? 6.068 7.617 -37.555 1.00 64.56 369 MET A O 1
ATOM 3031 N N . PRO A 1 370 ? 4.367 7.165 -38.969 1.00 57.88 370 PRO A N 1
ATOM 3032 C CA . PRO A 1 370 ? 5.234 7.084 -40.121 1.00 57.88 370 PRO A CA 1
ATOM 3033 C C . PRO A 1 370 ? 5.852 8.467 -40.365 1.00 57.88 370 PRO A C 1
ATOM 3035 O O . PRO A 1 370 ? 5.167 9.488 -40.218 1.00 57.88 370 PRO A O 1
ATOM 3038 N N . PRO A 1 371 ? 7.129 8.522 -40.763 1.00 54.72 371 PRO A N 1
ATOM 3039 C CA . PRO A 1 371 ? 7.826 9.789 -40.931 1.00 54.72 371 PRO A CA 1
ATOM 3040 C C . PRO A 1 371 ? 7.135 10.768 -41.895 1.00 54.72 371 PRO A C 1
ATOM 3042 O O . PRO A 1 371 ? 7.185 11.979 -41.703 1.00 54.72 371 PRO A O 1
ATOM 3045 N N . SER A 1 372 ? 6.409 10.232 -42.880 1.00 49.91 372 SER A N 1
ATOM 3046 C CA . SER A 1 372 ? 5.632 10.974 -43.876 1.00 49.91 372 SER A CA 1
ATOM 3047 C C . SER A 1 372 ? 4.430 11.748 -43.321 1.00 49.91 372 SER A C 1
ATOM 3049 O O . SER A 1 372 ? 3.883 12.589 -44.028 1.00 49.91 372 SER A O 1
ATOM 3051 N N . MET A 1 373 ? 3.996 11.482 -42.084 1.00 44.22 373 MET A N 1
ATOM 3052 C CA . MET A 1 373 ? 2.804 12.095 -41.478 1.00 44.22 373 MET A CA 1
ATOM 3053 C C . MET A 1 373 ? 3.123 13.088 -40.354 1.00 44.22 373 MET A C 1
ATOM 3055 O O . MET A 1 373 ? 2.204 13.605 -39.722 1.00 44.22 373 MET A O 1
ATOM 3059 N N . CYS A 1 374 ? 4.400 13.382 -40.092 1.00 46.38 374 CYS A N 1
ATOM 3060 C CA . CYS A 1 374 ? 4.787 14.361 -39.081 1.00 46.38 374 CYS A CA 1
ATOM 3061 C C . CYS A 1 374 ? 4.796 15.785 -39.680 1.00 46.38 374 CYS A C 1
ATOM 3063 O O . CYS A 1 374 ? 5.663 16.082 -40.505 1.00 46.38 374 CYS A O 1
ATOM 3065 N N . PRO A 1 375 ? 3.909 16.709 -39.249 1.00 45.03 375 PRO A N 1
ATOM 3066 C CA . PRO A 1 375 ? 3.803 18.053 -39.835 1.00 45.03 375 PRO A CA 1
ATOM 3067 C C . PRO A 1 375 ? 5.074 18.904 -39.679 1.00 45.03 375 PRO A C 1
ATOM 3069 O O . PRO A 1 375 ? 5.258 19.869 -40.413 1.00 45.03 375 PRO A O 1
ATOM 3072 N N . ASN A 1 376 ? 5.949 18.535 -38.733 1.00 44.38 376 ASN A N 1
ATOM 3073 C CA . ASN A 1 376 ? 7.186 19.248 -38.404 1.00 44.38 376 ASN A CA 1
ATOM 3074 C C . ASN A 1 376 ? 8.471 18.477 -38.765 1.00 44.38 376 ASN A C 1
ATOM 3076 O O . ASN A 1 376 ? 9.559 19.018 -38.574 1.00 44.38 376 ASN A O 1
ATOM 3080 N N . CYS A 1 377 ? 8.380 17.247 -39.285 1.00 42.78 377 CYS A N 1
ATOM 3081 C CA . CYS A 1 377 ? 9.543 16.471 -39.727 1.00 42.78 377 CYS A CA 1
ATOM 3082 C C . CYS A 1 377 ? 9.484 16.257 -41.241 1.00 42.78 377 CYS A C 1
ATOM 3084 O O . CYS A 1 377 ? 9.205 15.161 -41.708 1.00 42.78 377 CYS A O 1
ATOM 3086 N N . GLN A 1 378 ? 9.828 17.280 -42.023 1.00 35.81 378 GLN A N 1
ATOM 3087 C CA . GLN A 1 378 ? 10.044 17.135 -43.471 1.00 35.81 378 GLN A CA 1
ATOM 3088 C C . GLN A 1 378 ? 11.309 16.324 -43.840 1.00 35.81 378 GLN A C 1
ATOM 3090 O O . GLN A 1 378 ? 11.780 16.420 -44.967 1.00 35.81 378 GLN A O 1
ATOM 3095 N N . GLN A 1 379 ? 11.895 15.537 -42.928 1.00 37.16 379 GLN A N 1
ATOM 3096 C CA . GLN A 1 379 ? 13.233 14.976 -43.153 1.00 37.16 379 GLN A CA 1
ATOM 3097 C C . GLN A 1 379 ? 13.584 13.664 -42.449 1.00 37.16 379 GLN A C 1
ATOM 3099 O O . GLN A 1 379 ? 14.755 13.295 -42.399 1.00 37.16 379 GLN A O 1
ATOM 3104 N N . PHE A 1 380 ? 12.605 12.916 -41.948 1.00 31.62 380 PHE A N 1
ATOM 3105 C CA . PHE A 1 380 ? 12.840 11.488 -41.764 1.00 31.62 380 PHE A CA 1
ATOM 3106 C C . PHE A 1 380 ? 12.227 10.795 -42.976 1.00 31.62 380 PHE A C 1
ATOM 3108 O O . PHE A 1 380 ? 11.019 10.682 -43.093 1.00 31.62 380 PHE A O 1
ATOM 3115 N N . SER A 1 381 ? 13.053 10.394 -43.930 1.00 26.77 381 SER A N 1
ATOM 3116 C CA . SER A 1 381 ? 12.647 9.466 -44.982 1.00 26.77 381 SER A CA 1
ATOM 3117 C C . SER A 1 381 ? 13.243 8.121 -44.596 1.00 26.77 381 SER A C 1
ATOM 3119 O O . SER A 1 381 ? 14.454 7.942 -44.684 1.00 26.77 381 SER A O 1
ATOM 3121 N N . LEU A 1 382 ? 12.419 7.184 -44.125 1.00 29.47 382 LEU A N 1
ATOM 3122 C CA . LEU A 1 382 ? 12.801 5.772 -44.131 1.00 29.47 382 LEU A CA 1
ATOM 3123 C C . LEU A 1 382 ? 12.642 5.292 -45.577 1.00 29.47 382 LEU A C 1
ATOM 3125 O O . LEU A 1 382 ? 11.561 4.855 -45.972 1.00 29.47 382 LEU A O 1
ATOM 3129 N N . GLU A 1 383 ? 13.688 5.440 -46.392 1.00 25.78 383 GLU A N 1
ATOM 3130 C CA . GLU A 1 383 ? 13.753 4.739 -47.674 1.00 25.78 383 GLU A CA 1
ATOM 3131 C C . GLU A 1 383 ? 13.870 3.239 -47.394 1.00 25.78 383 GLU A C 1
ATOM 3133 O O . GLU A 1 383 ? 14.896 2.723 -46.954 1.00 25.78 383 GLU A O 1
ATOM 3138 N N . LEU A 1 384 ? 12.760 2.541 -47.621 1.00 26.72 384 LEU A N 1
ATOM 3139 C CA . LEU A 1 384 ? 12.676 1.092 -47.613 1.00 26.72 384 LEU A CA 1
ATOM 3140 C C . LEU A 1 384 ? 13.497 0.566 -48.806 1.00 26.72 384 LEU A C 1
ATOM 3142 O O . LEU A 1 384 ? 13.023 0.584 -49.944 1.00 26.72 384 LEU A O 1
ATOM 3146 N N . ILE A 1 385 ? 14.734 0.119 -48.577 1.00 24.20 385 ILE A N 1
ATOM 3147 C CA . ILE A 1 385 ? 15.539 -0.511 -49.632 1.00 24.20 385 ILE A CA 1
ATOM 3148 C C . ILE A 1 385 ? 14.907 -1.863 -49.990 1.00 24.20 385 ILE A C 1
ATOM 3150 O O . ILE A 1 385 ? 15.052 -2.863 -49.288 1.00 24.20 385 ILE A O 1
ATOM 3154 N N . ARG A 1 386 ? 14.214 -1.898 -51.133 1.00 27.91 386 ARG A N 1
ATOM 3155 C CA . ARG A 1 386 ? 14.003 -3.117 -51.922 1.00 27.91 386 ARG A CA 1
ATOM 3156 C C . ARG A 1 386 ? 15.332 -3.512 -52.579 1.00 27.91 386 ARG A C 1
ATOM 3158 O O . ARG A 1 386 ? 15.624 -3.079 -53.686 1.00 27.91 386 ARG A O 1
ATOM 3165 N N . SER A 1 387 ? 16.106 -4.366 -51.923 1.00 25.17 387 SER A N 1
ATOM 3166 C CA . SER A 1 387 ? 17.080 -5.274 -52.554 1.00 25.17 387 SER A CA 1
ATOM 3167 C C . SER A 1 387 ? 17.446 -6.313 -51.491 1.00 25.17 387 SER A C 1
ATOM 3169 O O . SER A 1 387 ? 17.935 -5.935 -50.439 1.00 25.17 387 SER A O 1
ATOM 3171 N N . SER A 1 388 ? 17.189 -7.607 -51.604 1.00 26.59 388 SER A N 1
ATOM 3172 C CA . SER A 1 388 ? 17.389 -8.488 -52.740 1.00 26.59 388 SER A CA 1
ATOM 3173 C C . SER A 1 388 ? 16.491 -9.711 -52.535 1.00 26.59 388 SER A C 1
ATOM 3175 O O . SER A 1 388 ? 16.695 -10.476 -51.598 1.00 26.59 388 SER A O 1
ATOM 3177 N N . ALA A 1 389 ? 15.482 -9.879 -53.385 1.00 24.52 389 ALA A N 1
ATOM 3178 C CA . ALA A 1 389 ? 14.841 -11.168 -53.596 1.00 24.52 389 ALA A CA 1
ATOM 3179 C C . ALA A 1 389 ? 15.250 -11.606 -55.001 1.00 24.52 389 ALA A C 1
ATOM 3181 O O . ALA A 1 389 ? 14.629 -11.218 -55.989 1.00 24.52 389 ALA A O 1
ATOM 3182 N N . LYS A 1 390 ? 16.362 -12.337 -55.086 1.00 25.47 390 LYS A N 1
ATOM 3183 C CA . LYS A 1 390 ? 16.543 -13.305 -56.160 1.00 25.47 390 LYS A CA 1
ATOM 3184 C C . LYS A 1 390 ? 16.199 -14.666 -55.579 1.00 25.47 390 LYS A C 1
ATOM 3186 O O . LYS A 1 390 ? 16.661 -15.015 -54.497 1.00 25.47 390 LYS A O 1
ATOM 3191 N N . GLU A 1 391 ? 15.306 -15.327 -56.296 1.00 34.34 391 GLU A N 1
ATOM 3192 C CA . GLU A 1 391 ? 14.885 -16.711 -56.145 1.00 34.34 391 GLU A CA 1
ATOM 3193 C C . GLU A 1 391 ? 16.089 -17.635 -55.945 1.00 34.34 391 GLU A C 1
ATOM 3195 O O . GLU A 1 391 ? 17.060 -17.516 -56.686 1.00 34.34 391 GLU A O 1
ATOM 3200 N N . GLU A 1 392 ? 16.000 -18.562 -54.989 1.00 27.20 392 GLU A N 1
ATOM 3201 C CA . GLU A 1 392 ? 16.488 -19.934 -55.156 1.00 27.20 392 GLU A CA 1
ATOM 3202 C C . GLU A 1 392 ? 15.862 -20.860 -54.092 1.00 27.20 392 GLU A C 1
ATOM 3204 O O . GLU A 1 392 ? 15.663 -20.491 -52.933 1.00 27.20 392 GLU A O 1
ATOM 3209 N N . GLU A 1 393 ? 15.459 -22.038 -54.562 1.00 26.06 393 GLU A N 1
ATOM 3210 C CA . GLU A 1 393 ? 14.655 -23.082 -53.915 1.00 26.06 393 GLU A CA 1
ATOM 3211 C C . GLU A 1 393 ? 15.458 -23.983 -52.931 1.00 26.06 393 GLU A C 1
ATOM 3213 O O . GLU A 1 393 ? 16.663 -23.795 -52.760 1.00 26.06 393 GLU A O 1
ATOM 3218 N N . PRO A 1 394 ? 14.817 -24.946 -52.224 1.00 36.50 394 PRO A N 1
ATOM 3219 C CA . PRO A 1 394 ? 15.318 -25.480 -50.963 1.00 36.50 394 PRO A CA 1
ATOM 3220 C C . PRO A 1 394 ? 16.157 -26.752 -51.131 1.00 36.50 394 PRO A C 1
ATOM 3222 O O . PRO A 1 394 ? 15.717 -27.721 -51.745 1.00 36.50 394 PRO A O 1
ATOM 3225 N N . THR A 1 395 ? 17.295 -26.838 -50.439 1.00 24.58 395 THR A N 1
ATOM 3226 C CA . THR A 1 395 ? 17.914 -28.137 -50.132 1.00 24.58 395 THR A CA 1
ATOM 3227 C C . THR A 1 395 ? 18.428 -28.213 -48.701 1.00 24.58 395 THR A C 1
ATOM 3229 O O . THR A 1 395 ? 19.186 -27.374 -48.221 1.00 24.58 395 THR A O 1
ATOM 3232 N N . SER A 1 396 ? 17.987 -29.280 -48.045 1.00 28.73 396 SER A N 1
ATOM 3233 C CA . SER A 1 396 ? 18.386 -29.819 -46.750 1.00 28.73 396 SER A CA 1
ATOM 3234 C C . SER A 1 396 ? 19.899 -29.906 -46.530 1.00 28.73 396 SER A C 1
ATOM 3236 O O . SER A 1 396 ? 20.576 -30.511 -47.352 1.00 28.73 396 SER A O 1
ATOM 3238 N N . PHE A 1 397 ? 20.393 -29.489 -45.360 1.00 23.91 397 PHE A N 1
ATOM 3239 C CA . PHE A 1 397 ? 21.432 -30.230 -44.631 1.00 23.91 397 PHE A CA 1
ATOM 3240 C C . PHE A 1 397 ? 21.402 -29.889 -43.133 1.00 23.91 397 PHE A C 1
ATOM 3242 O O . PHE A 1 397 ? 21.226 -28.747 -42.714 1.00 23.91 397 PHE A O 1
ATOM 3249 N N . VAL A 1 398 ? 21.494 -30.944 -42.333 1.00 26.56 398 VAL A N 1
ATOM 3250 C CA . VAL A 1 398 ? 21.285 -31.006 -40.886 1.00 26.56 398 VAL A CA 1
ATOM 3251 C C . VAL A 1 398 ? 22.575 -30.681 -40.123 1.00 26.56 398 VAL A C 1
ATOM 3253 O O . VAL A 1 398 ? 23.663 -31.039 -40.556 1.00 26.56 398 VAL A O 1
ATOM 3256 N N . SER A 1 399 ? 22.394 -30.136 -38.912 1.00 27.16 399 SER A N 1
ATOM 3257 C CA . SER A 1 399 ? 23.287 -30.255 -37.745 1.00 27.16 399 SER A CA 1
ATOM 3258 C C . SER A 1 399 ? 24.560 -29.398 -37.708 1.00 27.16 399 SER A C 1
ATOM 3260 O O . SER A 1 399 ? 25.599 -29.768 -38.242 1.00 27.16 399 SER A O 1
ATOM 3262 N N . SER A 1 400 ? 24.506 -28.317 -36.914 1.00 24.19 400 SER A N 1
ATOM 3263 C CA . SER A 1 400 ? 25.353 -28.120 -35.705 1.00 24.19 400 SER A CA 1
ATOM 3264 C C . SER A 1 400 ? 25.537 -26.649 -35.279 1.00 24.19 400 SER A C 1
ATOM 3266 O O . SER A 1 400 ? 26.074 -26.398 -34.206 1.00 24.19 400 SER A O 1
ATOM 3268 N N . THR A 1 401 ? 25.021 -25.666 -36.026 1.00 26.22 401 THR A N 1
ATOM 3269 C CA . THR A 1 401 ? 25.325 -24.232 -35.777 1.00 26.22 401 THR A CA 1
ATOM 3270 C C . THR A 1 401 ? 24.156 -23.398 -35.222 1.00 26.22 401 THR A C 1
ATOM 3272 O O . THR A 1 401 ? 24.281 -22.195 -35.028 1.00 26.22 401 THR A O 1
ATOM 3275 N N . ILE A 1 402 ? 23.008 -24.009 -34.911 1.00 25.55 402 ILE A N 1
ATOM 3276 C CA . ILE A 1 402 ? 21.780 -23.277 -34.518 1.00 25.55 402 ILE A CA 1
ATOM 3277 C C . ILE A 1 402 ? 21.718 -22.966 -33.004 1.00 25.55 402 ILE A C 1
ATOM 3279 O O . ILE A 1 402 ? 20.847 -22.236 -32.537 1.00 25.55 402 ILE A O 1
ATOM 3283 N N . VAL A 1 403 ? 22.679 -23.442 -32.206 1.00 25.73 403 VAL A N 1
ATOM 3284 C CA . VAL A 1 403 ? 22.618 -23.332 -30.734 1.00 25.73 403 VAL A CA 1
ATOM 3285 C C . VAL A 1 403 ? 23.387 -22.121 -30.164 1.00 25.73 403 VAL A C 1
ATOM 3287 O O . VAL A 1 403 ? 23.222 -21.809 -28.987 1.00 25.73 403 VAL A O 1
ATOM 3290 N N . SER A 1 404 ? 24.143 -21.354 -30.966 1.00 26.92 404 SER A N 1
ATOM 3291 C CA . SER A 1 404 ? 24.925 -20.199 -30.467 1.00 26.92 404 SER A CA 1
ATOM 3292 C C . SER A 1 404 ? 24.478 -18.806 -30.935 1.00 26.92 404 SER A C 1
ATOM 3294 O O . SER A 1 404 ? 25.121 -17.833 -30.554 1.00 26.92 404 SER A O 1
ATOM 3296 N N . SER A 1 405 ? 23.391 -18.669 -31.705 1.00 29.03 405 SER A N 1
ATOM 3297 C CA . SER A 1 405 ? 23.170 -17.436 -32.497 1.00 29.03 405 SER A CA 1
ATOM 3298 C C . SER A 1 405 ? 21.765 -16.826 -32.413 1.00 29.03 405 SER A C 1
ATOM 3300 O O . SER A 1 405 ? 21.444 -15.935 -33.188 1.00 29.03 405 SER A O 1
ATOM 3302 N N . ILE A 1 406 ? 20.918 -17.243 -31.463 1.00 31.39 406 ILE A N 1
ATOM 3303 C CA . ILE A 1 406 ? 19.559 -16.668 -31.292 1.00 31.39 406 ILE A CA 1
ATOM 3304 C C . ILE A 1 406 ? 19.564 -15.422 -30.372 1.00 31.39 406 ILE A C 1
ATOM 3306 O O . ILE A 1 406 ? 18.530 -14.904 -29.977 1.00 31.39 406 ILE A O 1
ATOM 3310 N N . PHE A 1 407 ? 20.741 -14.887 -30.036 1.00 37.06 407 PHE A N 1
ATOM 3311 C CA . PHE A 1 407 ? 20.868 -13.581 -29.371 1.00 37.06 407 PHE A CA 1
ATOM 3312 C C . PHE A 1 407 ? 22.125 -12.811 -29.792 1.00 37.06 407 PHE A C 1
ATOM 3314 O O . PHE A 1 407 ? 22.635 -11.989 -29.036 1.00 37.06 407 PHE A O 1
ATOM 3321 N N . THR A 1 408 ? 22.641 -13.055 -30.991 1.00 33.94 408 THR A N 1
ATOM 3322 C CA . THR A 1 408 ? 23.607 -12.136 -31.592 1.00 33.94 408 THR A CA 1
ATOM 3323 C C . THR A 1 408 ? 22.863 -11.309 -32.599 1.00 33.94 408 THR A C 1
ATOM 3325 O O . THR A 1 408 ? 22.506 -11.822 -33.653 1.00 33.94 408 THR A O 1
ATOM 3328 N N . ALA A 1 409 ? 22.699 -10.033 -32.278 1.00 33.66 409 ALA A N 1
ATOM 3329 C CA . ALA A 1 409 ? 22.643 -9.011 -33.292 1.00 33.66 409 ALA A CA 1
ATOM 3330 C C . ALA A 1 409 ? 21.401 -9.130 -34.206 1.00 33.66 409 ALA A C 1
ATOM 3332 O O . ALA A 1 409 ? 20.468 -8.425 -33.911 1.00 33.66 409 ALA A O 1
ATOM 3333 N N . ALA A 1 410 ? 21.317 -9.988 -35.225 1.00 31.33 410 ALA A N 1
ATOM 3334 C CA . ALA A 1 410 ? 20.288 -10.088 -36.280 1.00 31.33 410 ALA A CA 1
ATOM 3335 C C . ALA A 1 410 ? 18.986 -9.262 -36.125 1.00 31.33 410 ALA A C 1
ATOM 3337 O O . ALA A 1 410 ? 18.864 -8.275 -36.819 1.00 31.33 410 ALA A O 1
ATOM 3338 N N . GLU A 1 411 ? 18.046 -9.530 -35.209 1.00 38.50 411 GLU A N 1
ATOM 3339 C CA . GLU A 1 411 ? 16.831 -8.678 -35.115 1.00 38.50 411 GLU A CA 1
ATOM 3340 C C . GLU A 1 411 ? 17.081 -7.297 -34.473 1.00 38.50 411 GLU A C 1
ATOM 3342 O O . GLU A 1 411 ? 16.433 -6.318 -34.825 1.00 38.50 411 GLU A O 1
ATOM 3347 N N . LEU A 1 412 ? 18.049 -7.192 -33.558 1.00 37.78 412 LEU A N 1
ATOM 3348 C CA . LEU A 1 412 ? 18.567 -5.929 -33.014 1.00 37.78 412 LEU A CA 1
ATOM 3349 C C . LEU A 1 412 ? 19.623 -5.276 -33.931 1.00 37.78 412 LEU A C 1
ATOM 3351 O O . LEU A 1 412 ? 19.895 -4.096 -33.766 1.00 37.78 412 LEU A O 1
ATOM 3355 N N . PHE A 1 413 ? 20.195 -6.015 -34.887 1.00 34.66 413 PHE A N 1
ATOM 3356 C CA . PHE A 1 413 ? 21.272 -5.633 -35.806 1.00 34.66 413 PHE A CA 1
ATOM 3357 C C . PHE A 1 413 ? 20.736 -5.229 -37.166 1.00 34.66 413 PHE A C 1
ATOM 3359 O O . PHE A 1 413 ? 21.280 -4.319 -37.764 1.00 34.66 413 PHE A O 1
ATOM 3366 N N . ASP A 1 414 ? 19.617 -5.805 -37.590 1.00 33.53 414 ASP A N 1
ATOM 3367 C CA . ASP A 1 414 ? 18.767 -5.290 -38.654 1.00 33.53 414 ASP A CA 1
ATOM 3368 C C . ASP A 1 414 ? 18.136 -3.970 -38.187 1.00 33.53 414 ASP A C 1
ATOM 3370 O O . ASP A 1 414 ? 18.105 -3.007 -38.945 1.00 33.53 414 ASP A O 1
ATOM 3374 N N . LEU A 1 415 ? 17.770 -3.855 -36.898 1.00 39.84 415 LEU A N 1
ATOM 3375 C CA . LEU A 1 415 ? 17.406 -2.587 -36.241 1.00 39.84 415 LEU A CA 1
ATOM 3376 C C . LEU A 1 415 ? 18.602 -1.624 -36.046 1.00 39.84 415 LEU A C 1
ATOM 3378 O O . LEU A 1 415 ? 18.411 -0.413 -36.116 1.00 39.84 415 LEU A O 1
ATOM 3382 N N . TRP A 1 416 ? 19.828 -2.125 -35.847 1.00 36.31 416 TRP A N 1
ATOM 3383 C CA . TRP A 1 416 ? 21.064 -1.324 -35.761 1.00 36.31 416 TRP A CA 1
ATOM 3384 C C . TRP A 1 416 ? 21.529 -0.819 -37.141 1.00 36.31 416 TRP A C 1
ATOM 3386 O O . TRP A 1 416 ? 21.907 0.344 -37.264 1.00 36.31 416 TRP A O 1
ATOM 3396 N N . LEU A 1 417 ? 21.420 -1.634 -38.197 1.00 31.00 417 LEU A N 1
ATOM 3397 C CA . LEU A 1 417 ? 21.658 -1.267 -39.601 1.00 31.00 417 LEU A CA 1
ATOM 3398 C C . LEU A 1 417 ? 20.610 -0.264 -40.109 1.00 31.00 417 LEU A C 1
ATOM 3400 O O . LEU A 1 417 ? 20.960 0.644 -40.859 1.00 31.00 417 LEU A O 1
ATOM 3404 N N . LEU A 1 418 ? 19.363 -0.352 -39.630 1.00 34.25 418 LEU A N 1
ATOM 3405 C CA . LEU A 1 418 ? 18.309 0.647 -39.870 1.00 34.25 418 LEU A CA 1
ATOM 3406 C C . LEU A 1 418 ? 18.632 2.030 -39.271 1.00 34.25 418 LEU A C 1
ATOM 3408 O O . LEU A 1 418 ? 18.180 3.041 -39.802 1.00 34.25 418 LEU A O 1
ATOM 3412 N N . VAL A 1 419 ? 19.423 2.090 -38.193 1.00 33.66 419 VAL A N 1
ATOM 3413 C CA . VAL A 1 419 ? 19.837 3.344 -37.529 1.00 33.66 419 VAL A CA 1
ATOM 3414 C C . VAL A 1 419 ? 21.176 3.876 -38.067 1.00 33.66 419 VAL A C 1
ATOM 3416 O O . VAL A 1 419 ? 21.414 5.081 -38.042 1.00 33.66 419 VAL A O 1
ATOM 3419 N N . GLN A 1 420 ? 22.041 3.017 -38.611 1.00 27.28 420 GLN A N 1
ATOM 3420 C CA . GLN A 1 420 ? 23.354 3.395 -39.164 1.00 27.28 420 GLN A CA 1
ATOM 3421 C C . GLN A 1 420 ? 23.306 3.898 -40.626 1.00 27.28 420 GLN A C 1
ATOM 3423 O O . GLN A 1 420 ? 24.331 4.315 -41.160 1.00 27.28 420 GLN A O 1
ATOM 3428 N N . GLY A 1 421 ? 22.140 3.886 -41.282 1.00 28.28 421 GLY A N 1
ATOM 3429 C CA . GLY A 1 421 ? 22.016 4.136 -42.725 1.00 28.28 421 GLY A CA 1
ATOM 3430 C C . GLY A 1 421 ? 21.724 5.569 -43.191 1.00 28.28 421 GLY A C 1
ATOM 3431 O O . GLY A 1 421 ? 21.686 5.787 -44.399 1.00 28.28 421 GLY A O 1
ATOM 3432 N N . THR A 1 422 ? 21.507 6.559 -42.316 1.00 27.42 422 THR A N 1
ATOM 3433 C CA . THR A 1 422 ? 21.068 7.897 -42.772 1.00 27.42 422 THR A CA 1
ATOM 3434 C C . THR A 1 422 ? 21.992 9.027 -42.335 1.00 27.42 422 THR A C 1
ATOM 3436 O O . THR A 1 422 ? 22.031 9.405 -41.163 1.00 27.42 422 THR A O 1
ATOM 3439 N N . SER A 1 423 ? 22.668 9.648 -43.307 1.00 26.38 423 SER A N 1
ATOM 3440 C CA . SER A 1 423 ? 23.165 11.014 -43.157 1.00 26.38 423 SER A CA 1
ATOM 3441 C C . SER A 1 423 ? 21.963 11.964 -43.129 1.00 26.38 423 SER A C 1
ATOM 3443 O O . SER A 1 423 ? 21.241 12.065 -44.121 1.00 26.38 423 SER A O 1
ATOM 3445 N N . VAL A 1 424 ? 21.731 12.660 -42.018 1.00 31.03 424 VAL A N 1
ATOM 3446 C CA . VAL A 1 424 ? 20.672 13.675 -41.935 1.00 31.03 424 VAL A CA 1
ATOM 3447 C C . VAL A 1 424 ? 21.286 15.042 -42.226 1.00 31.03 424 VAL A C 1
ATOM 3449 O O . VAL A 1 424 ? 22.021 15.599 -41.412 1.00 31.03 424 VAL A O 1
ATOM 3452 N N . ASN A 1 425 ? 20.988 15.586 -43.406 1.00 27.69 425 ASN A N 1
ATOM 3453 C CA . ASN A 1 425 ? 21.282 16.976 -43.741 1.00 27.69 425 ASN A CA 1
ATOM 3454 C C . ASN A 1 425 ? 20.172 17.886 -43.199 1.00 27.69 425 ASN A C 1
ATOM 3456 O O . ASN A 1 425 ? 19.067 17.828 -43.702 1.00 27.69 425 ASN A O 1
ATOM 3460 N N . ASN A 1 426 ? 20.510 18.787 -42.271 1.00 30.66 426 ASN A N 1
ATOM 3461 C CA . ASN A 1 426 ? 19.787 20.022 -41.911 1.00 30.66 426 ASN A CA 1
ATOM 3462 C C . ASN A 1 426 ? 18.313 19.931 -41.462 1.00 30.66 426 ASN A C 1
ATOM 3464 O O . ASN A 1 426 ? 17.419 20.306 -42.214 1.00 30.66 426 ASN A O 1
ATOM 3468 N N . CYS A 1 427 ? 18.080 19.682 -40.167 1.00 30.41 427 CYS A N 1
ATOM 3469 C CA . CYS A 1 427 ? 16.802 20.001 -39.520 1.00 30.41 427 CYS A CA 1
ATOM 3470 C C . CYS A 1 427 ? 16.997 21.135 -38.492 1.00 30.41 427 CYS A C 1
ATOM 3472 O O . CYS A 1 427 ? 17.720 20.984 -37.509 1.00 30.41 427 CYS A O 1
ATOM 3474 N N . SER A 1 428 ? 16.386 22.296 -38.745 1.00 28.70 428 SER A N 1
ATOM 3475 C CA . SER A 1 428 ? 16.589 23.564 -38.020 1.00 28.70 428 SER A CA 1
ATOM 3476 C C . SER A 1 428 ? 15.574 23.842 -36.899 1.00 28.70 428 SER A C 1
ATOM 3478 O O . SER A 1 428 ? 15.524 24.962 -36.389 1.00 28.70 428 SER A O 1
ATOM 3480 N N . ASN A 1 429 ? 14.786 22.852 -36.466 1.00 30.83 429 ASN A N 1
ATOM 3481 C CA . ASN A 1 429 ? 13.753 23.054 -35.445 1.00 30.83 429 ASN A CA 1
ATOM 3482 C C . ASN A 1 429 ? 14.124 22.463 -34.078 1.00 30.83 429 ASN A C 1
ATOM 3484 O O . ASN A 1 429 ? 14.562 21.323 -33.951 1.00 30.83 429 ASN A O 1
ATOM 3488 N N . ARG A 1 430 ? 13.944 23.291 -33.043 1.00 33.28 430 ARG A N 1
ATOM 3489 C CA . ARG A 1 430 ? 14.264 23.004 -31.640 1.00 33.28 430 ARG A CA 1
ATOM 3490 C C . ARG A 1 430 ? 13.335 21.899 -31.108 1.00 33.28 430 ARG A C 1
ATOM 3492 O O . ARG A 1 430 ? 12.135 22.125 -31.022 1.00 33.28 430 ARG A O 1
ATOM 3499 N N . GLN A 1 431 ? 13.918 20.770 -30.691 1.00 31.95 431 GLN A N 1
ATOM 3500 C CA . GLN A 1 431 ? 13.286 19.583 -30.078 1.00 31.95 431 GLN A CA 1
ATOM 3501 C C . GLN A 1 431 ? 12.419 18.713 -31.011 1.00 31.95 431 GLN A C 1
ATOM 3503 O O . GLN A 1 431 ? 11.254 19.012 -31.260 1.00 31.95 431 GLN A O 1
ATOM 3508 N N . CYS A 1 432 ? 12.950 17.555 -31.419 1.00 32.28 432 CYS A N 1
ATOM 3509 C CA . CYS A 1 432 ? 12.143 16.448 -31.942 1.00 32.28 432 CYS A CA 1
ATOM 3510 C C . CYS A 1 432 ? 11.621 15.602 -30.768 1.00 32.28 432 CYS A C 1
ATOM 3512 O O . CYS A 1 432 ? 12.414 15.118 -29.958 1.00 32.28 432 CYS A O 1
ATOM 3514 N N . ARG A 1 433 ? 10.295 15.450 -30.666 1.00 27.89 433 ARG A N 1
ATOM 3515 C CA . ARG A 1 433 ? 9.609 14.576 -29.700 1.00 27.89 433 ARG A CA 1
ATOM 3516 C C . ARG A 1 433 ? 8.999 13.394 -30.449 1.00 27.89 433 ARG A C 1
ATOM 3518 O O . ARG A 1 433 ? 8.415 13.618 -31.510 1.00 27.89 433 ARG A O 1
ATOM 3525 N N . LEU A 1 434 ? 9.152 12.187 -29.906 1.00 35.16 434 LEU A N 1
ATOM 3526 C CA . LEU A 1 434 ? 8.398 10.996 -30.316 1.00 35.16 434 LEU A CA 1
ATOM 3527 C C . LEU A 1 434 ? 7.138 10.852 -29.467 1.00 35.16 434 LEU A C 1
ATOM 3529 O O . LEU A 1 434 ? 7.258 11.038 -28.234 1.00 35.16 434 LEU A O 1
#

Secondary structure (DSSP, 8-state):
----THHHHHHHHHHHHHHHHHHHHHHHHHHHHHHHHHTGGGTSPPS--STTSSSSS-------------------------------TTTTHHHHHHHHHTHHHHHHHHHHHHHHPPS--SSHHHHHHHHHHHHHHHHHHHHTS----TTSPP-HHHHHHHHHHHHHH---SSTT--S-BHHHHHHHHHHHHHHHHHHHS-PPPHHHHHHHHHHHHHHHHTTSSB-S-SS------HHHHHHHHHHHHHHHHHH--S-HHHHHHHHHHHHHHHHTT--HHHHB--TTT-S--B--GGGEEEEE---SSS---GGGEEEEEEE-S-TT-TT-TT--EEEEE---S-GGGGGG-HHHHHHHHHHHTT-S--GGG-TT-TT--------------------SSTTS-TTSSHHHHHHHHHHHS-------SS--B-

Foldseek 3Di:
DDDDPVVVVVVVVVVVVVVVVVVVVVVVVVVVVCCCPPPVVVVPDPPPDPPPPVVPPPDDDDDDDDDDDDDDDDDDDPDDDDDDPPDPPPVCPVVVVVCVVCVVVCVVVVVVVVVPDDPADDDPVRRVVLVVLVVLLVCCCCPVVVNVDPLDQDALVSLQVSLVVVQVVDDDPDPPQPTEALVVSVVSSVSSQSVRCVRVVDHYDPVSVVVSVVSSVVCPVVVSHDYDDPDDDDDQDLVNLLVVLVVLVVVCVVPPDPDPLVSLVVNLLVLVCVQQVADNCQAANDPPGDPDGGFDPVQKWKWFQPPDDQAGDLQRIKMKGWGACGPPCVVPRPDIDIDMFTFDPDLSSLSSTNVNSVVVSCVVVVVDDDQVPDPQRPFDDQPPDPDDDDDDDDDDDDDDPPPPPPRPQVVVVVVVCSRVPDRTDDDPDDIDID

Radius of gyration: 35.96 Å; chains: 1; bounding box: 119×78×100 Å

pLDDT: mean 74.18, std 24.01, range [23.91, 97.88]